Protein AF-A0A938B500-F1 (afdb_monomer_lite)

pLDDT: mean 76.21, std 19.62, range [25.28, 97.38]

Secondary structure (DSSP, 8-state):
-HHHHHHTTS-TT----HHHHHHHHSS---SSGGGT-TTS--S-HHHHHHHHHHTT-PPPPHHHHHHHHHHHHHS-HHHHHHHHHHHHHHTHHHHHHHHHTTTTSSS-HHHHHHHHHHHHHHHHHH--GGG---HHHHHHHHHHHHHHHHHHHHSSSS---HHHHHHHHHHHHHHHHHHHHHSSPPPHHHHHHHH---HHHHHHHHHHH-----TT-EESSTT-TTEEHHHHS--TTS--HHHHHHHHHHHHHHHHHHHHHHHTS-HHHHHHHHHHHTTTSSS---HHHHHHHHT--HHHHHHHHHHHHHHTTSTTTS---GGGGT------THHHHHHHHTTT-----TT-EEEPTTT--EEETTGGGGS-HHHHHHHHHHTT---HHHHHHHHHHTT--HHHHHHHHT--HHHHHHHHTTSSPPPHHHHHHHHHHHHHTHHHHHHHHHTPPPHHHHHHHHHHTT--HHHHHHHHT--HHHHHHHHTTSSPPPHHHHHHHHHHHHHHHHHHHHHTT--

Foldseek 3Di:
DLVVLVVVVPCPPDDVPCVVVCVVVVPDDPPPCVVVVPPPPPDDPPVVVVCVVLVVQAADDLVLLLVLLVCLVPNDPVSVVVSLVSNLSNCLVVLLVLLVVCPPLQDHSVVLSVLLSVLQSVLSVPDDSVVVDDSSVSSSVSSNVSSVVCSQQHRAPPRDDPVLVVVLVVLVVQQVVVCVVVVDGDDLVVSCSSVVDDSVVSVVSVVVVDHDDDQQCFDDPDPPRPDGVVNVDDDPPDDDPVRVVLVVVLVVVLLVLLVQLLVVDDPLLSVLVCQQCVNVHPDHDQLCRSCVVVVHDSVVSVVSPVVSVVQLPDPVRHRPDCVVVPSDPPPPVVPVVCVVVVVPDPDQPPPAWDAQPPPRDTHGPPVCVVDDPLSVLVVCLVVVVCALCNLVLLCLLVVHDLCRLCVQLVHDSVVNVCRNVRNDRDDSSSSVSSVVVSVVCVVSSVVSVVLFDALCNLVVLCVVLVHDLCRVQVQLVHDSVVNVCRNVPVDTDGSVVSVVSVVVSVVSVVVVVVVVVVD

Sequence (519 aa):
MLNELIEMAESEQEFESKDNIELLLAHDYDYYEVTKASSSWDEYNGFKTYLRQISPYSPLNREQEQHLFGIFTRGTPREKIEARDRVILSNQWLIISIARRFRGRGLDLEDLVQEGNLGLIVAIEKFDYTRGFKFSTYAIHWIKQAIRRALYKNKYTVRRPEYLYSQVNALLRTRDRIREFTGQEPSISELVEATGMSRAKIEQLYLLTQIEISLDKEIGDSDDKTNTIADLVPDDKMATPAEIVSEKVFNEQFAQLIDKSLETLKPVEADVIRRRFGIGYDRQQTLETIGKAHRISRERIRQIESKVLRELRHPSKGIPHPVKLGLDEPESEASEEKKQEQSEIVTINPNSYERCVVCNRKMPSDAWKYCSDLCRRKVIYEKGKISGGYIRQRREALGLYQQELAGKIGVHISTVRLWEANKEKPTFDNFNKLFDLFNKHQQQIHQSMSRKITGAYIKKQREIYGLMQQDLAERLGLTKETISSWERNVYAPDLRNQQRLRKLFAELANVKGNVKRNT

Structure (mmCIF, N/CA/C/O backbone):
data_AF-A0A938B500-F1
#
_entry.id   AF-A0A938B500-F1
#
loop_
_atom_site.group_PDB
_atom_site.id
_atom_site.type_symbol
_atom_site.label_atom_id
_atom_site.label_alt_id
_atom_site.label_comp_id
_atom_site.label_asym_id
_atom_site.label_entity_id
_atom_site.label_seq_id
_atom_site.pdbx_PDB_ins_code
_atom_site.Cartn_x
_atom_site.Cartn_y
_atom_site.Cartn_z
_atom_site.occupancy
_atom_site.B_iso_or_equiv
_atom_site.auth_seq_id
_atom_site.auth_comp_id
_atom_site.auth_asym_id
_atom_site.auth_atom_id
_atom_site.pdbx_PDB_model_num
ATOM 1 N N . MET A 1 1 ? 20.948 30.643 2.870 1.00 36.25 1 MET A N 1
ATOM 2 C CA . MET A 1 1 ? 20.926 29.407 3.680 1.00 36.25 1 MET A CA 1
ATOM 3 C C . MET A 1 1 ? 19.595 28.663 3.622 1.00 36.25 1 MET A C 1
ATOM 5 O O . MET A 1 1 ? 19.523 27.745 2.827 1.00 36.25 1 MET A O 1
ATOM 9 N N . LEU A 1 2 ? 18.516 29.028 4.336 1.00 25.28 2 LEU A N 1
ATOM 10 C CA . LEU A 1 2 ? 17.230 28.304 4.174 1.00 25.28 2 LEU A CA 1
ATOM 11 C C . LEU A 1 2 ? 16.611 28.505 2.775 1.00 25.28 2 LEU A C 1
ATOM 13 O O . LEU A 1 2 ? 16.064 27.575 2.203 1.00 25.28 2 LEU A O 1
ATOM 17 N N . ASN A 1 3 ? 16.782 29.696 2.191 1.00 28.08 3 ASN A N 1
ATOM 18 C CA . ASN A 1 3 ? 16.352 29.979 0.817 1.00 28.08 3 ASN A CA 1
ATOM 19 C C . ASN A 1 3 ? 17.227 29.296 -0.250 1.00 28.08 3 ASN A C 1
ATOM 21 O O . ASN A 1 3 ? 16.711 28.981 -1.308 1.00 28.08 3 ASN A O 1
ATOM 25 N N . GLU A 1 4 ? 18.497 28.988 0.042 1.00 33.00 4 GLU A N 1
ATOM 26 C CA . GLU A 1 4 ? 19.343 28.179 -0.863 1.00 33.00 4 GLU A CA 1
ATOM 27 C C . GLU A 1 4 ? 18.911 26.702 -0.825 1.00 33.00 4 GLU A C 1
ATOM 29 O O . GLU A 1 4 ? 18.926 26.022 -1.843 1.00 33.00 4 GLU A O 1
ATOM 34 N N . LEU A 1 5 ? 18.437 26.218 0.331 1.00 32.19 5 LEU A N 1
ATOM 35 C CA . LEU A 1 5 ? 17.836 24.886 0.478 1.00 32.19 5 LEU A CA 1
ATOM 36 C C . LEU A 1 5 ? 16.442 24.782 -0.172 1.00 32.19 5 LEU A C 1
ATOM 38 O O . LEU A 1 5 ? 16.067 23.699 -0.613 1.00 32.19 5 LEU A O 1
ATOM 42 N N . ILE A 1 6 ? 15.695 25.891 -0.254 1.00 33.72 6 ILE A N 1
ATOM 43 C CA . ILE A 1 6 ? 14.394 25.981 -0.941 1.00 33.72 6 ILE A CA 1
ATOM 44 C C . ILE A 1 6 ? 14.586 26.093 -2.461 1.00 33.72 6 ILE A C 1
ATOM 46 O O . ILE A 1 6 ? 13.928 25.365 -3.195 1.00 33.72 6 ILE A O 1
ATOM 50 N N . GLU A 1 7 ? 15.544 26.889 -2.947 1.00 31.86 7 GLU A N 1
ATOM 51 C CA . GLU A 1 7 ? 15.871 26.966 -4.383 1.00 31.86 7 GLU A CA 1
ATOM 52 C C . GLU A 1 7 ? 16.413 25.634 -4.938 1.00 31.86 7 GLU A C 1
ATOM 54 O O . GLU A 1 7 ? 16.150 25.290 -6.088 1.00 31.86 7 GLU A O 1
ATOM 59 N N . MET A 1 8 ? 17.080 24.821 -4.109 1.00 33.16 8 MET A N 1
ATOM 60 C CA . MET A 1 8 ? 17.471 23.446 -4.461 1.00 33.16 8 MET A CA 1
ATOM 61 C C . MET A 1 8 ? 16.323 22.422 -4.388 1.00 33.16 8 MET A C 1
ATOM 63 O O . MET A 1 8 ? 16.457 21.318 -4.917 1.00 33.16 8 MET A O 1
ATOM 67 N N . ALA A 1 9 ? 15.219 22.750 -3.711 1.00 30.23 9 ALA A N 1
ATOM 68 C CA . ALA A 1 9 ? 14.037 21.895 -3.581 1.00 30.23 9 ALA A CA 1
ATOM 69 C C . ALA A 1 9 ? 12.928 22.249 -4.593 1.00 30.23 9 ALA A C 1
ATOM 71 O O . ALA A 1 9 ? 12.120 21.387 -4.929 1.00 30.23 9 ALA A O 1
ATOM 72 N N . GLU A 1 10 ? 12.903 23.487 -5.100 1.00 26.58 10 GLU A N 1
ATOM 73 C CA . GLU A 1 10 ? 11.930 23.989 -6.084 1.00 26.58 10 GLU A CA 1
ATOM 74 C C . GLU A 1 10 ? 12.333 23.724 -7.553 1.00 26.58 10 GLU A C 1
ATOM 76 O O . GLU A 1 10 ? 11.549 23.984 -8.468 1.00 26.58 10 GLU A O 1
ATOM 81 N N . SER A 1 11 ? 13.499 23.120 -7.811 1.00 28.81 11 SER A N 1
ATOM 82 C CA . SER A 1 11 ? 13.917 22.655 -9.143 1.00 28.81 11 SER A CA 1
ATOM 83 C C . SER A 1 11 ? 13.291 21.299 -9.518 1.00 28.81 11 SER A C 1
ATOM 85 O O . SER A 1 11 ? 13.963 20.311 -9.811 1.00 28.81 11 SER A O 1
ATOM 87 N N . GLU A 1 12 ? 11.959 21.240 -9.583 1.00 35.62 12 GLU A N 1
ATOM 88 C CA . GLU A 1 12 ? 11.191 20.064 -10.034 1.00 35.62 12 GLU A CA 1
ATOM 89 C C . GLU A 1 12 ? 11.291 19.773 -11.557 1.00 35.62 12 GLU A C 1
ATOM 91 O O . GLU A 1 12 ? 10.399 19.164 -12.149 1.00 35.62 12 GLU A O 1
ATOM 96 N N . GLN A 1 13 ? 12.397 20.138 -12.218 1.00 32.03 13 GLN A N 1
ATOM 97 C CA . GLN A 1 13 ? 12.661 19.786 -13.624 1.00 32.03 13 GLN A CA 1
ATOM 98 C C . GLN A 1 13 ? 14.076 19.286 -13.950 1.00 32.03 13 GLN A C 1
ATOM 100 O O . GLN A 1 13 ? 14.327 18.933 -15.099 1.00 32.03 13 GLN A O 1
ATOM 105 N N . GLU A 1 14 ? 14.975 19.121 -12.980 1.00 28.89 14 GLU A N 1
ATOM 106 C CA . GLU A 1 14 ? 16.315 18.580 -13.250 1.00 28.89 14 GLU A CA 1
ATOM 107 C C . GLU A 1 14 ? 16.590 17.307 -12.450 1.00 28.89 14 GLU A C 1
ATOM 109 O O . GLU A 1 14 ? 17.223 17.319 -11.402 1.00 28.89 14 GLU A O 1
ATOM 114 N N . PHE A 1 15 ? 16.142 16.163 -12.975 1.00 30.03 15 PHE A N 1
ATOM 115 C CA . PHE A 1 15 ? 16.812 14.886 -12.697 1.00 30.03 15 PHE A CA 1
ATOM 116 C C . PHE A 1 15 ? 16.738 13.916 -13.888 1.00 30.03 15 PHE A C 1
ATOM 118 O O . PHE A 1 15 ? 16.497 12.720 -13.748 1.00 30.03 15 PHE A O 1
ATOM 125 N N . GLU A 1 16 ? 16.999 14.455 -15.077 1.00 34.69 16 GLU A N 1
ATOM 126 C CA . GLU A 1 16 ? 17.753 13.768 -16.131 1.00 34.69 16 GLU A CA 1
ATOM 127 C C . GLU A 1 16 ? 19.093 14.504 -16.296 1.00 34.69 16 GLU A C 1
ATOM 129 O O . GLU A 1 16 ? 19.416 15.019 -17.363 1.00 34.69 16 GLU A O 1
ATOM 134 N N . SER A 1 17 ? 19.878 14.634 -15.219 1.00 28.55 17 SER A N 1
ATOM 135 C CA . SER A 1 17 ? 21.227 15.177 -15.361 1.00 28.55 17 SER A CA 1
ATOM 136 C C . SER A 1 17 ? 22.105 14.146 -16.076 1.00 28.55 17 SER A C 1
ATOM 138 O O . SER A 1 17 ? 22.271 13.004 -15.631 1.00 28.55 17 SER A O 1
ATOM 140 N N . LYS A 1 18 ? 22.648 14.569 -17.223 1.00 33.12 18 LYS A N 1
ATOM 141 C CA . LYS A 1 18 ? 23.623 13.839 -18.048 1.00 33.12 18 LYS A CA 1
ATOM 142 C C . LYS A 1 18 ? 24.804 13.298 -17.233 1.00 33.12 18 LYS A C 1
ATOM 144 O O . LYS A 1 18 ? 25.338 12.252 -17.581 1.00 33.12 18 LYS A O 1
ATOM 149 N N . ASP A 1 19 ? 25.102 13.902 -16.090 1.00 29.72 19 ASP A N 1
ATOM 150 C CA . ASP A 1 19 ? 26.252 13.546 -15.256 1.00 29.72 19 ASP A CA 1
ATOM 151 C C . ASP A 1 19 ? 26.049 12.245 -14.455 1.00 29.72 19 ASP A C 1
ATOM 153 O O . ASP A 1 19 ? 27.015 11.562 -14.124 1.00 29.72 19 ASP A O 1
ATOM 157 N N . ASN A 1 20 ? 24.803 11.803 -14.226 1.00 31.00 20 ASN A N 1
ATOM 158 C CA . ASN A 1 20 ? 24.544 10.447 -13.715 1.00 31.00 20 ASN A CA 1
ATOM 159 C C . ASN A 1 20 ? 24.527 9.392 -14.825 1.00 31.00 20 ASN A C 1
ATOM 161 O O . ASN A 1 20 ? 24.690 8.207 -14.542 1.00 31.00 20 ASN A O 1
ATOM 165 N N . ILE A 1 21 ? 24.312 9.800 -16.077 1.00 31.70 21 ILE A N 1
ATOM 166 C CA . ILE A 1 21 ? 24.393 8.910 -17.237 1.00 31.70 21 ILE A CA 1
ATOM 167 C C . ILE A 1 21 ? 25.864 8.673 -17.583 1.00 31.70 21 ILE A C 1
ATOM 169 O O . ILE A 1 21 ? 26.225 7.541 -17.878 1.00 31.70 21 ILE A O 1
ATOM 173 N N . GLU A 1 22 ? 26.726 9.679 -17.438 1.00 28.61 22 GLU A N 1
ATOM 174 C CA . GLU A 1 22 ? 28.167 9.535 -17.648 1.00 28.61 22 GLU A CA 1
ATOM 175 C C . GLU A 1 22 ? 28.822 8.699 -16.535 1.00 28.61 22 GLU A C 1
ATOM 177 O O . GLU A 1 22 ? 29.574 7.785 -16.847 1.00 28.61 22 GLU A O 1
ATOM 182 N N . LEU A 1 23 ? 28.412 8.826 -15.263 1.00 29.06 23 LEU A N 1
ATOM 183 C CA . LEU A 1 23 ? 28.859 7.899 -14.204 1.00 29.06 23 LEU A CA 1
ATOM 184 C C . LEU A 1 23 ? 28.256 6.477 -14.310 1.00 29.06 23 LEU A C 1
ATOM 186 O O . LEU A 1 23 ? 28.778 5.533 -13.718 1.00 29.06 23 LEU A O 1
ATOM 190 N N . LEU A 1 24 ? 27.158 6.305 -15.058 1.00 30.45 24 LEU A N 1
ATOM 191 C CA . LEU A 1 24 ? 26.561 4.998 -15.387 1.00 30.45 24 LEU A CA 1
ATOM 192 C C . LEU A 1 24 ? 27.107 4.393 -16.692 1.00 30.45 24 LEU A C 1
ATOM 194 O O . LEU A 1 24 ? 26.821 3.224 -16.963 1.00 30.45 24 LEU A O 1
ATOM 198 N N . LEU A 1 25 ? 27.861 5.165 -17.483 1.00 30.69 25 LEU A N 1
ATOM 199 C CA . LEU A 1 25 ? 28.458 4.760 -18.759 1.00 30.69 25 LEU A CA 1
ATOM 200 C C . LEU A 1 25 ? 30.000 4.794 -18.758 1.00 30.69 25 LEU A C 1
ATOM 202 O O . LEU A 1 25 ? 30.585 4.254 -19.689 1.00 30.69 25 LEU A O 1
ATOM 206 N N . ALA A 1 26 ? 30.651 5.365 -17.737 1.00 26.38 26 ALA A N 1
ATOM 207 C CA . ALA A 1 26 ? 32.112 5.508 -17.651 1.00 26.38 26 ALA A CA 1
ATOM 208 C C . ALA A 1 26 ? 32.830 4.434 -16.810 1.00 26.38 26 ALA A C 1
ATOM 210 O O . ALA A 1 26 ? 34.042 4.512 -16.638 1.00 26.38 26 ALA A O 1
ATOM 211 N N . HIS A 1 27 ? 32.125 3.412 -16.317 1.00 27.80 27 HIS A N 1
ATOM 212 C CA . HIS A 1 27 ? 32.786 2.162 -15.941 1.00 27.80 27 HIS A CA 1
ATOM 213 C C . HIS A 1 27 ? 32.470 1.109 -16.992 1.00 27.80 27 HIS A C 1
ATOM 215 O O . HIS A 1 27 ? 31.426 0.453 -16.976 1.00 27.80 27 HIS A O 1
ATOM 221 N N . ASP A 1 28 ? 33.393 1.048 -17.946 1.00 27.84 28 ASP A N 1
ATOM 222 C CA . ASP A 1 28 ? 33.533 0.022 -18.958 1.00 27.84 28 ASP A CA 1
ATOM 223 C C . ASP A 1 28 ? 33.170 -1.373 -18.434 1.00 27.84 28 ASP A C 1
ATOM 225 O O . ASP A 1 28 ? 33.604 -1.806 -17.373 1.00 27.84 28 ASP A O 1
ATOM 229 N N . TYR A 1 29 ? 32.356 -2.066 -19.230 1.00 32.75 29 TYR A N 1
ATOM 230 C CA . TYR A 1 29 ? 32.564 -3.468 -19.583 1.00 32.75 29 TYR A CA 1
ATOM 231 C C . TYR A 1 29 ? 33.251 -4.358 -18.529 1.00 32.75 29 TYR A C 1
ATOM 233 O O . TYR A 1 29 ? 34.387 -4.770 -18.711 1.00 32.75 29 TYR A O 1
ATOM 241 N N . ASP A 1 30 ? 32.485 -4.834 -17.547 1.00 30.59 30 ASP A N 1
ATOM 242 C CA . ASP A 1 30 ? 32.749 -6.145 -16.943 1.00 30.59 30 ASP A CA 1
ATOM 243 C C . ASP A 1 30 ? 31.601 -7.111 -17.223 1.00 30.59 30 ASP A C 1
ATOM 245 O O . ASP A 1 30 ? 30.875 -7.611 -16.365 1.00 30.59 30 ASP A O 1
ATOM 249 N N . TYR A 1 31 ? 31.477 -7.408 -18.516 1.00 36.16 31 TYR A N 1
ATOM 250 C CA . TYR A 1 31 ? 30.794 -8.594 -19.022 1.00 36.16 31 TYR A CA 1
ATOM 251 C C . TYR A 1 31 ? 31.504 -9.902 -18.571 1.00 36.16 31 TYR A C 1
ATOM 253 O O . TYR A 1 31 ? 30.939 -10.983 -18.714 1.00 36.16 31 TYR A O 1
ATOM 261 N N . TYR A 1 32 ? 32.703 -9.817 -17.970 1.00 33.72 32 TYR A N 1
ATOM 262 C CA . TYR A 1 32 ? 33.549 -10.960 -17.599 1.00 33.72 32 TYR A CA 1
ATOM 263 C C . TYR A 1 32 ? 33.636 -11.291 -16.097 1.00 33.72 32 TYR A C 1
ATOM 265 O O . TYR A 1 32 ? 34.043 -12.404 -15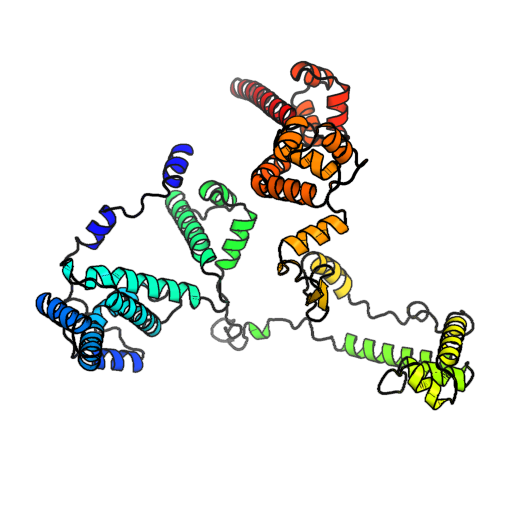.769 1.00 33.72 32 TYR A O 1
ATOM 273 N N . GLU A 1 33 ? 33.204 -10.427 -15.173 1.00 29.92 33 GLU A N 1
ATOM 274 C CA . GLU A 1 33 ? 33.283 -10.746 -13.730 1.00 29.92 33 GLU A CA 1
ATOM 275 C C . GLU A 1 33 ? 32.053 -11.476 -13.162 1.00 29.92 33 GLU A C 1
ATOM 277 O O . GLU A 1 33 ? 32.083 -12.007 -12.049 1.00 29.92 33 GLU A O 1
ATOM 282 N N . VAL A 1 34 ? 30.970 -11.604 -13.936 1.00 35.59 34 VAL A N 1
ATOM 283 C CA . VAL A 1 34 ? 29.762 -12.334 -13.501 1.00 35.59 34 VAL A CA 1
ATOM 284 C C . VAL A 1 34 ? 30.003 -13.851 -13.418 1.00 35.59 34 VAL A C 1
ATOM 286 O O . VAL A 1 34 ? 29.299 -14.548 -12.689 1.00 35.59 34 VAL A O 1
ATOM 289 N N . THR A 1 35 ? 31.041 -14.371 -14.077 1.00 32.44 35 THR A N 1
ATOM 290 C CA . THR A 1 35 ? 31.393 -15.800 -14.073 1.00 32.44 35 THR A CA 1
ATOM 291 C C . THR A 1 35 ? 32.310 -16.221 -12.919 1.00 32.44 35 THR A C 1
ATOM 293 O O . THR A 1 35 ? 32.439 -17.419 -12.675 1.00 32.44 35 THR A O 1
ATOM 296 N N . LYS A 1 36 ? 32.902 -15.287 -12.153 1.00 30.11 36 LYS A N 1
ATOM 297 C CA . LYS A 1 36 ? 33.818 -15.616 -11.036 1.00 30.11 36 LYS A CA 1
ATOM 298 C C . LYS A 1 36 ? 33.236 -15.492 -9.627 1.00 30.11 36 LYS A C 1
ATOM 300 O O . LYS A 1 36 ? 33.860 -15.965 -8.683 1.00 30.11 36 LYS A O 1
ATOM 305 N N . ALA A 1 37 ? 32.007 -15.007 -9.462 1.00 31.39 37 ALA A N 1
ATOM 306 C CA . ALA A 1 37 ? 31.283 -15.092 -8.187 1.00 31.39 37 ALA A CA 1
ATOM 307 C C . ALA A 1 37 ? 30.511 -16.425 -8.052 1.00 31.39 37 ALA A C 1
ATOM 309 O O . ALA A 1 37 ? 29.342 -16.450 -7.676 1.00 31.39 37 ALA A O 1
ATOM 310 N N . SER A 1 38 ? 31.158 -17.540 -8.402 1.00 37.97 38 SER A N 1
ATOM 311 C CA . SER A 1 38 ? 30.596 -18.898 -8.357 1.00 37.97 38 SER A CA 1
ATOM 312 C C . SER A 1 38 ? 30.557 -19.506 -6.944 1.00 37.97 38 SER A C 1
ATOM 314 O O . SER A 1 38 ? 29.983 -20.581 -6.790 1.00 37.97 38 SER A O 1
ATOM 316 N N . SER A 1 39 ? 31.132 -18.877 -5.911 1.00 36.75 39 SER A N 1
ATOM 317 C CA . SER A 1 39 ? 31.325 -19.535 -4.602 1.00 36.75 39 SER A CA 1
ATOM 318 C C . SER A 1 39 ? 30.359 -19.105 -3.490 1.00 36.75 39 SER A C 1
ATOM 320 O O . SER A 1 39 ? 30.666 -19.286 -2.318 1.00 36.75 39 SER A O 1
ATOM 322 N N . SER A 1 40 ? 29.195 -18.537 -3.817 1.00 41.09 40 SER A N 1
ATOM 323 C CA . SER A 1 40 ? 28.137 -18.268 -2.824 1.00 41.09 40 SER A CA 1
ATOM 324 C C . SER A 1 40 ? 26.740 -18.474 -3.421 1.00 41.09 40 SER A C 1
ATOM 326 O O . SER A 1 40 ? 25.865 -17.614 -3.365 1.00 41.09 40 SER A O 1
ATOM 328 N N . TRP A 1 41 ? 26.547 -19.629 -4.057 1.00 45.91 41 TRP A N 1
ATOM 329 C CA . TRP A 1 41 ? 25.243 -20.083 -4.555 1.00 45.91 41 TRP A CA 1
ATOM 330 C C . TRP A 1 41 ? 24.750 -21.313 -3.789 1.00 45.91 41 TRP A C 1
ATOM 332 O O . TRP A 1 41 ? 24.005 -22.119 -4.338 1.00 45.91 41 TRP A O 1
ATOM 342 N N . ASP A 1 42 ? 25.177 -21.506 -2.543 1.00 42.25 42 ASP A N 1
ATOM 343 C CA . ASP A 1 42 ? 24.737 -22.640 -1.729 1.00 42.25 42 ASP A CA 1
ATOM 344 C C . ASP A 1 42 ? 23.501 -22.283 -0.915 1.00 42.25 42 ASP A C 1
ATOM 346 O O . ASP A 1 42 ? 23.554 -22.126 0.292 1.00 42.25 42 ASP A O 1
ATOM 350 N N . GLU A 1 43 ? 22.394 -22.123 -1.640 1.00 45.16 43 GLU A N 1
ATOM 351 C CA . GLU A 1 43 ? 21.037 -22.501 -1.237 1.00 45.16 43 GLU A CA 1
ATOM 352 C C . GLU A 1 43 ? 20.114 -22.294 -2.457 1.00 45.16 43 GLU A C 1
ATOM 354 O O . GLU A 1 43 ? 20.197 -21.265 -3.123 1.00 45.16 43 GLU A O 1
ATOM 359 N N . TYR A 1 44 ? 19.258 -23.284 -2.752 1.00 52.97 44 TYR A N 1
ATOM 360 C CA . TYR A 1 44 ? 18.279 -23.400 -3.861 1.00 52.97 44 TYR A CA 1
ATOM 361 C C . TYR A 1 44 ? 18.718 -24.078 -5.183 1.00 52.97 44 TYR A C 1
ATOM 363 O O . TYR A 1 44 ? 19.461 -23.551 -6.012 1.00 52.97 44 TYR A O 1
ATOM 371 N N . ASN A 1 45 ? 18.127 -25.258 -5.437 1.00 64.62 45 ASN A N 1
ATOM 372 C CA . ASN A 1 45 ? 18.219 -26.023 -6.693 1.00 64.62 45 ASN A CA 1
ATOM 373 C C . ASN A 1 45 ? 17.404 -25.408 -7.859 1.00 64.62 45 ASN A C 1
ATOM 375 O O . ASN A 1 45 ? 17.693 -25.692 -9.026 1.00 64.62 45 ASN A O 1
ATOM 379 N N . GLY A 1 46 ? 16.409 -24.557 -7.567 1.00 74.25 46 GLY A N 1
ATOM 380 C CA . GLY A 1 46 ? 15.524 -23.929 -8.560 1.00 74.25 46 GLY A CA 1
ATOM 381 C C . GLY A 1 46 ? 16.253 -22.920 -9.450 1.00 74.25 46 GLY A C 1
ATOM 382 O O . GLY A 1 46 ? 16.383 -23.135 -10.659 1.00 74.25 46 GLY A O 1
ATOM 383 N N . PHE A 1 47 ? 16.838 -21.877 -8.852 1.00 81.38 47 PHE A N 1
ATOM 384 C CA . PHE A 1 47 ? 17.587 -20.868 -9.602 1.00 81.38 47 PHE A CA 1
ATOM 385 C C . PHE A 1 47 ? 18.811 -21.429 -10.340 1.00 81.38 47 PHE A C 1
ATOM 387 O O . PHE A 1 47 ? 19.087 -21.025 -11.467 1.00 81.38 47 PHE A O 1
ATOM 394 N N . LYS A 1 48 ? 19.529 -22.411 -9.770 1.00 82.75 48 LYS A N 1
ATOM 395 C CA . LYS A 1 48 ? 20.646 -23.089 -10.466 1.00 82.75 48 LYS A CA 1
ATOM 396 C C . LYS A 1 48 ? 20.188 -23.758 -11.767 1.00 82.75 48 LYS A C 1
ATOM 398 O O . LYS A 1 48 ? 20.898 -23.705 -12.772 1.00 82.75 48 LYS A O 1
ATOM 403 N N . THR A 1 49 ? 18.998 -24.361 -11.764 1.00 86.69 49 THR A N 1
ATOM 404 C CA . THR A 1 49 ? 18.402 -24.970 -12.964 1.00 86.69 49 THR A CA 1
ATOM 405 C C . THR A 1 49 ? 18.078 -23.907 -14.009 1.00 86.69 49 THR A C 1
ATOM 407 O O . THR A 1 49 ? 18.425 -24.074 -15.178 1.00 86.69 49 THR A O 1
ATOM 410 N N . TYR A 1 50 ? 17.502 -22.784 -13.580 1.00 86.88 50 TYR A N 1
ATOM 411 C CA . TYR A 1 50 ? 17.251 -21.630 -14.441 1.00 86.88 50 TYR A CA 1
ATOM 412 C C . TYR A 1 50 ? 18.542 -21.084 -15.079 1.00 86.88 50 TYR A C 1
ATOM 414 O O . TYR A 1 50 ? 18.615 -20.935 -16.298 1.00 86.88 50 TYR A O 1
ATOM 422 N N . LEU A 1 51 ? 19.603 -20.882 -14.288 1.00 87.56 51 LEU A N 1
ATOM 423 C CA . LEU A 1 51 ? 20.908 -20.427 -14.787 1.00 87.56 51 LEU A CA 1
ATOM 424 C C . LEU A 1 51 ? 21.510 -21.396 -15.821 1.00 87.56 51 LEU A C 1
ATOM 426 O O . LEU A 1 51 ? 22.079 -20.970 -16.827 1.00 87.56 51 LEU A O 1
ATOM 430 N N . ARG A 1 52 ? 21.342 -22.709 -15.618 1.00 87.50 52 ARG A N 1
ATOM 431 C CA . ARG A 1 52 ? 21.787 -23.731 -16.576 1.00 87.50 52 ARG A CA 1
ATOM 432 C C . ARG A 1 52 ? 21.013 -23.661 -17.897 1.00 87.50 52 ARG A C 1
ATOM 434 O O . ARG A 1 52 ? 21.615 -23.862 -18.945 1.00 87.50 52 ARG A O 1
ATOM 441 N N . GLN A 1 53 ? 19.714 -23.361 -17.859 1.00 87.88 53 GLN A N 1
ATOM 442 C CA . GLN A 1 53 ? 18.878 -23.229 -19.060 1.00 87.88 53 GLN A CA 1
ATOM 443 C C . GLN A 1 53 ? 19.210 -21.982 -19.887 1.00 87.88 53 GLN A C 1
ATOM 445 O O . GLN A 1 53 ? 19.108 -22.030 -21.110 1.00 87.88 53 GLN A O 1
ATOM 450 N N . ILE A 1 54 ? 19.624 -20.883 -19.249 1.00 88.25 54 ILE A N 1
ATOM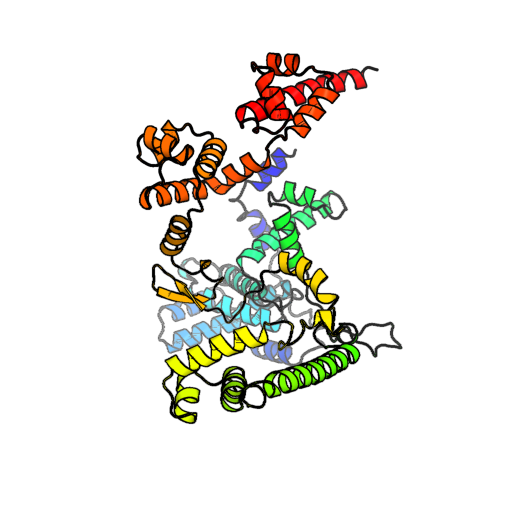 451 C CA . ILE A 1 54 ? 19.997 -19.646 -19.958 1.00 88.25 54 ILE A CA 1
ATOM 452 C C . ILE A 1 54 ? 21.455 -19.646 -20.443 1.00 88.25 54 ILE A C 1
ATOM 454 O O . ILE A 1 54 ? 21.792 -18.907 -21.363 1.00 88.25 54 ILE A O 1
ATOM 458 N N . SER A 1 55 ? 22.324 -20.472 -19.849 1.00 86.00 55 SER A N 1
ATOM 459 C CA . SER A 1 55 ? 23.755 -20.541 -20.180 1.00 86.00 55 SER A CA 1
ATOM 460 C C . SER A 1 55 ? 24.084 -20.756 -21.669 1.00 86.00 55 SER A C 1
ATOM 462 O O . SER A 1 55 ? 25.101 -20.214 -22.099 1.00 86.00 55 SER A O 1
ATOM 464 N N . PRO A 1 56 ? 23.305 -21.516 -22.469 1.00 89.56 56 PRO A N 1
ATOM 465 C CA . PRO A 1 56 ? 23.595 -21.709 -23.892 1.00 89.56 56 PRO A CA 1
ATOM 466 C C . PRO A 1 56 ? 23.388 -20.456 -24.754 1.00 89.56 56 PRO A C 1
ATOM 468 O O . PRO A 1 56 ? 23.863 -20.410 -25.887 1.00 89.56 56 PRO A O 1
ATOM 471 N N . TYR A 1 57 ? 22.656 -19.454 -24.259 1.00 89.00 57 TYR A N 1
ATOM 472 C CA . TYR A 1 57 ? 22.305 -18.271 -25.037 1.00 89.00 57 TYR A CA 1
ATOM 473 C C . TYR A 1 57 ? 23.349 -17.170 -24.850 1.00 89.00 57 TYR A C 1
ATOM 475 O O . TYR A 1 57 ? 23.366 -16.457 -23.846 1.00 89.00 57 TYR A O 1
ATOM 483 N N . SER A 1 58 ? 24.209 -17.012 -25.854 1.00 86.56 58 SER A N 1
ATOM 484 C CA . SER A 1 58 ? 25.163 -15.904 -25.920 1.00 86.56 58 SER A CA 1
ATOM 485 C C . SER A 1 58 ? 24.452 -14.560 -26.149 1.00 86.56 58 SER A C 1
ATOM 487 O O . SER A 1 58 ? 23.390 -14.525 -26.789 1.00 86.56 58 SER A O 1
ATOM 489 N N . PRO A 1 59 ? 25.031 -13.436 -25.685 1.00 89.44 59 PRO A N 1
ATOM 490 C CA . PRO A 1 59 ? 24.526 -12.113 -26.015 1.00 89.44 59 PRO A CA 1
ATOM 491 C C . PRO A 1 59 ? 24.616 -11.852 -27.510 1.00 89.44 59 PRO A C 1
ATOM 493 O O . PRO A 1 59 ? 25.516 -12.337 -28.198 1.00 89.44 59 PRO A O 1
ATOM 496 N N . LEU A 1 60 ? 23.693 -11.029 -27.986 1.00 91.06 60 LEU A N 1
ATOM 497 C CA . LEU A 1 60 ? 23.633 -10.633 -29.381 1.00 91.06 60 LEU A CA 1
ATOM 498 C C . LEU A 1 60 ? 24.653 -9.529 -29.661 1.00 91.06 60 LEU A C 1
ATOM 500 O O . LEU A 1 60 ? 24.831 -8.602 -28.867 1.00 91.06 60 LEU A O 1
ATOM 504 N N . ASN A 1 61 ? 25.309 -9.611 -30.815 1.00 91.44 61 ASN A N 1
ATOM 505 C CA . ASN A 1 61 ? 26.048 -8.479 -31.359 1.00 91.44 61 ASN A CA 1
ATOM 506 C C . ASN A 1 61 ? 25.083 -7.492 -32.057 1.00 91.44 61 ASN A C 1
ATOM 508 O O . ASN A 1 61 ? 23.907 -7.785 -32.274 1.00 91.44 61 ASN A O 1
ATOM 512 N N . ARG A 1 62 ? 25.577 -6.307 -32.431 1.00 90.12 62 ARG A N 1
ATOM 513 C CA . ARG A 1 62 ? 24.739 -5.243 -33.017 1.00 90.12 62 ARG A CA 1
ATOM 514 C C . ARG A 1 62 ? 24.074 -5.655 -34.337 1.00 90.12 62 ARG A C 1
ATOM 516 O O . ARG A 1 62 ? 22.928 -5.291 -34.578 1.00 90.12 62 ARG A O 1
ATOM 523 N N . GLU A 1 63 ? 24.778 -6.407 -35.177 1.00 91.50 63 GLU A N 1
ATOM 524 C CA . GLU A 1 63 ? 24.256 -6.884 -36.465 1.00 91.50 63 GLU A CA 1
ATOM 525 C C . GLU A 1 63 ? 23.140 -7.917 -36.266 1.00 91.50 63 GLU A C 1
ATOM 527 O O . GLU A 1 63 ? 22.095 -7.846 -36.909 1.00 91.50 63 GLU A O 1
ATOM 532 N N . GLN A 1 64 ? 23.320 -8.836 -35.315 1.00 93.38 64 GLN A N 1
ATOM 533 C CA . GLN A 1 64 ? 22.322 -9.825 -34.918 1.00 93.38 64 GLN A CA 1
ATOM 534 C C . GLN A 1 64 ? 21.083 -9.161 -34.315 1.00 93.38 64 GLN A C 1
ATOM 536 O O . GLN A 1 64 ? 19.972 -9.563 -34.652 1.00 93.38 64 GLN A O 1
ATOM 541 N N . GLU A 1 65 ? 21.250 -8.138 -33.467 1.00 93.56 65 GLU A N 1
ATOM 542 C CA . GLU A 1 65 ? 20.129 -7.342 -32.950 1.00 93.56 65 GLU A CA 1
ATOM 543 C C . GLU A 1 65 ? 19.335 -6.721 -34.106 1.00 93.56 65 GLU A C 1
ATOM 545 O O . GLU A 1 65 ? 18.127 -6.930 -34.207 1.00 93.56 65 GLU A O 1
ATOM 550 N N . GLN A 1 66 ? 20.006 -6.016 -35.024 1.00 92.62 66 GLN A N 1
ATOM 551 C CA . GLN A 1 66 ? 19.350 -5.391 -36.177 1.00 92.62 66 GLN A CA 1
ATOM 552 C C . GLN A 1 66 ? 18.620 -6.411 -37.056 1.00 92.62 66 GLN A C 1
ATOM 554 O O . GLN A 1 66 ? 17.484 -6.169 -37.464 1.00 92.62 66 GLN A O 1
ATOM 559 N N . HIS A 1 67 ? 19.243 -7.561 -37.315 1.00 93.75 67 HIS A N 1
ATOM 560 C CA . HIS A 1 67 ? 18.640 -8.638 -38.091 1.00 93.75 67 HIS A CA 1
ATOM 561 C C . HIS A 1 67 ? 17.381 -9.197 -37.409 1.00 93.75 67 HIS A C 1
ATOM 563 O O . HIS A 1 67 ? 16.326 -9.288 -38.038 1.00 93.75 67 HIS A O 1
ATOM 569 N N . LEU A 1 68 ? 17.453 -9.510 -36.111 1.00 94.81 68 LEU A N 1
ATOM 570 C CA . LEU A 1 68 ? 16.322 -10.056 -35.354 1.00 94.81 68 LEU A CA 1
ATOM 571 C C . LEU A 1 68 ? 15.172 -9.055 -35.224 1.00 94.81 68 LEU A C 1
ATOM 573 O O . LEU A 1 68 ? 14.022 -9.439 -35.417 1.00 94.81 68 LEU A O 1
ATOM 577 N N . PHE A 1 69 ? 15.451 -7.773 -34.974 1.00 95.06 69 PHE A N 1
ATOM 578 C CA . PHE A 1 69 ? 14.408 -6.741 -34.939 1.00 95.06 69 PHE A CA 1
ATOM 579 C C . PHE A 1 69 ? 13.827 -6.435 -36.331 1.00 95.06 69 PHE A C 1
ATOM 581 O O . PHE A 1 69 ? 12.633 -6.140 -36.454 1.00 95.06 69 PHE A O 1
ATOM 588 N N . GLY A 1 70 ? 14.623 -6.588 -37.393 1.00 92.81 70 GLY A N 1
ATOM 589 C CA . GLY A 1 70 ? 14.143 -6.563 -38.774 1.00 92.81 70 GLY A CA 1
ATOM 590 C C . GLY A 1 70 ? 13.124 -7.675 -39.050 1.00 92.81 70 GLY A C 1
ATOM 591 O O . GLY A 1 70 ? 12.029 -7.395 -39.552 1.00 92.81 70 GLY A O 1
ATOM 592 N N . ILE A 1 71 ? 13.439 -8.913 -38.646 1.00 93.69 71 ILE A N 1
ATOM 593 C CA . ILE A 1 71 ? 12.520 -10.063 -38.722 1.00 93.69 71 ILE A CA 1
ATOM 594 C C . ILE A 1 71 ? 11.287 -9.830 -37.844 1.00 93.69 71 ILE A C 1
ATOM 596 O O . ILE A 1 71 ? 10.162 -10.006 -38.303 1.00 93.69 71 ILE A O 1
ATOM 600 N N . PHE A 1 72 ? 11.464 -9.366 -36.608 1.00 93.00 72 PHE A N 1
ATOM 601 C CA . PHE A 1 72 ? 10.360 -9.089 -35.687 1.00 93.00 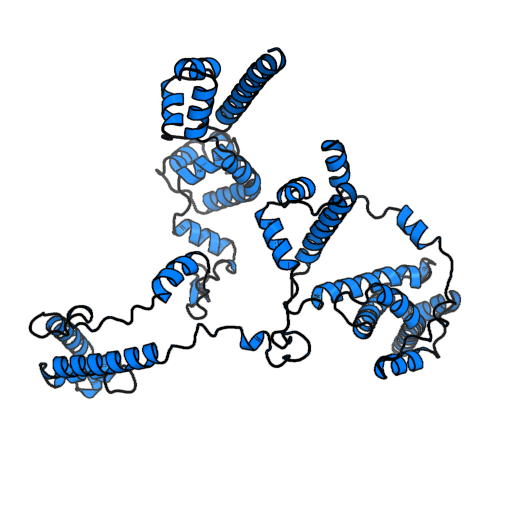72 PHE A CA 1
ATOM 602 C C . PHE A 1 72 ? 9.347 -8.083 -36.268 1.00 93.00 72 PHE A C 1
ATOM 604 O O . PHE A 1 72 ? 8.136 -8.203 -36.068 1.00 93.00 72 PHE A O 1
ATOM 611 N N . THR A 1 73 ? 9.822 -7.124 -37.065 1.00 90.25 73 THR A N 1
ATOM 612 C CA . THR A 1 73 ? 8.972 -6.116 -37.707 1.00 90.25 73 THR A CA 1
ATOM 613 C C . THR A 1 73 ? 8.263 -6.666 -38.952 1.00 90.25 73 THR A C 1
ATOM 615 O O . THR A 1 73 ? 7.044 -6.507 -39.085 1.00 90.25 73 THR A O 1
ATOM 618 N N . ARG A 1 74 ? 8.998 -7.324 -39.864 1.00 91.50 74 ARG A N 1
ATOM 619 C CA . ARG A 1 74 ? 8.540 -7.636 -41.239 1.00 91.50 74 ARG A CA 1
ATOM 620 C C . ARG A 1 74 ? 8.276 -9.119 -41.524 1.00 91.50 74 ARG A C 1
ATOM 622 O O . ARG A 1 74 ? 7.700 -9.423 -42.562 1.00 91.50 74 ARG A O 1
ATOM 629 N N . GLY A 1 75 ? 8.698 -10.017 -40.642 1.00 91.25 75 GLY A N 1
ATOM 630 C CA . GLY A 1 75 ? 8.588 -11.465 -40.821 1.00 91.25 75 GLY A CA 1
ATOM 631 C C . GLY A 1 75 ? 7.164 -12.002 -40.675 1.00 91.25 75 GLY A C 1
ATOM 632 O O . GLY A 1 75 ? 6.226 -11.290 -40.305 1.00 91.25 75 GLY A O 1
ATOM 633 N N . THR A 1 76 ? 7.004 -13.292 -40.946 1.00 95.25 76 THR A N 1
ATOM 634 C CA . THR A 1 76 ? 5.762 -14.039 -40.710 1.00 95.25 76 THR A CA 1
ATOM 635 C C . THR A 1 76 ? 5.452 -14.152 -39.209 1.00 95.25 76 THR A C 1
ATOM 637 O O . THR A 1 76 ? 6.358 -14.031 -38.384 1.00 95.25 76 THR A O 1
ATOM 640 N N . PRO A 1 77 ? 4.196 -14.424 -38.796 1.00 93.62 77 PRO A N 1
ATOM 641 C CA . PRO A 1 77 ? 3.849 -14.551 -37.377 1.00 93.62 77 PRO A CA 1
ATOM 642 C C . PRO A 1 77 ? 4.742 -15.529 -36.600 1.00 93.62 77 PRO A C 1
ATOM 644 O O . PRO A 1 77 ? 5.096 -15.258 -35.457 1.00 93.62 77 PRO A O 1
ATOM 647 N N . ARG A 1 78 ? 5.152 -16.632 -37.236 1.00 94.56 78 ARG A N 1
ATOM 648 C CA . ARG A 1 78 ? 6.052 -17.624 -36.641 1.00 94.56 78 ARG A CA 1
ATOM 649 C C . ARG A 1 78 ? 7.469 -17.079 -36.457 1.00 94.56 78 ARG A C 1
ATOM 651 O O . ARG A 1 78 ? 8.006 -17.154 -35.359 1.00 94.56 78 ARG A O 1
ATOM 658 N N . GLU A 1 79 ? 8.038 -16.467 -37.492 1.00 93.44 79 GLU A N 1
ATOM 659 C CA . GLU A 1 79 ? 9.379 -15.868 -37.427 1.00 93.44 79 GLU A CA 1
ATOM 660 C C . GLU A 1 79 ? 9.449 -14.720 -36.414 1.00 93.44 79 GLU A C 1
ATOM 662 O O . GLU A 1 79 ? 10.466 -14.542 -35.748 1.00 93.44 79 GLU A O 1
ATOM 667 N N . LYS A 1 80 ? 8.359 -13.957 -36.246 1.00 93.44 80 LYS A N 1
ATOM 668 C CA . LYS A 1 80 ? 8.272 -12.915 -35.214 1.00 93.44 80 LYS A CA 1
ATOM 669 C C . LYS A 1 80 ? 8.381 -13.492 -33.806 1.00 93.44 80 LYS A C 1
ATOM 671 O O . LYS A 1 80 ? 9.070 -12.909 -32.972 1.00 93.44 80 LYS A O 1
ATOM 676 N N . ILE A 1 81 ? 7.715 -14.615 -33.541 1.00 93.94 81 ILE A N 1
ATOM 677 C CA . ILE A 1 81 ? 7.788 -15.302 -32.245 1.00 93.94 81 ILE A CA 1
ATOM 678 C C . ILE A 1 81 ? 9.210 -15.824 -32.021 1.00 93.94 81 ILE A C 1
ATOM 680 O O . ILE A 1 81 ? 9.818 -15.501 -31.007 1.00 93.94 81 ILE A O 1
ATOM 684 N N . GLU A 1 82 ? 9.784 -16.522 -33.002 1.00 94.69 82 GLU A N 1
ATOM 685 C CA . GLU A 1 82 ? 11.143 -17.071 -32.902 1.00 94.69 82 GLU A CA 1
ATOM 686 C C . GLU A 1 82 ? 12.202 -15.967 -32.704 1.00 94.69 82 GLU A C 1
ATOM 688 O O . GLU A 1 82 ? 13.105 -16.101 -31.874 1.00 94.69 82 GLU A O 1
ATOM 693 N N . ALA A 1 83 ? 12.076 -14.837 -33.411 1.00 94.88 83 ALA A N 1
ATOM 694 C CA . ALA A 1 83 ? 12.959 -13.686 -33.238 1.00 94.88 83 ALA A CA 1
ATOM 695 C C . ALA A 1 83 ? 12.814 -13.056 -31.846 1.00 94.88 83 ALA A C 1
ATOM 697 O O . ALA A 1 83 ? 13.822 -12.762 -31.199 1.00 94.88 83 ALA A O 1
ATOM 698 N N . ARG A 1 84 ? 11.577 -12.885 -31.362 1.00 94.69 84 ARG A N 1
ATOM 699 C CA . ARG A 1 84 ? 11.296 -12.374 -30.014 1.00 94.69 84 ARG A CA 1
ATOM 700 C C . ARG A 1 84 ? 11.904 -13.274 -28.945 1.00 94.69 84 ARG A C 1
ATOM 702 O O . ARG A 1 84 ? 12.604 -12.768 -28.072 1.00 94.69 84 ARG A O 1
ATOM 709 N N . ASP A 1 85 ? 11.668 -14.578 -29.021 1.00 94.38 85 ASP A N 1
ATOM 710 C CA . ASP A 1 85 ? 12.156 -15.543 -28.034 1.00 94.38 85 ASP A CA 1
ATOM 711 C C . ASP A 1 85 ? 13.683 -15.548 -27.990 1.00 94.38 85 ASP A C 1
ATOM 713 O O . ASP A 1 85 ? 14.279 -15.515 -26.912 1.00 94.38 85 ASP A O 1
ATOM 717 N N . ARG A 1 86 ? 14.335 -15.467 -29.156 1.00 94.69 86 ARG A N 1
ATOM 718 C CA . ARG A 1 86 ? 15.794 -15.357 -29.237 1.00 94.69 86 ARG A CA 1
ATOM 719 C C . ARG A 1 86 ? 16.321 -14.091 -28.564 1.00 94.69 86 ARG A C 1
ATOM 721 O O . ARG A 1 86 ? 17.287 -14.166 -27.810 1.00 94.69 86 ARG A O 1
ATOM 728 N N . VAL A 1 87 ? 15.679 -12.942 -28.793 1.00 95.25 87 VAL A N 1
ATOM 729 C CA . VAL A 1 87 ? 16.048 -11.681 -28.126 1.00 95.25 87 VAL A CA 1
ATOM 730 C C . VAL A 1 87 ? 15.828 -11.778 -26.614 1.00 95.25 87 VAL A C 1
ATOM 732 O O . VAL A 1 87 ? 16.683 -11.324 -25.855 1.00 95.25 87 VAL A O 1
ATOM 735 N N . ILE A 1 88 ? 14.737 -12.398 -26.155 1.00 95.19 88 ILE A N 1
ATOM 736 C CA . ILE A 1 88 ? 14.466 -12.597 -24.724 1.00 95.19 88 ILE A CA 1
ATOM 737 C C . ILE A 1 88 ? 15.558 -13.455 -24.078 1.00 95.19 88 ILE A C 1
ATOM 739 O O . ILE A 1 88 ? 16.116 -13.066 -23.051 1.00 95.19 88 ILE A O 1
ATOM 743 N N . LEU A 1 89 ? 15.877 -14.604 -24.673 1.00 94.00 89 LEU A N 1
ATOM 744 C CA . LEU A 1 89 ? 16.811 -15.584 -24.114 1.00 94.00 89 LEU A CA 1
ATOM 745 C C . LEU A 1 89 ? 18.251 -15.051 -24.072 1.00 94.00 89 LEU A C 1
ATOM 747 O O . LEU A 1 89 ? 18.927 -15.181 -23.053 1.00 94.00 89 LEU A O 1
ATOM 751 N N . SER A 1 90 ? 18.696 -14.352 -25.118 1.00 93.50 90 SER A N 1
ATOM 752 C CA . SER A 1 90 ? 20.032 -13.740 -25.155 1.00 93.50 90 SER A CA 1
ATOM 753 C C . SER A 1 90 ? 20.219 -12.566 -24.182 1.00 93.50 90 SER A C 1
ATOM 755 O O . SER A 1 90 ? 21.354 -12.190 -23.896 1.00 93.50 90 SER A O 1
ATOM 757 N N . ASN A 1 91 ? 19.136 -11.978 -23.656 1.00 94.06 91 ASN A N 1
ATOM 758 C CA . ASN A 1 91 ? 19.188 -10.842 -22.725 1.00 94.06 91 ASN A CA 1
ATOM 759 C C . ASN A 1 91 ? 18.920 -11.225 -21.254 1.00 94.06 91 ASN A C 1
ATOM 761 O O . ASN A 1 91 ? 18.824 -10.345 -20.396 1.00 94.06 91 ASN A O 1
ATOM 765 N N . GLN A 1 92 ? 18.851 -12.516 -20.916 1.00 93.56 92 GLN A N 1
ATOM 766 C CA . GLN A 1 92 ? 18.577 -12.962 -19.541 1.00 93.56 92 GLN A CA 1
ATOM 767 C C . GLN A 1 92 ? 19.640 -12.512 -18.530 1.00 93.56 92 GLN A C 1
ATOM 769 O O . GLN A 1 92 ? 19.318 -12.031 -17.442 1.00 93.56 92 GLN A O 1
ATOM 774 N N . TRP A 1 93 ? 20.917 -12.567 -18.910 1.00 91.19 93 TRP A N 1
ATOM 775 C CA . TRP A 1 93 ? 22.022 -12.104 -18.064 1.00 91.19 93 TRP A CA 1
ATOM 776 C C . TRP A 1 93 ? 21.967 -10.601 -17.769 1.00 91.19 93 TRP A C 1
ATOM 778 O O . TRP A 1 93 ? 22.295 -10.177 -16.658 1.00 91.19 93 TRP A O 1
ATOM 788 N N . LEU A 1 94 ? 21.479 -9.793 -18.720 1.00 91.81 94 LEU A N 1
ATOM 789 C CA . LEU A 1 94 ? 21.244 -8.367 -18.498 1.00 91.81 94 LEU A CA 1
ATOM 790 C C . LEU A 1 94 ? 20.213 -8.168 -17.382 1.00 91.81 94 LEU A C 1
ATOM 792 O O . LEU A 1 94 ? 20.463 -7.396 -16.455 1.00 91.81 94 LEU A O 1
ATOM 796 N N . ILE A 1 95 ? 19.093 -8.894 -17.423 1.00 93.94 95 ILE A N 1
ATOM 797 C CA . ILE A 1 95 ? 18.048 -8.810 -16.395 1.00 93.94 95 ILE A CA 1
ATOM 798 C C . ILE A 1 95 ? 18.597 -9.212 -15.030 1.00 93.94 95 ILE A C 1
ATOM 800 O O . ILE A 1 95 ? 18.432 -8.455 -14.075 1.00 93.94 95 ILE A O 1
ATOM 804 N N . ILE A 1 96 ? 19.292 -10.349 -14.939 1.00 90.50 96 ILE A N 1
ATOM 805 C CA . ILE A 1 96 ? 19.879 -10.836 -13.680 1.00 90.50 96 ILE A CA 1
ATOM 806 C C . ILE A 1 96 ? 20.834 -9.790 -13.093 1.00 90.50 96 ILE A C 1
ATOM 808 O O . ILE A 1 96 ? 20.758 -9.488 -11.900 1.00 90.50 96 ILE A O 1
ATOM 812 N N . SER A 1 97 ? 21.683 -9.173 -13.924 1.00 88.81 97 SER A N 1
ATOM 813 C CA . SER A 1 97 ? 22.617 -8.129 -13.477 1.00 88.81 97 SER A CA 1
ATOM 814 C C . SER A 1 97 ? 21.893 -6.907 -12.889 1.00 88.81 97 SER A C 1
ATOM 816 O O . SER A 1 97 ? 22.329 -6.323 -11.891 1.00 88.81 97 SER A O 1
ATOM 818 N N . ILE A 1 98 ? 20.743 -6.534 -13.463 1.00 88.81 98 ILE A N 1
ATOM 819 C CA . ILE A 1 98 ? 19.921 -5.422 -12.987 1.00 88.81 98 ILE A CA 1
ATOM 820 C C . ILE A 1 98 ? 19.191 -5.820 -11.703 1.00 88.81 98 ILE A C 1
ATOM 822 O O . ILE A 1 98 ? 19.267 -5.070 -10.729 1.00 88.81 98 ILE A O 1
ATOM 826 N N . ALA A 1 99 ? 18.534 -6.983 -11.691 1.00 89.69 99 ALA A N 1
ATOM 827 C CA . ALA A 1 99 ? 17.749 -7.512 -10.578 1.00 89.69 99 ALA A CA 1
ATOM 828 C C . ALA A 1 99 ? 18.596 -7.741 -9.320 1.00 89.69 99 ALA A C 1
ATOM 830 O O . ALA A 1 99 ? 18.143 -7.436 -8.217 1.00 89.69 99 ALA A O 1
ATOM 831 N N . ARG A 1 100 ? 19.865 -8.152 -9.467 1.00 89.69 100 ARG A N 1
ATOM 832 C CA . ARG A 1 100 ? 20.794 -8.347 -8.340 1.00 89.69 100 ARG A CA 1
ATOM 833 C C . ARG A 1 100 ? 20.930 -7.100 -7.459 1.00 89.69 100 ARG A C 1
ATOM 835 O O . ARG A 1 100 ? 21.038 -7.224 -6.244 1.00 89.69 100 ARG A O 1
ATOM 842 N N . ARG A 1 101 ? 20.841 -5.896 -8.040 1.00 87.56 101 ARG A N 1
ATOM 843 C CA . ARG A 1 101 ? 20.891 -4.611 -7.305 1.00 87.56 101 ARG A CA 1
ATOM 844 C C . ARG A 1 101 ? 19.634 -4.308 -6.478 1.00 87.56 101 ARG A C 1
ATOM 846 O O . ARG A 1 101 ? 19.613 -3.331 -5.730 1.00 87.56 101 ARG A O 1
ATOM 853 N N . PHE A 1 102 ? 18.572 -5.092 -6.647 1.00 84.25 102 PHE A N 1
ATOM 854 C CA . PHE A 1 102 ? 17.305 -4.963 -5.928 1.00 84.25 102 PHE A CA 1
ATOM 855 C C . PHE A 1 102 ? 17.078 -6.088 -4.907 1.00 84.25 102 PHE A C 1
ATOM 857 O O . PHE A 1 102 ? 16.056 -6.064 -4.222 1.00 84.25 102 PHE A O 1
ATOM 864 N N . ARG A 1 103 ? 18.025 -7.028 -4.764 1.00 85.12 103 ARG A N 1
ATOM 865 C CA . ARG A 1 103 ? 17.963 -8.108 -3.768 1.00 85.12 103 ARG A CA 1
ATOM 866 C C . ARG A 1 103 ? 17.874 -7.539 -2.346 1.00 85.12 103 ARG A C 1
ATOM 868 O O . ARG A 1 103 ? 18.410 -6.469 -2.064 1.00 85.12 103 ARG A O 1
ATOM 875 N N . GLY A 1 104 ? 17.182 -8.254 -1.459 1.00 78.12 104 GLY A N 1
ATOM 876 C CA . GLY A 1 104 ? 17.033 -7.868 -0.050 1.00 78.12 104 GLY A CA 1
ATOM 877 C C . GLY A 1 104 ? 16.056 -6.711 0.182 1.00 78.12 104 GLY A C 1
ATOM 878 O O . GLY A 1 104 ? 16.011 -6.152 1.272 1.00 78.12 104 GLY A O 1
ATOM 879 N N . ARG A 1 105 ? 15.264 -6.327 -0.830 1.00 80.88 105 ARG A N 1
ATOM 880 C CA . ARG A 1 105 ? 14.248 -5.263 -0.720 1.00 80.88 105 ARG A CA 1
ATOM 881 C C . ARG A 1 105 ? 12.818 -5.787 -0.559 1.00 80.88 105 ARG A C 1
ATOM 883 O O . ARG A 1 105 ? 11.887 -5.004 -0.737 1.00 80.88 105 ARG A O 1
ATOM 890 N N . GLY A 1 106 ? 12.659 -7.061 -0.201 1.00 78.94 106 GLY A N 1
ATOM 891 C CA . GLY A 1 106 ? 11.374 -7.703 0.111 1.00 78.94 106 GLY A CA 1
ATOM 892 C C . GLY A 1 106 ? 10.752 -8.537 -1.013 1.00 78.94 106 GLY A C 1
ATOM 893 O O . GLY A 1 106 ? 9.619 -8.964 -0.867 1.00 78.94 106 GLY A O 1
ATOM 894 N N . LEU A 1 107 ? 11.468 -8.761 -2.116 1.00 86.81 107 LEU A N 1
ATOM 895 C CA . LEU A 1 107 ? 11.146 -9.805 -3.092 1.00 86.81 107 LEU A CA 1
ATOM 896 C C . LEU A 1 107 ? 12.390 -10.654 -3.337 1.00 86.81 107 LEU A C 1
ATOM 898 O O . LEU A 1 107 ? 13.516 -10.134 -3.274 1.00 86.81 107 LEU A O 1
ATOM 902 N N . ASP A 1 108 ? 12.171 -11.929 -3.642 1.00 89.50 108 ASP A N 1
ATOM 903 C CA . ASP A 1 108 ? 13.237 -12.858 -3.984 1.00 89.50 108 ASP A CA 1
ATOM 904 C C . ASP A 1 108 ? 13.844 -12.529 -5.345 1.00 89.50 108 ASP A C 1
ATOM 906 O O . ASP A 1 108 ? 13.234 -11.891 -6.206 1.00 89.50 108 ASP A O 1
ATOM 910 N N . LEU A 1 109 ? 15.097 -12.944 -5.551 1.00 88.06 109 LEU A N 1
ATOM 911 C CA . LEU A 1 109 ? 15.796 -12.667 -6.806 1.00 88.06 109 LEU A CA 1
ATOM 912 C C . LEU A 1 109 ? 15.061 -13.280 -8.005 1.00 88.06 109 LEU A C 1
ATOM 914 O O . LEU A 1 109 ? 15.036 -12.663 -9.066 1.00 88.06 109 LEU A O 1
ATOM 918 N N . GLU A 1 110 ? 14.461 -14.455 -7.827 1.00 92.19 110 GLU A N 1
ATOM 919 C CA . GLU A 1 110 ? 13.688 -15.141 -8.864 1.00 92.19 110 GLU A CA 1
ATOM 920 C C . GLU A 1 110 ? 12.501 -14.280 -9.315 1.00 92.19 110 GLU A C 1
ATOM 922 O O . GLU A 1 110 ? 12.376 -13.985 -10.505 1.00 92.19 110 GLU A O 1
ATOM 927 N N . ASP A 1 111 ? 11.714 -13.764 -8.368 1.00 93.19 111 ASP A N 1
ATOM 928 C CA . ASP A 1 111 ? 10.587 -12.867 -8.643 1.00 93.19 111 ASP A CA 1
ATOM 929 C C . ASP A 1 111 ? 11.038 -11.567 -9.313 1.00 93.19 111 ASP A C 1
ATOM 931 O O . ASP A 1 111 ? 10.435 -11.107 -10.284 1.00 93.19 111 ASP A O 1
ATOM 935 N N . LEU A 1 112 ? 12.142 -10.978 -8.839 1.00 92.75 112 LEU A N 1
ATOM 936 C CA . LEU A 1 112 ? 12.716 -9.773 -9.442 1.00 92.75 112 LEU A CA 1
ATOM 937 C C . LEU A 1 112 ? 13.154 -10.019 -10.892 1.00 92.75 112 LEU A C 1
ATOM 939 O O . LEU A 1 112 ? 12.977 -9.148 -11.745 1.00 92.75 112 LEU A O 1
ATOM 943 N N . VAL A 1 113 ? 13.722 -11.191 -11.187 1.00 94.25 113 VAL A N 1
ATOM 944 C CA . VAL A 1 113 ? 14.101 -11.580 -12.551 1.00 94.25 113 VAL A CA 1
ATOM 945 C C . VAL A 1 113 ? 12.858 -11.759 -13.421 1.00 94.25 113 VAL A C 1
ATOM 947 O O . VAL A 1 113 ? 12.843 -11.249 -14.540 1.00 94.25 113 VAL A O 1
ATOM 950 N N . GLN A 1 114 ? 11.795 -12.389 -12.917 1.00 95.44 114 GLN A N 1
ATOM 951 C CA . GLN A 1 114 ? 10.561 -12.565 -13.691 1.00 95.44 114 GLN A CA 1
ATOM 952 C C . GLN A 1 114 ? 9.844 -11.244 -13.983 1.00 95.44 114 GLN A C 1
ATOM 954 O O . GLN A 1 114 ? 9.408 -10.999 -15.108 1.00 95.44 114 GLN A O 1
ATOM 959 N N . GLU A 1 115 ? 9.792 -10.330 -13.022 1.00 96.12 115 GLU A N 1
ATOM 960 C CA . GLU A 1 115 ? 9.247 -8.987 -13.249 1.00 96.12 115 GLU A CA 1
ATOM 961 C C . GLU A 1 115 ? 10.130 -8.189 -14.222 1.00 96.12 115 GLU A C 1
ATOM 963 O O . GLU A 1 115 ? 9.640 -7.455 -15.085 1.00 96.12 115 GLU A O 1
ATOM 968 N N . GLY A 1 116 ? 11.447 -8.399 -14.168 1.00 96.94 116 GLY A N 1
ATOM 969 C CA . GLY A 1 116 ? 12.383 -7.904 -15.172 1.00 96.94 116 GLY A CA 1
ATOM 970 C C . GLY A 1 116 ? 12.118 -8.459 -16.578 1.00 96.94 116 GLY A C 1
ATOM 971 O O . GLY A 1 116 ? 12.170 -7.689 -17.539 1.00 96.94 116 GLY A O 1
ATOM 972 N N . ASN A 1 117 ? 11.772 -9.746 -16.703 1.00 96.75 117 ASN A N 1
ATOM 973 C CA . ASN A 1 117 ? 11.383 -10.383 -17.969 1.00 96.75 117 ASN A CA 1
ATOM 974 C C . ASN A 1 117 ? 10.136 -9.725 -18.571 1.00 96.75 117 ASN A C 1
ATOM 976 O O . ASN A 1 117 ? 10.113 -9.434 -19.768 1.00 96.75 117 ASN A O 1
ATOM 980 N N . LEU A 1 118 ? 9.128 -9.414 -17.749 1.00 97.38 118 LEU A N 1
ATOM 981 C CA . LEU A 1 118 ? 7.948 -8.668 -18.200 1.00 97.38 118 LEU A CA 1
ATOM 982 C C . LEU A 1 118 ? 8.326 -7.273 -18.719 1.00 97.38 118 LEU A C 1
ATOM 984 O O . LEU A 1 118 ? 7.838 -6.849 -19.767 1.00 97.38 118 LEU A O 1
ATOM 988 N N . GLY A 1 119 ? 9.238 -6.578 -18.034 1.00 96.94 119 GLY A N 1
ATOM 989 C CA . GLY A 1 119 ? 9.784 -5.302 -18.502 1.00 96.94 119 GLY A CA 1
ATOM 990 C C . GLY A 1 119 ? 10.531 -5.421 -19.833 1.00 96.94 119 GLY A C 1
ATOM 991 O O . GLY A 1 119 ? 10.331 -4.599 -20.728 1.00 96.94 119 GLY A O 1
ATOM 992 N N . LEU A 1 120 ? 11.353 -6.459 -19.997 1.00 97.19 120 LEU A N 1
ATOM 993 C CA . LEU A 1 120 ? 12.087 -6.719 -21.235 1.00 97.19 120 LEU A CA 1
ATOM 994 C C . LEU A 1 120 ? 11.143 -6.958 -22.417 1.00 97.19 120 LEU A C 1
ATOM 996 O O . LEU A 1 120 ? 11.365 -6.403 -23.487 1.00 97.19 120 LEU A O 1
ATOM 1000 N N . ILE A 1 121 ? 10.077 -7.737 -22.226 1.00 96.62 121 ILE A N 1
ATOM 1001 C CA . ILE A 1 121 ? 9.076 -7.996 -23.270 1.00 96.62 121 ILE A CA 1
ATOM 1002 C C . ILE A 1 121 ? 8.470 -6.683 -23.778 1.00 96.62 121 ILE A C 1
ATOM 1004 O O . ILE A 1 121 ? 8.429 -6.454 -24.985 1.00 96.62 121 ILE A O 1
ATOM 1008 N N . VAL A 1 122 ? 8.081 -5.785 -22.868 1.00 95.81 122 VAL A N 1
ATOM 1009 C CA . VAL A 1 122 ? 7.554 -4.461 -23.241 1.00 95.81 122 VAL A CA 1
ATOM 1010 C C . VAL A 1 122 ? 8.612 -3.620 -23.965 1.00 95.81 122 VAL A C 1
ATOM 1012 O O . VAL A 1 122 ? 8.281 -2.868 -24.882 1.00 95.81 122 VAL A O 1
ATOM 1015 N N . ALA A 1 123 ? 9.888 -3.750 -23.587 1.00 96.12 123 ALA A N 1
ATOM 1016 C CA . ALA A 1 123 ? 10.980 -3.084 -24.289 1.00 96.12 123 ALA A CA 1
ATOM 1017 C C . ALA A 1 123 ? 11.120 -3.584 -25.733 1.00 96.12 123 ALA A C 1
ATOM 1019 O O . ALA A 1 123 ? 11.281 -2.766 -26.630 1.00 96.12 123 ALA A O 1
ATOM 1020 N N . ILE A 1 124 ? 11.029 -4.898 -25.966 1.00 95.81 124 ILE A N 1
ATOM 1021 C CA . ILE A 1 124 ? 11.112 -5.503 -27.308 1.00 95.81 124 ILE A CA 1
ATOM 1022 C C . ILE A 1 124 ? 9.990 -4.975 -28.205 1.00 95.81 124 ILE A C 1
ATOM 1024 O O . ILE A 1 124 ? 10.247 -4.598 -29.343 1.00 95.81 124 ILE A O 1
ATOM 1028 N N . GLU A 1 125 ? 8.764 -4.895 -27.685 1.00 93.50 125 GLU A N 1
ATOM 1029 C CA . GLU A 1 125 ? 7.599 -4.420 -28.445 1.00 93.50 125 GLU A CA 1
ATOM 1030 C C . GLU A 1 125 ? 7.714 -2.954 -28.884 1.00 93.50 125 GLU A C 1
ATOM 1032 O O . GLU A 1 125 ? 7.143 -2.567 -29.903 1.00 93.50 125 GLU A O 1
ATOM 1037 N N . LYS A 1 126 ? 8.433 -2.130 -28.115 1.00 93.19 126 LYS A N 1
ATOM 1038 C CA . LYS A 1 126 ? 8.536 -0.679 -28.339 1.00 93.19 126 LYS A CA 1
ATOM 1039 C C . LYS A 1 126 ? 9.878 -0.231 -28.909 1.00 93.19 126 LYS A C 1
ATOM 1041 O O . LYS A 1 126 ? 10.053 0.960 -29.170 1.00 93.19 126 LYS A O 1
ATOM 1046 N N . PHE A 1 127 ? 10.835 -1.142 -29.053 1.00 94.69 127 PHE A N 1
ATOM 1047 C CA . PHE A 1 127 ? 12.173 -0.795 -29.499 1.00 94.69 127 PHE A CA 1
ATOM 1048 C C . PHE A 1 127 ? 12.198 -0.484 -30.997 1.00 94.69 127 PHE A C 1
ATOM 1050 O O . PHE A 1 127 ? 11.713 -1.251 -31.825 1.00 94.69 127 PHE A O 1
ATOM 1057 N N . ASP A 1 128 ? 12.818 0.641 -31.338 1.00 92.94 128 ASP A N 1
ATOM 1058 C CA . ASP A 1 128 ? 13.012 1.082 -32.713 1.00 92.94 128 ASP A CA 1
ATOM 1059 C C . ASP A 1 128 ? 14.479 0.895 -33.116 1.00 92.94 128 ASP A C 1
ATOM 1061 O O . ASP A 1 128 ? 15.354 1.701 -32.780 1.00 92.94 128 ASP A O 1
ATOM 1065 N N . TYR A 1 129 ? 14.740 -0.185 -33.854 1.00 91.94 129 TYR A N 1
ATOM 1066 C CA . TYR A 1 129 ? 16.084 -0.564 -34.290 1.00 91.94 129 TYR A CA 1
ATOM 1067 C C . TYR A 1 129 ? 16.673 0.381 -35.351 1.00 91.94 129 TYR A C 1
ATOM 1069 O O . TYR A 1 129 ? 17.888 0.386 -35.558 1.00 91.94 129 TYR A O 1
ATOM 1077 N N . THR A 1 130 ? 15.850 1.212 -36.005 1.00 91.06 130 THR A N 1
ATOM 1078 C CA . THR A 1 130 ? 16.311 2.138 -37.056 1.00 91.06 130 THR A CA 1
ATOM 1079 C C . THR A 1 130 ? 17.138 3.296 -36.500 1.00 91.06 130 THR A C 1
ATOM 1081 O O . THR A 1 130 ? 17.972 3.861 -37.203 1.00 91.06 130 THR A O 1
ATOM 1084 N N . ARG A 1 131 ? 16.975 3.601 -35.206 1.00 89.12 131 ARG A N 1
ATOM 1085 C CA . ARG A 1 131 ? 17.692 4.680 -34.508 1.00 89.12 131 ARG A CA 1
ATOM 1086 C C . ARG A 1 131 ? 19.158 4.360 -34.222 1.00 89.12 131 ARG A C 1
ATOM 1088 O O . ARG A 1 131 ? 19.900 5.234 -33.792 1.00 89.12 131 ARG A O 1
ATOM 1095 N N . GLY A 1 132 ? 19.579 3.112 -34.416 1.00 86.31 132 GLY A N 1
ATOM 1096 C CA . GLY A 1 132 ? 20.979 2.707 -34.315 1.00 86.31 132 GLY A CA 1
ATOM 1097 C C . GLY A 1 132 ? 21.543 2.588 -32.894 1.00 86.31 132 GLY A C 1
ATOM 1098 O O . GLY A 1 132 ? 22.723 2.269 -32.765 1.00 86.31 132 GLY A O 1
ATOM 1099 N N . PHE A 1 133 ? 20.759 2.788 -31.834 1.00 89.50 133 PHE A N 1
ATOM 1100 C CA . PHE A 1 133 ? 21.200 2.519 -30.458 1.00 89.50 133 PHE A CA 1
ATOM 1101 C C . PHE A 1 133 ? 21.224 1.011 -30.158 1.00 89.50 133 PHE A C 1
ATOM 1103 O O . PHE A 1 133 ? 20.460 0.254 -30.754 1.00 89.50 133 PHE A O 1
ATOM 1110 N N . LYS A 1 134 ? 22.085 0.567 -29.227 1.00 90.69 134 LYS A N 1
ATOM 1111 C CA . LYS A 1 134 ? 22.052 -0.820 -28.725 1.00 90.69 134 LYS A CA 1
ATOM 1112 C C . LYS A 1 134 ? 20.737 -1.078 -27.989 1.00 90.69 134 LYS A C 1
ATOM 1114 O O . LYS A 1 134 ? 20.268 -0.214 -27.243 1.00 90.69 134 LYS A O 1
ATOM 1119 N N . PHE A 1 135 ? 20.180 -2.278 -28.137 1.00 92.38 135 PHE A N 1
ATOM 1120 C CA . PHE A 1 135 ? 18.920 -2.628 -27.478 1.00 92.38 135 PHE A CA 1
ATOM 1121 C C . PHE A 1 135 ? 19.017 -2.560 -25.945 1.00 92.38 135 PHE A C 1
ATOM 1123 O O . PHE A 1 135 ? 18.106 -2.055 -25.283 1.00 92.38 135 PHE A O 1
ATOM 1130 N N . SER A 1 136 ? 20.149 -2.983 -25.375 1.00 90.81 136 SER A N 1
ATOM 1131 C CA . SER A 1 136 ? 20.389 -2.963 -23.926 1.00 90.81 136 SER A CA 1
ATOM 1132 C C . SER A 1 136 ? 20.205 -1.575 -23.299 1.00 90.81 136 SER A C 1
ATOM 1134 O O . SER A 1 136 ? 19.601 -1.470 -22.231 1.00 90.81 136 SER A O 1
ATOM 1136 N N . THR A 1 137 ? 20.637 -0.506 -23.980 1.00 90.44 137 THR A N 1
ATOM 1137 C CA . THR A 1 137 ? 20.468 0.886 -23.533 1.00 90.44 137 THR A CA 1
ATOM 1138 C C . THR A 1 137 ? 18.996 1.220 -23.290 1.00 90.44 137 THR A C 1
ATOM 1140 O O . THR A 1 137 ? 18.650 1.786 -22.257 1.00 90.44 137 THR A O 1
ATOM 1143 N N . TYR A 1 138 ? 18.113 0.813 -24.204 1.00 90.56 138 TYR A N 1
ATOM 1144 C CA . TYR A 1 138 ? 16.673 1.038 -24.087 1.00 90.56 138 TYR A CA 1
ATOM 1145 C C . TYR A 1 138 ? 16.019 0.096 -23.065 1.00 90.56 138 TYR A C 1
ATOM 1147 O O . TYR A 1 138 ? 15.226 0.526 -22.221 1.00 90.56 138 TYR A O 1
ATOM 1155 N N . ALA A 1 139 ? 16.381 -1.188 -23.102 1.00 92.88 139 ALA A N 1
ATOM 1156 C CA . ALA A 1 139 ? 15.793 -2.228 -22.263 1.00 92.88 139 ALA A CA 1
ATOM 1157 C C . ALA A 1 139 ? 16.000 -1.978 -20.761 1.00 92.88 139 ALA A C 1
ATOM 1159 O O . ALA A 1 139 ? 15.094 -2.230 -19.965 1.00 92.88 139 ALA A O 1
ATOM 1160 N N . ILE A 1 140 ? 17.153 -1.424 -20.362 1.00 95.38 140 ILE A N 1
ATOM 1161 C CA . ILE A 1 140 ? 17.475 -1.139 -18.954 1.00 95.38 140 ILE A CA 1
ATOM 1162 C C . ILE A 1 140 ? 16.384 -0.304 -18.266 1.00 95.38 140 ILE A C 1
ATOM 1164 O O . ILE A 1 140 ? 16.073 -0.558 -17.098 1.00 95.38 140 ILE A O 1
ATOM 1168 N N . HIS A 1 141 ? 15.795 0.679 -18.954 1.00 91.75 141 HIS A N 1
ATOM 1169 C CA . HIS A 1 141 ? 14.764 1.541 -18.371 1.00 91.75 141 HIS A CA 1
ATOM 1170 C C . HIS A 1 141 ? 13.479 0.765 -18.071 1.00 91.75 141 HIS A C 1
ATOM 1172 O O . HIS A 1 141 ? 12.964 0.848 -16.954 1.00 91.75 141 HIS A O 1
ATOM 1178 N N . TRP A 1 142 ? 13.016 -0.046 -19.023 1.00 96.44 142 TRP A N 1
ATOM 1179 C CA . TRP A 1 142 ? 11.822 -0.877 -18.865 1.00 96.44 142 TRP A CA 1
ATOM 1180 C C . TRP A 1 142 ? 12.002 -1.969 -17.812 1.00 96.44 142 TRP A C 1
ATOM 1182 O O . TRP A 1 142 ? 11.118 -2.156 -16.977 1.00 96.44 142 TRP A O 1
ATOM 1192 N N . ILE A 1 143 ? 13.165 -2.629 -17.783 1.00 93.56 143 ILE A N 1
ATOM 1193 C CA . ILE A 1 143 ? 13.487 -3.644 -16.769 1.00 93.56 143 ILE A CA 1
ATOM 1194 C C . ILE A 1 143 ? 13.477 -3.007 -15.373 1.00 93.56 143 ILE A C 1
ATOM 1196 O O . ILE A 1 143 ? 12.793 -3.486 -14.469 1.00 93.56 143 ILE A O 1
ATOM 1200 N N . LYS A 1 144 ? 14.182 -1.880 -15.183 1.00 93.56 144 LYS A N 1
ATOM 1201 C CA . LYS A 1 144 ? 14.201 -1.166 -13.893 1.00 93.56 144 LYS A CA 1
ATOM 1202 C C . LYS A 1 144 ? 12.804 -0.704 -13.480 1.00 93.56 144 LYS A C 1
ATOM 1204 O O . LYS A 1 144 ? 12.486 -0.748 -12.293 1.00 93.56 144 LYS A O 1
ATOM 1209 N N . GLN A 1 145 ? 11.991 -0.226 -14.421 1.00 92.31 145 GLN A N 1
ATOM 1210 C CA . GLN A 1 145 ? 10.630 0.224 -14.143 1.00 92.31 145 GLN A CA 1
ATOM 1211 C C . GLN A 1 145 ? 9.734 -0.934 -13.698 1.00 92.31 145 GLN A C 1
ATOM 1213 O O . GLN A 1 145 ? 9.035 -0.788 -12.696 1.00 92.31 145 GLN A O 1
ATOM 1218 N N . ALA A 1 146 ? 9.778 -2.071 -14.397 1.00 94.62 146 ALA A N 1
ATOM 1219 C CA . ALA A 1 146 ? 8.985 -3.248 -14.062 1.00 94.62 146 ALA A CA 1
ATOM 1220 C C . ALA A 1 146 ? 9.349 -3.793 -12.674 1.00 94.62 146 ALA A C 1
ATOM 1222 O O . ALA A 1 146 ? 8.476 -3.908 -11.817 1.00 94.62 146 ALA A O 1
ATOM 1223 N N . ILE A 1 147 ? 10.646 -3.970 -12.398 1.00 91.56 147 ILE A N 1
ATOM 1224 C CA . ILE A 1 147 ? 11.141 -4.419 -11.088 1.00 91.56 147 ILE A CA 1
ATOM 1225 C C . ILE A 1 147 ? 10.713 -3.465 -9.965 1.00 91.56 147 ILE A C 1
ATOM 1227 O O . ILE A 1 147 ? 10.221 -3.894 -8.922 1.00 91.56 147 ILE A O 1
ATOM 1231 N N . ARG A 1 148 ? 10.869 -2.150 -10.164 1.00 89.62 148 ARG A N 1
ATOM 1232 C CA . ARG A 1 148 ? 10.428 -1.141 -9.189 1.00 89.62 148 ARG A CA 1
ATOM 1233 C C . ARG A 1 148 ? 8.928 -1.233 -8.935 1.00 89.62 148 ARG A C 1
ATOM 1235 O O . ARG A 1 148 ? 8.511 -1.272 -7.784 1.00 89.62 148 ARG A O 1
ATOM 1242 N N . ARG A 1 149 ? 8.123 -1.313 -9.995 1.00 88.81 149 ARG A N 1
ATOM 1243 C CA . ARG A 1 149 ? 6.667 -1.430 -9.887 1.00 88.81 149 ARG A CA 1
ATOM 1244 C C . ARG A 1 149 ? 6.257 -2.692 -9.129 1.00 88.81 149 ARG A C 1
ATOM 1246 O O . ARG A 1 149 ? 5.365 -2.617 -8.288 1.00 88.81 149 ARG A O 1
ATOM 1253 N N . ALA A 1 150 ? 6.919 -3.817 -9.387 1.00 90.75 150 ALA A N 1
ATOM 1254 C CA . ALA A 1 150 ? 6.678 -5.073 -8.690 1.00 90.75 150 ALA A CA 1
ATOM 1255 C C . ALA A 1 150 ? 7.001 -4.980 -7.198 1.00 90.75 150 ALA A C 1
ATOM 1257 O O . ALA A 1 150 ? 6.167 -5.334 -6.366 1.00 90.75 150 ALA A O 1
ATOM 1258 N N . LEU A 1 151 ? 8.154 -4.397 -6.852 1.00 85.88 151 LEU A N 1
ATOM 1259 C CA . LEU A 1 151 ? 8.502 -4.104 -5.462 1.00 85.88 151 LEU A CA 1
ATOM 1260 C C . LEU A 1 151 ? 7.421 -3.247 -4.798 1.00 85.88 151 LEU A C 1
ATOM 1262 O O . LEU A 1 151 ? 7.004 -3.540 -3.689 1.00 85.88 151 LEU A O 1
ATOM 1266 N N . TYR A 1 152 ? 6.893 -2.220 -5.460 1.00 82.06 152 TYR A N 1
ATOM 1267 C CA . TYR A 1 152 ? 5.849 -1.384 -4.846 1.00 82.06 152 TYR A CA 1
ATOM 1268 C C . TYR A 1 152 ? 4.549 -2.153 -4.633 1.00 82.06 152 TYR A C 1
ATOM 1270 O O . TYR A 1 152 ? 3.834 -1.922 -3.660 1.00 82.06 152 TYR A O 1
ATOM 1278 N N . LYS A 1 153 ? 4.248 -3.059 -5.563 1.00 82.69 153 LYS A N 1
ATOM 1279 C CA . LYS A 1 153 ? 3.017 -3.834 -5.598 1.00 82.69 153 LYS A CA 1
ATOM 1280 C C . LYS A 1 153 ? 2.992 -4.943 -4.543 1.00 82.69 153 LYS A C 1
ATOM 1282 O O . LYS A 1 153 ? 1.925 -5.162 -3.969 1.00 82.69 153 LYS A O 1
ATOM 1287 N N . ASN A 1 154 ? 4.124 -5.623 -4.350 1.00 84.44 154 ASN A N 1
ATOM 1288 C CA . ASN A 1 154 ? 4.193 -6.931 -3.695 1.00 84.44 154 ASN A CA 1
ATOM 1289 C C . ASN A 1 154 ? 5.149 -6.980 -2.488 1.00 84.44 154 ASN A C 1
ATOM 1291 O O . ASN A 1 154 ? 5.119 -7.961 -1.761 1.00 84.44 154 ASN A O 1
ATOM 1295 N N . LYS A 1 155 ? 5.985 -5.955 -2.244 1.00 81.19 155 LYS A N 1
ATOM 1296 C CA . LYS A 1 155 ? 6.954 -5.958 -1.125 1.00 81.19 155 LYS A CA 1
ATOM 1297 C C . LYS A 1 155 ? 6.299 -6.070 0.254 1.00 81.19 155 LYS A C 1
ATOM 1299 O O . LYS A 1 155 ? 6.917 -6.582 1.179 1.00 81.19 155 LYS A O 1
ATOM 1304 N N . TYR A 1 156 ? 5.119 -5.478 0.416 1.00 83.25 156 TYR A N 1
ATOM 1305 C CA . TYR A 1 156 ? 4.432 -5.394 1.702 1.00 83.25 156 TYR A CA 1
ATOM 1306 C C . TYR A 1 156 ? 3.278 -6.389 1.735 1.00 83.25 156 TYR A C 1
ATOM 1308 O O . TYR A 1 156 ? 2.508 -6.451 0.772 1.00 83.25 156 TYR A O 1
ATOM 1316 N N . THR A 1 157 ? 3.131 -7.100 2.855 1.00 87.12 157 THR A N 1
ATOM 1317 C CA . THR A 1 157 ? 2.026 -8.040 3.091 1.00 87.12 157 THR A CA 1
ATOM 1318 C C . THR A 1 157 ? 0.684 -7.328 2.966 1.00 87.12 157 THR A C 1
ATOM 1320 O O . THR A 1 157 ? -0.214 -7.783 2.255 1.00 87.12 157 THR A O 1
ATOM 1323 N N . VAL A 1 158 ? 0.563 -6.144 3.577 1.00 87.38 158 VAL A N 1
ATOM 1324 C CA . VAL A 1 158 ? -0.574 -5.256 3.338 1.00 87.38 158 VAL A CA 1
ATOM 1325 C C . VAL A 1 158 ? -0.281 -4.382 2.123 1.00 87.38 158 VAL A C 1
ATOM 1327 O O . VAL A 1 158 ? 0.564 -3.485 2.156 1.00 87.38 158 VAL A O 1
ATOM 1330 N N . ARG A 1 159 ? -1.015 -4.623 1.032 1.00 87.38 159 ARG A N 1
ATOM 1331 C CA . ARG A 1 159 ? -0.867 -3.885 -0.228 1.00 87.38 159 ARG A CA 1
ATOM 1332 C C . ARG A 1 159 ? -1.058 -2.380 -0.029 1.00 87.38 159 ARG A C 1
ATOM 1334 O O . ARG A 1 159 ? -2.088 -1.929 0.469 1.00 87.38 159 ARG A O 1
ATOM 1341 N N . ARG A 1 160 ? -0.122 -1.590 -0.562 1.00 84.06 160 ARG A N 1
ATOM 1342 C CA . ARG A 1 160 ? -0.159 -0.121 -0.502 1.00 84.06 160 ARG A CA 1
ATOM 1343 C C . ARG A 1 160 ? -0.380 0.500 -1.886 1.00 84.06 160 ARG A C 1
ATOM 1345 O O . ARG A 1 160 ? 0.120 -0.029 -2.880 1.00 84.06 160 ARG A O 1
ATOM 1352 N N . PRO A 1 161 ? -1.126 1.616 -1.984 1.00 85.00 161 PRO A N 1
ATOM 1353 C CA . PRO A 1 161 ? -1.236 2.379 -3.222 1.00 85.00 161 PRO A CA 1
ATOM 1354 C C . PRO A 1 161 ? 0.113 2.877 -3.756 1.00 85.00 161 PRO A C 1
ATOM 1356 O O . PRO A 1 161 ? 0.968 3.329 -2.996 1.00 85.00 161 PRO A O 1
ATOM 1359 N N . GLU A 1 162 ? 0.263 2.884 -5.082 1.00 78.69 162 GLU A N 1
ATOM 1360 C CA . GLU A 1 162 ? 1.513 3.253 -5.765 1.00 78.69 162 GLU A CA 1
ATOM 1361 C C . GLU A 1 162 ? 1.961 4.694 -5.469 1.00 78.69 162 GLU A C 1
ATOM 1363 O O . GLU A 1 162 ? 3.139 4.941 -5.223 1.00 78.69 162 GLU A O 1
ATOM 1368 N N . TYR A 1 163 ? 1.024 5.646 -5.396 1.00 81.88 163 TYR A N 1
ATOM 1369 C CA . TYR A 1 163 ? 1.337 7.062 -5.151 1.00 81.88 163 TYR A CA 1
ATOM 1370 C C . TYR A 1 163 ? 1.942 7.337 -3.762 1.00 81.88 163 TYR A C 1
ATOM 1372 O O . TYR A 1 163 ? 2.521 8.402 -3.547 1.00 81.88 163 TYR A O 1
ATOM 1380 N N . LEU A 1 164 ? 1.797 6.415 -2.803 1.00 84.44 164 LEU A N 1
ATOM 1381 C CA . LEU A 1 164 ? 2.401 6.557 -1.476 1.00 84.44 164 LEU A CA 1
ATOM 1382 C C . LEU A 1 164 ? 3.892 6.231 -1.497 1.00 84.44 164 LEU A C 1
ATOM 1384 O O . LEU A 1 164 ? 4.628 6.722 -0.647 1.00 84.44 164 LEU A O 1
ATOM 1388 N N . TYR A 1 165 ? 4.354 5.450 -2.473 1.00 81.31 165 TYR A N 1
ATOM 1389 C CA . TYR A 1 165 ? 5.752 5.053 -2.553 1.00 81.31 165 TYR A CA 1
ATOM 1390 C C . TYR A 1 165 ? 6.683 6.253 -2.746 1.00 81.31 165 TYR A C 1
ATOM 1392 O O . TYR A 1 165 ? 7.682 6.378 -2.039 1.00 81.31 165 TYR A O 1
ATOM 1400 N N . SER A 1 166 ? 6.345 7.159 -3.671 1.00 80.00 166 SER A N 1
ATOM 1401 C CA . SER A 1 166 ? 7.140 8.370 -3.906 1.00 80.00 166 SER A CA 1
ATOM 1402 C C . SER A 1 166 ? 7.215 9.241 -2.654 1.00 80.00 166 SER A C 1
ATOM 1404 O O . SER A 1 166 ? 8.292 9.724 -2.325 1.00 80.00 166 SER A O 1
ATOM 1406 N N . GLN A 1 167 ? 6.107 9.362 -1.916 1.00 86.00 167 GLN A N 1
ATOM 1407 C CA . GLN A 1 167 ? 6.034 10.140 -0.677 1.00 86.00 167 GLN A CA 1
ATOM 1408 C C . GLN A 1 167 ? 6.879 9.519 0.440 1.00 86.00 167 GLN A C 1
ATOM 1410 O O . GLN A 1 167 ? 7.650 10.228 1.080 1.00 86.00 167 GLN A O 1
ATOM 1415 N N . VAL A 1 168 ? 6.783 8.201 0.646 1.00 86.50 168 VAL A N 1
ATOM 1416 C CA . VAL A 1 168 ? 7.583 7.485 1.654 1.00 86.50 168 VAL A CA 1
ATOM 1417 C C . VAL A 1 168 ? 9.070 7.571 1.323 1.00 86.50 168 VAL A C 1
ATOM 1419 O O . VAL A 1 168 ? 9.876 7.891 2.188 1.00 86.50 168 VAL A O 1
ATOM 1422 N N . ASN A 1 169 ? 9.456 7.342 0.068 1.00 83.19 169 ASN A N 1
ATOM 1423 C CA . ASN A 1 169 ? 10.856 7.441 -0.330 1.00 83.19 169 ASN A CA 1
ATOM 1424 C C . ASN A 1 169 ? 11.402 8.864 -0.264 1.00 83.19 169 ASN A C 1
ATOM 1426 O O . ASN A 1 169 ? 12.563 9.033 0.090 1.00 83.19 169 ASN A O 1
ATOM 1430 N N . ALA A 1 170 ? 10.610 9.869 -0.642 1.00 84.25 170 ALA A N 1
ATOM 1431 C CA . ALA A 1 170 ? 11.013 11.263 -0.503 1.00 84.25 170 ALA A CA 1
ATOM 1432 C C . ALA A 1 170 ? 11.275 11.584 0.972 1.00 84.25 170 ALA A C 1
ATOM 1434 O O . ALA A 1 170 ? 12.345 12.088 1.297 1.00 84.25 170 ALA A O 1
ATOM 1435 N N . LEU A 1 171 ? 10.364 11.178 1.863 1.00 88.38 171 LEU A N 1
ATOM 1436 C CA . LEU A 1 171 ? 10.533 11.334 3.306 1.00 88.38 171 LEU A CA 1
ATOM 1437 C C . LEU A 1 171 ? 11.794 10.621 3.818 1.00 88.38 171 LEU A C 1
ATOM 1439 O O . LEU A 1 171 ? 12.591 11.241 4.512 1.00 88.38 171 LEU A O 1
ATOM 1443 N N . LEU A 1 172 ? 12.009 9.352 3.450 1.00 87.50 172 LEU A N 1
ATOM 1444 C CA . LEU A 1 172 ? 13.186 8.583 3.872 1.00 87.50 172 LEU A CA 1
ATOM 1445 C C . LEU A 1 172 ? 14.492 9.183 3.345 1.00 87.50 172 LEU A C 1
ATOM 1447 O O . LEU A 1 172 ? 15.457 9.270 4.092 1.00 87.50 172 LEU A O 1
ATOM 1451 N N . ARG A 1 173 ? 14.519 9.657 2.094 1.00 87.88 173 ARG A N 1
ATOM 1452 C CA . ARG A 1 173 ? 15.690 10.342 1.526 1.00 87.88 173 ARG A CA 1
ATOM 1453 C C . ARG A 1 173 ? 15.992 11.637 2.263 1.00 87.88 173 ARG A C 1
ATOM 1455 O O . ARG A 1 173 ? 17.151 11.888 2.565 1.00 87.88 173 ARG A O 1
ATOM 1462 N N . THR A 1 174 ? 14.980 12.454 2.550 1.00 88.94 174 THR A N 1
ATOM 1463 C CA . THR A 1 174 ? 15.167 13.686 3.325 1.00 88.94 174 THR A CA 1
ATOM 1464 C C . THR A 1 174 ? 15.633 13.367 4.739 1.00 88.94 174 THR A C 1
ATOM 1466 O O . THR A 1 174 ? 16.572 13.995 5.217 1.00 88.94 174 THR A O 1
ATOM 1469 N N . ARG A 1 175 ? 15.054 12.341 5.375 1.00 89.44 175 ARG A N 1
ATOM 1470 C CA . ARG A 1 175 ? 15.484 11.858 6.689 1.00 89.44 175 ARG A CA 1
ATOM 1471 C C . ARG A 1 175 ? 16.954 11.447 6.682 1.00 89.44 175 ARG A C 1
ATOM 1473 O O . ARG A 1 175 ? 17.717 11.914 7.518 1.00 89.44 175 ARG A O 1
ATOM 1480 N N . ASP A 1 176 ? 17.344 10.599 5.733 1.00 89.00 176 ASP A N 1
ATOM 1481 C CA . ASP A 1 176 ? 18.711 10.090 5.621 1.00 89.00 176 ASP A CA 1
ATOM 1482 C C . ASP A 1 176 ? 19.706 11.218 5.310 1.00 89.00 176 ASP A C 1
ATOM 1484 O O . ASP A 1 176 ? 20.776 11.242 5.906 1.00 89.00 176 ASP A O 1
ATOM 1488 N N . ARG A 1 177 ? 19.331 12.189 4.462 1.00 88.31 177 ARG A N 1
ATOM 1489 C CA . ARG A 1 177 ? 20.137 13.392 4.201 1.00 88.31 177 ARG A CA 1
ATOM 1490 C C . ARG A 1 177 ? 20.344 14.213 5.466 1.00 88.31 177 ARG A C 1
ATOM 1492 O O . ARG A 1 177 ? 21.478 14.540 5.783 1.00 88.31 177 ARG A O 1
ATOM 1499 N N . ILE A 1 178 ? 19.274 14.540 6.198 1.00 90.75 178 ILE A N 1
ATOM 1500 C CA . ILE A 1 178 ? 19.409 15.320 7.437 1.00 90.75 178 ILE A CA 1
ATOM 1501 C C . ILE A 1 178 ? 20.296 14.563 8.423 1.00 90.75 178 ILE A C 1
ATOM 1503 O O . ILE A 1 178 ? 21.223 15.161 8.952 1.00 90.75 178 ILE A O 1
ATOM 1507 N N . ARG A 1 179 ? 20.089 13.251 8.588 1.00 92.00 179 ARG A N 1
ATOM 1508 C CA . ARG A 1 179 ? 20.927 12.415 9.455 1.00 92.00 179 ARG A CA 1
ATOM 1509 C C . ARG A 1 179 ? 22.397 12.419 9.046 1.00 92.00 179 ARG A C 1
ATOM 1511 O O . ARG A 1 179 ? 23.258 12.430 9.916 1.00 92.00 179 ARG A O 1
ATOM 1518 N N . GLU A 1 180 ? 22.695 12.398 7.751 1.00 91.75 180 GLU A N 1
ATOM 1519 C CA . GLU A 1 180 ? 24.068 12.467 7.244 1.00 91.75 180 GLU A CA 1
ATOM 1520 C C . GLU A 1 180 ? 24.729 13.816 7.567 1.00 91.75 180 GLU A C 1
ATOM 1522 O O . GLU A 1 180 ? 25.889 13.847 7.968 1.00 91.75 180 GLU A O 1
ATOM 1527 N N . PHE A 1 181 ? 23.983 14.921 7.476 1.00 88.44 181 PHE A N 1
ATOM 1528 C CA . PHE A 1 181 ? 24.494 16.257 7.795 1.00 88.44 181 PHE A CA 1
ATOM 1529 C C . PHE A 1 181 ? 24.594 16.543 9.300 1.00 88.44 181 PHE A C 1
ATOM 1531 O O . PHE A 1 181 ? 25.554 17.176 9.736 1.00 88.44 181 PHE A O 1
ATOM 1538 N N . THR A 1 182 ? 23.607 16.131 10.099 1.00 90.12 182 THR A N 1
ATOM 1539 C CA . THR A 1 182 ? 23.532 16.447 11.538 1.00 90.12 182 THR A CA 1
ATOM 1540 C C . THR A 1 182 ? 24.159 15.373 12.422 1.00 90.12 182 THR A C 1
ATOM 1542 O O . THR A 1 182 ? 24.442 15.629 13.591 1.00 90.12 182 THR A O 1
ATOM 1545 N N . GLY A 1 183 ? 24.350 14.160 11.897 1.00 92.19 183 GLY A N 1
ATOM 1546 C CA . GLY A 1 183 ? 24.765 12.984 12.661 1.00 92.19 183 GLY A CA 1
ATOM 1547 C C . GLY A 1 183 ? 23.682 12.422 13.592 1.00 92.19 183 GLY A C 1
ATOM 1548 O O . GLY A 1 183 ? 23.960 11.486 14.339 1.00 92.19 183 GLY A O 1
ATOM 1549 N N . GLN A 1 184 ? 22.460 12.969 13.577 1.00 91.06 184 GLN A N 1
ATOM 1550 C CA . GLN A 1 184 ? 21.357 12.568 14.460 1.00 91.06 184 GLN A CA 1
ATOM 1551 C C . GLN A 1 184 ? 20.073 12.286 13.673 1.00 91.06 184 GLN A C 1
ATOM 1553 O O . GLN A 1 184 ? 19.861 12.824 12.588 1.00 91.06 184 GLN A O 1
ATOM 1558 N N . GLU A 1 185 ? 19.198 11.431 14.215 1.00 88.75 185 GLU A N 1
ATOM 1559 C CA . GLU A 1 185 ? 17.877 11.203 13.614 1.00 88.75 185 GLU A CA 1
ATOM 1560 C C . GLU A 1 185 ? 17.042 12.497 13.669 1.00 88.75 185 GLU A C 1
ATOM 1562 O O . GLU A 1 185 ? 16.918 13.096 14.741 1.00 88.75 185 GLU A O 1
ATOM 1567 N N . PRO A 1 186 ? 16.471 12.943 12.536 1.00 92.12 186 PRO A N 1
ATOM 1568 C CA . PRO A 1 186 ? 15.754 14.206 12.469 1.00 92.12 186 PRO A CA 1
ATOM 1569 C C . PRO A 1 186 ? 14.433 14.155 13.230 1.00 92.12 186 PRO A C 1
ATOM 1571 O O . PRO A 1 186 ? 13.688 13.171 13.195 1.00 92.12 186 PRO A O 1
ATOM 1574 N N . SER A 1 187 ? 14.098 15.271 13.864 1.00 93.12 187 SER A N 1
ATOM 1575 C CA . SER A 1 187 ? 12.802 15.471 14.498 1.00 93.12 187 SER A CA 1
ATOM 1576 C C . SER A 1 187 ? 11.684 15.627 13.459 1.00 93.12 187 SER A C 1
ATOM 1578 O O . SER A 1 187 ? 11.894 16.060 12.323 1.00 93.12 187 SER A O 1
ATOM 1580 N N . ILE A 1 188 ? 10.440 15.337 13.861 1.00 92.31 188 ILE A N 1
ATOM 1581 C CA . ILE A 1 188 ? 9.271 15.517 12.982 1.00 92.31 188 ILE A CA 1
ATOM 1582 C C . ILE A 1 188 ? 9.154 16.978 12.519 1.00 92.31 188 ILE A C 1
ATOM 1584 O O . ILE A 1 188 ? 8.778 17.224 11.377 1.00 92.31 188 ILE A O 1
ATOM 1588 N N . SER A 1 189 ? 9.504 17.945 13.371 1.00 92.12 189 SER A N 1
ATOM 1589 C CA . SER A 1 189 ? 9.485 19.372 13.027 1.00 92.12 189 SER A CA 1
ATOM 1590 C C . SER A 1 189 ? 10.479 19.715 11.914 1.00 92.12 189 SER A C 1
ATOM 1592 O O . SER A 1 189 ? 10.097 20.378 10.954 1.00 92.12 189 SER A O 1
ATOM 1594 N N . GLU A 1 190 ? 11.711 19.208 11.987 1.00 91.06 190 GLU A N 1
ATOM 1595 C CA . GLU A 1 190 ? 12.725 19.411 10.939 1.00 91.06 190 GLU A CA 1
ATOM 1596 C C . GLU A 1 190 ? 12.300 18.767 9.617 1.00 91.06 190 GLU A C 1
ATOM 1598 O O . GLU A 1 190 ? 12.488 19.341 8.547 1.00 91.06 190 GLU A O 1
ATOM 1603 N N . LEU A 1 191 ? 11.649 17.602 9.675 1.00 90.94 191 LEU A N 1
ATOM 1604 C CA . LEU A 1 191 ? 11.102 16.956 8.483 1.00 90.94 191 LEU A CA 1
ATOM 1605 C C . LEU A 1 191 ? 9.938 17.744 7.877 1.00 90.94 191 LEU A C 1
ATOM 1607 O O . LEU A 1 191 ? 9.827 17.793 6.653 1.00 90.94 191 LEU A O 1
ATOM 1611 N N . VAL A 1 192 ? 9.082 18.377 8.688 1.00 94.50 192 VAL A N 1
ATOM 1612 C CA . VAL A 1 192 ? 8.027 19.286 8.197 1.00 94.50 192 VAL A CA 1
ATOM 1613 C C . VAL A 1 192 ? 8.645 20.460 7.446 1.00 94.50 192 VAL A C 1
ATOM 1615 O O . VAL A 1 192 ? 8.186 20.788 6.354 1.00 94.50 192 VAL A O 1
ATOM 1618 N N . GLU A 1 193 ? 9.690 21.070 8.005 1.00 91.88 193 GLU A N 1
ATOM 1619 C CA . GLU A 1 193 ? 10.378 22.204 7.382 1.00 91.88 193 GLU A CA 1
ATOM 1620 C C . GLU A 1 193 ? 11.091 21.801 6.087 1.00 91.88 193 GLU A C 1
ATOM 1622 O O . GLU A 1 193 ? 10.960 22.492 5.081 1.00 91.88 193 GLU A O 1
ATOM 1627 N N . ALA A 1 194 ? 11.770 20.651 6.076 1.00 88.38 194 ALA A N 1
ATOM 1628 C CA . ALA A 1 194 ? 12.531 20.188 4.919 1.00 88.38 194 ALA A CA 1
ATOM 1629 C C . ALA A 1 194 ? 11.664 19.605 3.789 1.00 88.38 194 ALA A C 1
ATOM 1631 O O . ALA A 1 194 ? 12.049 19.664 2.625 1.00 88.38 194 ALA A O 1
ATOM 1632 N N . THR A 1 195 ? 10.515 18.999 4.107 1.00 86.12 195 THR A N 1
ATOM 1633 C CA . THR A 1 195 ? 9.638 18.362 3.102 1.00 86.12 195 THR A CA 1
ATOM 1634 C C . THR A 1 195 ? 8.432 19.213 2.707 1.00 86.12 195 THR A C 1
ATOM 1636 O O . THR A 1 195 ? 7.751 18.883 1.738 1.00 86.12 195 THR A O 1
ATOM 1639 N N . GLY A 1 196 ? 8.100 20.254 3.478 1.00 89.31 196 GLY A N 1
ATOM 1640 C CA . GLY A 1 196 ? 6.886 21.057 3.296 1.00 89.31 196 GLY A CA 1
ATOM 1641 C C . GLY A 1 196 ? 5.574 20.310 3.590 1.00 89.31 196 GLY A C 1
ATOM 1642 O O . GLY A 1 196 ? 4.486 20.858 3.393 1.00 89.31 196 GLY A O 1
ATOM 1643 N N . MET A 1 197 ? 5.636 19.057 4.058 1.00 90.44 197 MET A N 1
ATOM 1644 C CA . MET A 1 197 ? 4.460 18.247 4.382 1.00 90.44 197 MET A CA 1
ATOM 1645 C C . MET A 1 197 ? 3.925 18.579 5.779 1.00 90.44 197 MET A C 1
ATOM 1647 O O . MET A 1 197 ? 4.673 18.895 6.696 1.00 90.44 197 MET A O 1
ATOM 1651 N N . SER A 1 198 ? 2.610 18.462 5.990 1.00 95.12 198 SER A N 1
ATOM 1652 C CA . SER A 1 198 ? 2.030 18.646 7.329 1.00 95.12 198 SER A CA 1
ATOM 1653 C C . SER A 1 198 ? 2.506 17.565 8.306 1.00 95.12 198 SER A C 1
ATOM 1655 O O . SER A 1 198 ? 2.593 16.402 7.915 1.00 95.12 198 SER A O 1
ATOM 1657 N N . ARG A 1 199 ? 2.659 17.905 9.592 1.00 94.50 199 ARG A N 1
ATOM 1658 C CA . ARG A 1 199 ? 3.012 16.957 10.665 1.00 94.50 199 ARG A CA 1
ATOM 1659 C C . ARG A 1 199 ? 2.197 15.657 10.635 1.00 94.50 199 ARG A C 1
ATOM 1661 O O . ARG A 1 199 ? 2.779 14.583 10.550 1.00 94.50 199 ARG A O 1
ATOM 1668 N N . ALA A 1 200 ? 0.867 15.762 10.586 1.00 94.06 200 ALA A N 1
ATOM 1669 C CA . ALA A 1 200 ? -0.024 14.598 10.541 1.00 94.06 200 ALA A CA 1
ATOM 1670 C C . ALA A 1 200 ? 0.249 13.683 9.332 1.00 94.06 200 ALA A C 1
ATOM 1672 O O . ALA A 1 200 ? 0.125 12.465 9.410 1.00 94.06 200 ALA A O 1
ATOM 1673 N N . LYS A 1 201 ? 0.652 14.265 8.197 1.00 92.44 201 LYS A N 1
ATOM 1674 C CA . LYS A 1 201 ? 1.004 13.505 6.996 1.00 92.44 201 LYS A CA 1
ATOM 1675 C C . LYS A 1 201 ? 2.324 12.758 7.173 1.00 92.44 201 LYS A C 1
ATOM 1677 O O . LYS A 1 201 ? 2.420 11.618 6.737 1.00 92.44 201 LYS A O 1
ATOM 1682 N N . ILE A 1 202 ? 3.312 13.381 7.810 1.00 93.06 202 ILE A N 1
ATOM 1683 C CA . ILE A 1 202 ? 4.602 12.750 8.110 1.00 93.06 202 ILE A CA 1
ATOM 1684 C C . ILE A 1 202 ? 4.408 11.591 9.088 1.00 93.06 202 ILE A C 1
ATOM 1686 O O . ILE A 1 202 ? 4.901 10.501 8.823 1.00 93.06 202 ILE A O 1
ATOM 1690 N N . GLU A 1 203 ? 3.617 11.778 10.145 1.00 93.00 203 GLU A N 1
ATOM 1691 C CA . GLU A 1 203 ? 3.269 10.717 11.103 1.00 93.00 203 GLU A CA 1
ATOM 1692 C C . GLU A 1 203 ? 2.576 9.531 10.406 1.00 93.00 203 GLU A C 1
ATOM 1694 O O . GLU A 1 203 ? 2.972 8.381 10.589 1.00 93.00 203 GLU A O 1
ATOM 1699 N N . GLN A 1 204 ? 1.621 9.800 9.508 1.00 91.75 204 GLN A N 1
ATOM 1700 C CA . GLN A 1 204 ? 0.998 8.757 8.683 1.00 91.75 204 GLN A CA 1
ATOM 1701 C C . GLN A 1 204 ? 2.002 8.038 7.772 1.00 91.75 204 GLN A C 1
ATOM 1703 O O . GLN A 1 204 ? 1.934 6.821 7.617 1.00 91.75 204 GLN A O 1
ATOM 1708 N N . LEU A 1 205 ? 2.923 8.768 7.136 1.00 89.06 205 LEU A N 1
ATOM 1709 C CA . LEU A 1 205 ? 3.948 8.165 6.280 1.00 89.06 205 LEU A CA 1
ATOM 1710 C C . LEU A 1 205 ? 4.937 7.322 7.097 1.00 89.06 205 LEU A C 1
ATOM 1712 O O . LEU A 1 205 ? 5.341 6.266 6.620 1.00 89.06 205 LEU A O 1
ATOM 1716 N N . TYR A 1 206 ? 5.271 7.732 8.322 1.00 87.38 206 TYR A N 1
ATOM 1717 C CA . TYR A 1 206 ? 6.087 6.944 9.246 1.00 87.38 206 TYR A CA 1
ATOM 1718 C C . TYR A 1 206 ? 5.405 5.649 9.666 1.00 87.38 206 TYR A C 1
ATOM 1720 O O . TYR A 1 206 ? 6.060 4.609 9.663 1.00 87.38 206 TYR A O 1
ATOM 1728 N N . LEU A 1 207 ? 4.100 5.671 9.942 1.00 87.62 207 LEU A N 1
ATOM 1729 C CA . LEU A 1 207 ? 3.345 4.444 10.205 1.00 87.62 207 LEU A CA 1
ATOM 1730 C C . LEU A 1 207 ? 3.472 3.466 9.029 1.00 87.62 207 LEU A C 1
ATOM 1732 O O . LEU A 1 207 ? 3.706 2.278 9.214 1.00 87.62 207 LEU A O 1
ATOM 1736 N N . LEU A 1 208 ? 3.429 3.983 7.798 1.00 83.38 208 LEU A N 1
ATOM 1737 C CA . LEU A 1 208 ? 3.673 3.169 6.612 1.00 83.38 208 LEU A CA 1
ATOM 1738 C C . LEU A 1 208 ? 5.131 2.698 6.507 1.00 83.38 208 LEU A C 1
ATOM 1740 O O . LEU A 1 208 ? 5.395 1.744 5.801 1.00 83.38 208 LEU A O 1
ATOM 1744 N N . THR A 1 209 ? 6.124 3.287 7.164 1.00 81.00 209 THR A N 1
ATOM 1745 C CA . THR A 1 209 ? 7.490 2.723 7.106 1.00 81.00 209 THR A CA 1
ATOM 1746 C C . THR A 1 209 ? 7.654 1.440 7.919 1.00 81.00 209 THR A C 1
ATOM 1748 O O . THR A 1 209 ? 8.596 0.692 7.659 1.00 81.00 209 THR A O 1
ATOM 1751 N N . GLN A 1 210 ? 6.732 1.156 8.843 1.00 80.38 210 GLN A N 1
ATOM 1752 C CA . GLN A 1 210 ? 6.776 -0.034 9.686 1.00 80.38 210 GLN A CA 1
ATOM 1753 C C . GLN A 1 210 ? 6.543 -1.311 8.862 1.00 80.38 210 GLN A C 1
ATOM 1755 O O . GLN A 1 210 ? 5.799 -1.313 7.870 1.00 80.38 210 GLN A O 1
ATOM 1760 N N . ILE A 1 211 ? 7.239 -2.376 9.265 1.00 75.69 211 ILE A N 1
ATOM 1761 C CA . ILE A 1 211 ? 7.177 -3.714 8.671 1.00 75.69 211 ILE A CA 1
ATOM 1762 C C . ILE A 1 211 ? 6.414 -4.609 9.644 1.00 75.69 211 ILE A C 1
ATOM 1764 O O . ILE A 1 211 ? 6.618 -4.526 10.855 1.00 75.69 211 ILE A O 1
ATOM 1768 N N . GLU A 1 212 ? 5.530 -5.439 9.106 1.00 83.88 212 GLU A N 1
ATOM 1769 C CA . GLU A 1 212 ? 4.757 -6.409 9.866 1.00 83.88 212 GLU A CA 1
ATOM 1770 C C . GLU A 1 212 ? 5.677 -7.471 10.499 1.00 83.88 212 GLU A C 1
ATOM 1772 O O . GLU A 1 212 ? 6.659 -7.907 9.895 1.00 83.88 212 GLU A O 1
ATOM 1777 N N . ILE A 1 213 ? 5.361 -7.895 11.724 1.00 87.00 213 ILE A N 1
ATOM 1778 C CA . ILE A 1 213 ? 6.097 -8.943 12.444 1.00 87.00 213 ILE A CA 1
ATOM 1779 C C . ILE A 1 213 ? 5.244 -10.214 12.424 1.00 87.00 213 ILE A C 1
ATOM 1781 O O . ILE A 1 213 ? 4.025 -10.139 12.564 1.00 87.00 213 ILE A O 1
ATOM 1785 N N . SER A 1 214 ? 5.876 -11.375 12.234 1.00 89.12 214 SER A N 1
ATOM 1786 C CA . SER A 1 214 ? 5.173 -12.660 12.305 1.00 89.12 214 SER A CA 1
ATOM 1787 C C . SER A 1 214 ? 4.719 -12.952 13.733 1.00 89.12 214 SER A C 1
ATOM 1789 O O . SER A 1 214 ? 5.520 -12.822 14.657 1.00 89.12 214 SER A O 1
ATOM 1791 N N . LEU A 1 215 ? 3.471 -13.392 13.905 1.00 91.06 215 LEU A N 1
ATOM 1792 C CA . LEU A 1 215 ? 2.970 -13.881 15.194 1.00 91.06 215 LEU A CA 1
ATOM 1793 C C . LEU A 1 215 ? 3.667 -15.182 15.619 1.00 91.06 215 LEU A C 1
ATOM 1795 O O . LEU A 1 215 ? 3.880 -15.395 16.805 1.00 91.06 215 LEU A O 1
ATOM 1799 N N . ASP A 1 216 ? 4.124 -15.980 14.654 1.00 89.94 216 ASP A N 1
ATOM 1800 C CA . ASP A 1 216 ? 4.878 -17.218 14.897 1.00 89.94 216 ASP A CA 1
ATOM 1801 C C . ASP A 1 216 ? 6.338 -16.956 15.292 1.00 89.94 216 ASP A C 1
ATOM 1803 O O . ASP A 1 216 ? 7.129 -17.882 15.461 1.00 89.94 216 ASP A O 1
ATOM 1807 N N . LYS A 1 217 ? 6.750 -15.686 15.385 1.00 88.62 217 LYS A N 1
ATOM 1808 C CA . LYS A 1 217 ? 8.097 -15.352 15.831 1.00 88.62 217 LYS A CA 1
ATOM 1809 C C . LYS A 1 217 ? 8.241 -15.759 17.299 1.00 88.62 217 LYS A C 1
ATOM 1811 O O . LYS A 1 217 ? 7.557 -15.214 18.162 1.00 88.62 217 LYS A O 1
ATOM 1816 N N . GLU A 1 218 ? 9.157 -16.684 17.558 1.00 87.19 218 GLU A N 1
ATOM 1817 C CA . GLU A 1 218 ? 9.549 -17.104 18.904 1.00 87.19 218 GLU A CA 1
ATOM 1818 C C . GLU A 1 218 ? 10.101 -15.919 19.714 1.00 87.19 218 GLU A C 1
ATOM 1820 O O . GLU A 1 218 ? 10.841 -15.074 19.188 1.00 87.19 218 GLU A O 1
ATOM 1825 N N . ILE A 1 219 ? 9.756 -15.868 21.001 1.00 83.19 219 ILE A N 1
ATOM 1826 C CA . ILE A 1 219 ? 10.270 -14.895 21.967 1.00 83.19 219 ILE A CA 1
ATOM 1827 C C . ILE A 1 219 ? 10.983 -15.646 23.096 1.00 83.19 219 ILE A C 1
ATOM 1829 O O . ILE A 1 219 ? 10.396 -16.522 23.720 1.00 83.19 219 ILE A O 1
ATOM 1833 N N . GLY A 1 220 ? 12.227 -15.262 23.393 1.00 76.44 220 GLY A N 1
ATOM 1834 C CA . GLY A 1 220 ? 13.021 -15.807 24.501 1.00 76.44 220 GLY A CA 1
ATOM 1835 C C . GLY A 1 220 ? 14.494 -15.999 24.133 1.00 76.44 220 GLY A C 1
ATOM 1836 O O . GLY A 1 220 ? 14.835 -16.092 22.951 1.00 76.44 220 GLY A O 1
ATOM 1837 N N . ASP A 1 221 ? 15.365 -16.047 25.145 1.00 74.56 221 ASP A N 1
ATOM 1838 C CA . ASP A 1 221 ? 16.747 -16.514 24.978 1.00 74.56 221 ASP A CA 1
ATOM 1839 C C . ASP A 1 221 ? 16.775 -18.048 24.859 1.00 74.56 221 ASP A C 1
ATOM 1841 O O . ASP A 1 221 ? 15.835 -18.729 25.264 1.00 74.56 221 ASP A O 1
ATOM 1845 N N . SER A 1 222 ? 17.836 -18.569 24.238 1.00 63.34 222 SER A N 1
ATOM 1846 C CA . SER A 1 222 ? 17.965 -19.869 23.547 1.00 63.34 222 SER A CA 1
ATOM 1847 C C . SER A 1 222 ? 17.355 -21.129 24.170 1.00 63.34 222 SER A C 1
ATOM 1849 O O . SER A 1 222 ? 17.122 -22.077 23.419 1.00 63.34 222 SER A O 1
ATOM 1851 N N . ASP A 1 223 ? 17.086 -21.150 25.471 1.00 63.41 223 ASP A N 1
ATOM 1852 C CA . ASP A 1 223 ? 16.711 -22.357 26.208 1.00 63.41 223 ASP A CA 1
ATOM 1853 C C . ASP A 1 223 ? 15.193 -22.443 26.490 1.00 63.41 223 ASP A C 1
ATOM 1855 O O . ASP A 1 223 ? 14.687 -23.543 26.697 1.00 63.41 223 ASP A O 1
ATOM 1859 N N . ASP A 1 224 ? 14.449 -21.330 26.370 1.00 61.69 224 ASP A N 1
ATOM 1860 C CA . ASP A 1 224 ? 12.998 -21.229 26.644 1.00 61.69 224 ASP A CA 1
ATOM 1861 C C . ASP A 1 224 ? 12.185 -20.734 25.424 1.00 61.69 224 ASP A C 1
ATOM 1863 O O . ASP A 1 224 ? 11.187 -20.023 25.551 1.00 61.69 224 ASP A O 1
ATOM 1867 N N . LYS A 1 225 ? 12.581 -21.114 24.203 1.00 66.62 225 LYS A N 1
ATOM 1868 C CA . LYS A 1 225 ? 11.884 -20.766 22.941 1.00 66.62 225 LYS A CA 1
ATOM 1869 C C . LYS A 1 225 ? 10.561 -21.520 22.731 1.00 66.62 225 LYS A C 1
ATOM 1871 O O . LYS A 1 225 ? 10.302 -22.068 21.664 1.00 66.62 225 LYS A O 1
ATOM 1876 N N . THR A 1 226 ? 9.730 -21.601 23.760 1.00 69.12 226 THR A N 1
ATOM 1877 C CA . THR A 1 226 ? 8.420 -22.266 23.686 1.00 69.12 226 THR A CA 1
ATOM 1878 C C . THR A 1 226 ? 7.293 -21.302 23.339 1.00 69.12 226 THR A C 1
ATOM 1880 O O . THR A 1 226 ? 6.305 -21.731 22.753 1.00 69.12 226 THR A O 1
ATOM 1883 N N . ASN A 1 227 ? 7.457 -20.011 23.643 1.00 82.00 227 ASN A N 1
ATOM 1884 C CA . ASN A 1 227 ? 6.411 -19.013 23.461 1.00 82.00 227 ASN A CA 1
ATOM 1885 C C . ASN A 1 227 ? 6.618 -18.208 22.176 1.00 82.00 227 ASN A C 1
ATOM 1887 O O . ASN A 1 227 ? 7.713 -17.724 21.871 1.00 82.00 227 ASN A O 1
ATOM 1891 N N . THR A 1 228 ? 5.532 -18.025 21.440 1.00 88.94 228 THR A N 1
ATOM 1892 C CA . THR A 1 228 ? 5.459 -17.176 20.251 1.00 88.94 228 THR A CA 1
ATOM 1893 C C . THR A 1 228 ? 4.859 -15.811 20.593 1.00 88.94 228 THR A C 1
ATOM 1895 O O . THR A 1 228 ? 4.262 -15.625 21.655 1.00 88.94 228 THR A O 1
ATOM 1898 N N . ILE A 1 229 ? 4.985 -14.828 19.693 1.00 88.81 229 ILE A N 1
ATOM 1899 C CA . ILE A 1 229 ? 4.235 -13.565 19.816 1.00 88.81 229 ILE A CA 1
ATOM 1900 C C . ILE A 1 229 ? 2.730 -13.845 19.893 1.00 88.81 229 ILE A C 1
ATOM 1902 O O . ILE A 1 229 ? 2.042 -13.164 20.649 1.00 88.81 229 ILE A O 1
ATOM 1906 N N . ALA A 1 230 ? 2.228 -14.839 19.151 1.00 90.62 230 ALA A N 1
ATOM 1907 C CA . ALA A 1 230 ? 0.815 -15.213 19.144 1.00 90.62 230 ALA A CA 1
ATOM 1908 C C . ALA A 1 230 ? 0.289 -15.535 20.551 1.00 90.62 230 ALA A C 1
ATOM 1910 O O . ALA A 1 230 ? -0.796 -15.083 20.906 1.00 90.62 230 ALA A O 1
ATOM 1911 N N . ASP A 1 231 ? 1.084 -16.239 21.360 1.00 88.12 231 ASP A N 1
ATOM 1912 C CA . ASP A 1 231 ? 0.697 -16.675 22.708 1.00 88.12 231 ASP A CA 1
ATOM 1913 C C . ASP A 1 231 ? 0.569 -15.511 23.706 1.00 88.12 231 ASP A C 1
ATOM 1915 O O . ASP A 1 231 ? -0.056 -15.653 24.756 1.00 88.12 231 ASP A O 1
ATOM 1919 N N . LEU A 1 232 ? 1.148 -14.347 23.388 1.00 87.38 232 LEU A N 1
ATOM 1920 C CA . LEU A 1 232 ? 1.095 -13.147 24.227 1.00 87.38 232 LEU A CA 1
ATOM 1921 C C . LEU A 1 232 ? -0.035 -12.183 23.853 1.00 87.38 232 LEU A C 1
ATOM 1923 O O . LEU A 1 232 ? -0.270 -11.221 24.586 1.00 87.38 232 LEU A O 1
ATOM 1927 N N . VAL A 1 233 ? -0.699 -12.380 22.711 1.00 89.12 233 VAL A N 1
ATOM 1928 C CA . VAL A 1 233 ? -1.766 -11.480 22.261 1.00 89.12 233 VAL A CA 1
ATOM 1929 C C . VAL A 1 233 ? -3.078 -11.872 22.953 1.00 89.12 233 VAL A C 1
ATOM 1931 O O . VAL A 1 233 ? -3.570 -12.976 22.717 1.00 89.12 233 VAL A O 1
ATOM 1934 N N . PRO A 1 234 ? -3.673 -10.997 23.787 1.00 88.50 234 PRO A N 1
ATOM 1935 C CA . PRO A 1 234 ? -4.951 -11.287 24.430 1.00 88.50 234 PRO A CA 1
ATOM 1936 C C . PRO A 1 234 ? -6.097 -11.318 23.407 1.00 88.50 234 PRO A C 1
ATOM 1938 O O . PRO A 1 234 ? -6.092 -10.576 22.422 1.00 88.50 234 PRO A O 1
ATOM 1941 N N . ASP A 1 235 ? -7.103 -12.163 23.655 1.00 90.56 235 ASP A N 1
ATOM 1942 C CA . ASP A 1 235 ? -8.359 -12.155 22.898 1.00 90.56 235 ASP A CA 1
ATOM 1943 C C . ASP A 1 235 ? -9.432 -11.349 23.639 1.00 90.56 235 ASP A C 1
ATOM 1945 O O . ASP A 1 235 ? -10.208 -11.882 24.432 1.00 90.56 235 ASP A O 1
ATOM 1949 N N . ASP A 1 236 ? -9.513 -10.055 23.328 1.00 86.06 236 ASP A N 1
ATOM 1950 C CA . ASP A 1 236 ? -10.472 -9.125 23.942 1.00 86.06 236 ASP A CA 1
ATOM 1951 C C . ASP A 1 236 ? -11.942 -9.415 23.578 1.00 86.06 236 ASP A C 1
ATOM 1953 O O . ASP A 1 236 ? -12.861 -8.761 24.080 1.00 86.06 236 ASP A O 1
ATOM 1957 N N . LYS A 1 237 ? -12.203 -10.341 22.646 1.00 85.19 237 LYS A N 1
ATOM 1958 C CA . LYS A 1 237 ? -13.571 -10.730 22.266 1.00 85.19 237 LYS A CA 1
ATOM 1959 C C . LYS A 1 237 ? -14.082 -11.916 23.066 1.00 85.19 237 LYS A C 1
ATOM 1961 O O . LYS A 1 237 ? -15.286 -12.183 23.024 1.00 85.19 237 LYS A O 1
ATOM 1966 N N . MET A 1 238 ? -13.201 -12.641 23.746 1.00 86.12 238 MET A N 1
ATOM 1967 C CA . MET A 1 238 ? -13.592 -13.787 24.541 1.00 86.12 238 MET A CA 1
ATOM 1968 C C . MET A 1 238 ? -14.152 -13.301 25.876 1.00 86.12 238 MET A C 1
ATOM 1970 O O . MET A 1 238 ? -13.431 -12.748 26.701 1.00 86.12 238 MET A O 1
ATOM 1974 N N . ALA A 1 239 ? -15.452 -13.514 26.085 1.00 83.00 239 ALA A N 1
ATOM 1975 C CA . ALA A 1 239 ? -16.076 -13.228 27.369 1.00 83.00 239 ALA A CA 1
ATOM 1976 C C . ALA A 1 239 ? -15.425 -14.081 28.463 1.00 83.00 239 ALA A C 1
ATOM 1978 O O . ALA A 1 239 ? -15.175 -15.281 28.285 1.00 83.00 239 ALA A O 1
ATOM 1979 N N . THR A 1 240 ? -15.172 -13.467 29.611 1.00 87.44 240 THR A N 1
ATOM 1980 C CA . THR A 1 240 ? -14.625 -14.177 30.763 1.00 87.44 240 THR A CA 1
ATOM 1981 C C . THR A 1 240 ? -15.638 -15.208 31.278 1.00 87.44 240 THR A C 1
ATOM 1983 O O . THR A 1 240 ? -16.851 -15.029 31.133 1.00 87.44 240 THR A O 1
ATOM 1986 N N . PRO A 1 241 ? -15.196 -16.295 31.940 1.00 85.56 241 PRO A N 1
ATOM 1987 C CA . PRO A 1 241 ? -16.122 -17.250 32.547 1.00 85.56 241 PRO A CA 1
ATOM 1988 C C . PRO A 1 241 ? -17.127 -16.594 33.507 1.00 85.56 241 PRO A C 1
ATOM 1990 O O . PRO A 1 241 ? -18.274 -17.031 33.583 1.00 85.56 241 PRO A O 1
ATOM 1993 N N . ALA A 1 242 ? -16.717 -15.530 34.205 1.00 83.44 242 ALA A N 1
ATOM 1994 C CA . ALA A 1 242 ? -17.586 -14.752 35.080 1.00 83.44 242 ALA A CA 1
ATOM 1995 C C . ALA A 1 242 ? -18.674 -14.003 34.294 1.00 83.44 242 ALA A C 1
ATOM 1997 O O . ALA A 1 242 ? -19.839 -14.081 34.675 1.00 83.44 242 ALA A O 1
ATOM 1998 N N . GLU A 1 243 ? -18.319 -13.355 33.180 1.00 81.62 243 GLU A N 1
ATOM 1999 C CA . GLU A 1 243 ? -19.272 -12.684 32.284 1.00 81.62 243 GLU A CA 1
ATOM 2000 C C . GLU A 1 243 ? -20.260 -13.669 31.651 1.00 81.62 243 GLU A C 1
ATOM 2002 O O . GLU A 1 243 ? -21.454 -13.399 31.586 1.00 81.62 243 GLU A O 1
ATOM 2007 N N . ILE A 1 244 ? -19.798 -14.855 31.242 1.00 85.56 244 ILE A N 1
ATOM 2008 C CA . ILE A 1 244 ? -20.679 -15.884 30.669 1.00 85.56 244 ILE A CA 1
ATOM 2009 C C . ILE A 1 244 ? -21.694 -16.372 31.709 1.00 85.56 244 ILE A C 1
ATOM 2011 O O . ILE A 1 244 ? -22.865 -16.595 31.393 1.00 85.56 244 ILE A O 1
ATOM 2015 N N . VAL A 1 245 ? -21.254 -16.592 32.951 1.00 85.62 245 VAL A N 1
ATOM 2016 C CA . VAL A 1 245 ? -22.143 -17.037 34.032 1.00 85.62 245 VAL A CA 1
ATOM 2017 C C . VAL A 1 245 ? -23.099 -15.919 34.434 1.00 85.62 245 VAL A C 1
ATOM 2019 O O . VAL A 1 245 ? -24.286 -16.193 34.594 1.00 85.62 245 VAL A O 1
ATOM 2022 N N . SER A 1 246 ? -22.627 -14.676 34.555 1.00 81.94 246 SER A N 1
ATOM 2023 C CA . SER A 1 246 ? -23.486 -13.541 34.901 1.00 81.94 246 SER A CA 1
ATOM 2024 C C . SER A 1 246 ? -24.536 -13.286 33.822 1.00 81.94 246 SER A C 1
ATOM 2026 O O . SER A 1 246 ? -25.709 -13.154 34.157 1.00 81.94 246 SER A O 1
ATOM 2028 N N . GLU A 1 247 ? -24.165 -13.336 32.539 1.00 82.69 247 GLU A N 1
ATOM 2029 C CA . GLU A 1 247 ? -25.100 -13.201 31.420 1.00 82.69 247 GLU A CA 1
ATOM 2030 C C . GLU A 1 247 ? -26.150 -14.321 31.430 1.00 82.69 247 GLU A C 1
ATOM 2032 O O . GLU A 1 247 ? -27.342 -14.063 31.254 1.00 82.69 247 GLU A O 1
ATOM 2037 N N . LYS A 1 248 ? -25.747 -15.573 31.686 1.00 84.56 248 LYS A N 1
ATOM 2038 C CA . LYS A 1 248 ? -26.691 -16.697 31.804 1.00 84.56 248 LYS A CA 1
ATOM 2039 C C . LYS A 1 248 ? -27.652 -16.525 32.974 1.00 84.56 248 LYS A C 1
ATOM 2041 O O . LYS A 1 248 ? -28.858 -16.642 32.775 1.00 84.56 248 LYS A O 1
ATOM 2046 N N . VAL A 1 249 ? 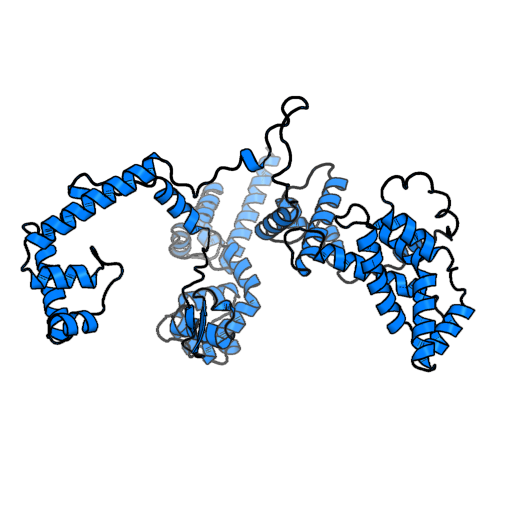-27.137 -16.227 34.167 1.00 85.12 249 VAL A N 1
ATOM 2047 C CA . VAL A 1 249 ? -27.954 -16.030 35.375 1.00 85.12 249 VAL A CA 1
ATOM 2048 C C . VAL A 1 249 ? -28.910 -14.854 35.187 1.00 85.12 249 VAL A C 1
ATOM 2050 O O . VAL A 1 249 ? -30.094 -14.975 35.499 1.00 85.12 249 VAL A O 1
ATOM 2053 N N . PHE A 1 250 ? -28.428 -13.750 34.612 1.00 82.25 250 PHE A N 1
ATOM 2054 C CA . PHE A 1 250 ? -29.249 -12.595 34.268 1.00 82.25 250 PHE A CA 1
ATOM 2055 C C . PHE A 1 250 ? -30.367 -12.986 33.301 1.00 82.25 250 PHE A C 1
ATOM 2057 O O . PHE A 1 250 ? -31.532 -12.710 33.574 1.00 82.25 250 PHE A O 1
ATOM 2064 N N . ASN A 1 251 ? -30.047 -13.682 32.209 1.00 83.12 251 ASN A N 1
ATOM 2065 C CA . ASN A 1 251 ? -31.034 -14.111 31.221 1.00 83.12 251 ASN A CA 1
ATOM 2066 C C . ASN A 1 251 ? -32.078 -15.071 31.813 1.00 83.12 251 ASN A C 1
ATOM 2068 O O . ASN A 1 251 ? -33.264 -14.937 31.512 1.00 83.12 251 ASN A O 1
ATOM 2072 N N . GLU A 1 252 ? -31.676 -16.002 32.681 1.00 84.12 252 GLU A N 1
ATOM 2073 C CA . GLU A 1 252 ? -32.591 -16.913 33.380 1.00 84.12 252 GLU A CA 1
ATOM 2074 C C . GLU A 1 252 ? -33.518 -16.165 34.345 1.00 84.12 252 GLU A C 1
ATOM 2076 O O . GLU A 1 252 ? -34.736 -16.362 34.321 1.00 84.12 252 GLU A O 1
ATOM 2081 N N . GLN A 1 253 ? -32.972 -15.269 35.170 1.00 81.12 253 GLN A N 1
ATOM 2082 C CA . GLN A 1 253 ? -33.754 -14.463 36.110 1.00 81.12 253 GLN A CA 1
ATOM 2083 C C . GLN A 1 253 ? -34.692 -13.502 35.371 1.00 81.12 253 GLN A C 1
ATOM 2085 O O . GLN A 1 253 ? -35.860 -13.360 35.739 1.00 81.12 253 GLN A O 1
ATOM 2090 N N . PHE A 1 254 ? -34.220 -12.896 34.283 1.00 81.19 254 PHE A N 1
ATOM 2091 C CA . PHE A 1 254 ? -35.012 -12.021 33.430 1.00 81.19 254 PHE A CA 1
ATOM 2092 C C . PHE A 1 254 ? -36.140 -12.782 32.724 1.00 81.19 254 PHE A C 1
ATOM 2094 O O . PHE A 1 254 ? -37.281 -12.316 32.718 1.00 81.19 254 PHE A O 1
ATOM 2101 N N . ALA A 1 255 ? -35.873 -13.985 32.208 1.00 82.56 255 ALA A N 1
ATOM 2102 C CA . ALA A 1 255 ? -36.897 -14.854 31.633 1.00 82.56 255 ALA A CA 1
ATOM 2103 C C . ALA A 1 255 ? -37.969 -15.236 32.668 1.00 82.56 255 ALA A C 1
ATOM 2105 O O . ALA A 1 255 ? -39.161 -15.108 32.388 1.00 82.56 255 ALA A O 1
ATOM 2106 N N . GLN A 1 256 ? -37.570 -15.602 33.892 1.00 82.38 256 GLN A N 1
ATOM 2107 C CA . GLN A 1 256 ? -38.510 -15.902 34.980 1.00 82.38 256 GLN A CA 1
ATOM 2108 C C . GLN A 1 256 ? -39.381 -14.696 35.357 1.00 82.38 256 GLN A C 1
ATOM 2110 O O . GLN A 1 256 ? -40.569 -14.850 35.649 1.00 82.38 256 GLN A O 1
ATOM 2115 N N . LEU A 1 257 ? -38.816 -13.486 35.363 1.00 82.00 257 LEU A N 1
ATOM 2116 C CA . LEU A 1 257 ? -39.569 -12.254 35.616 1.00 82.00 257 LEU A CA 1
ATOM 2117 C C . LEU A 1 257 ? -40.572 -11.963 34.501 1.00 82.00 257 LEU A C 1
ATOM 2119 O O . LEU A 1 257 ? -41.713 -11.588 34.784 1.00 82.00 257 LEU A O 1
ATOM 2123 N N . ILE A 1 258 ? -40.165 -12.165 33.246 1.00 83.62 258 ILE A N 1
ATOM 2124 C CA . ILE A 1 258 ? -41.056 -12.053 32.093 1.00 83.62 258 ILE A CA 1
ATOM 2125 C C . ILE A 1 258 ? -42.213 -13.041 32.242 1.00 83.62 258 ILE A C 1
ATOM 2127 O O . ILE A 1 258 ? -43.364 -12.613 32.176 1.00 83.62 258 ILE A O 1
ATOM 2131 N N . ASP A 1 259 ? -41.949 -14.319 32.513 1.00 83.56 259 ASP A N 1
ATOM 2132 C CA . ASP A 1 259 ? -43.008 -15.323 32.642 1.00 83.56 259 ASP A CA 1
ATOM 2133 C C . ASP A 1 259 ? -43.982 -15.006 33.781 1.00 83.56 259 ASP A C 1
ATOM 2135 O O . ASP A 1 259 ? -45.191 -14.970 33.543 1.00 83.56 259 ASP A O 1
ATOM 2139 N N . LYS A 1 260 ? -43.481 -14.631 34.966 1.00 83.06 260 LYS A N 1
ATOM 2140 C CA . LYS A 1 260 ? -44.326 -14.178 36.087 1.00 83.06 260 LYS A CA 1
ATOM 2141 C C . LYS A 1 260 ? -45.199 -12.981 35.713 1.00 83.06 260 LYS A C 1
ATOM 2143 O O . LYS A 1 260 ? -46.368 -12.925 36.084 1.00 83.06 260 LYS A O 1
ATOM 2148 N N . SER A 1 261 ? -44.656 -12.010 34.975 1.00 83.19 261 SER A N 1
ATOM 2149 C CA . SER A 1 261 ? -45.429 -10.838 34.542 1.00 83.19 261 SER A CA 1
ATOM 2150 C C . SER A 1 261 ? -46.520 -11.210 33.531 1.00 83.19 261 SER A C 1
ATOM 2152 O O . SER A 1 261 ? -47.643 -10.707 33.614 1.00 83.19 261 SER A O 1
ATOM 2154 N N . LEU A 1 262 ? -46.226 -12.139 32.618 1.00 85.75 262 LEU A N 1
ATOM 2155 C CA . LEU A 1 262 ? -47.164 -12.605 31.602 1.00 85.75 262 LEU A CA 1
ATOM 2156 C C . LEU A 1 262 ? -48.282 -13.473 32.194 1.00 85.75 262 LEU A C 1
ATOM 2158 O O . LEU A 1 262 ? -49.400 -13.423 31.688 1.00 85.75 262 LEU A O 1
ATOM 2162 N N . GLU A 1 263 ? -48.026 -14.205 33.280 1.00 84.56 263 GLU A N 1
ATOM 2163 C CA . GLU A 1 263 ? -49.044 -14.975 34.014 1.00 84.56 263 GLU A CA 1
ATOM 2164 C C . GLU A 1 263 ? -50.136 -14.097 34.647 1.00 84.56 263 GLU A C 1
ATOM 2166 O O . GLU A 1 263 ? -51.264 -14.551 34.829 1.00 84.56 263 GLU A O 1
ATOM 2171 N N . THR A 1 264 ? -49.847 -12.822 34.938 1.00 83.44 264 THR A N 1
ATOM 2172 C CA . THR A 1 264 ? -50.852 -11.880 35.472 1.00 83.44 264 THR A CA 1
ATOM 2173 C C . THR A 1 264 ? -51.854 -11.386 34.422 1.00 83.44 264 THR A C 1
ATOM 2175 O O . THR A 1 264 ? -52.886 -10.796 34.764 1.00 83.44 264 THR A O 1
ATOM 2178 N N . LEU A 1 265 ? -51.549 -11.593 33.138 1.00 85.69 265 LEU A N 1
ATOM 2179 C CA . LEU A 1 265 ? -52.381 -11.181 32.015 1.00 85.69 265 LEU A CA 1
ATOM 2180 C C . LEU A 1 265 ? -53.403 -12.261 31.659 1.00 85.69 265 LEU A C 1
ATOM 2182 O O . LEU A 1 265 ? -53.296 -13.427 32.034 1.00 85.69 265 LEU A O 1
ATOM 2186 N N . LYS A 1 266 ? -54.404 -11.889 30.858 1.00 89.38 266 LYS A N 1
ATOM 2187 C CA . LYS A 1 266 ? -55.322 -12.886 30.298 1.00 89.38 266 LYS A CA 1
ATOM 2188 C C . LYS A 1 266 ? -54.554 -13.829 29.359 1.00 89.38 266 LYS A C 1
ATOM 2190 O O . LYS A 1 266 ? -53.679 -13.364 28.630 1.00 89.38 266 LYS A O 1
ATOM 2195 N N . PRO A 1 267 ? -54.935 -15.114 29.256 1.00 88.44 267 PRO A N 1
ATOM 2196 C CA . PRO A 1 267 ? -54.194 -16.106 28.467 1.00 88.44 267 PRO A CA 1
ATOM 2197 C C . PRO A 1 267 ? -54.024 -15.713 26.989 1.00 88.44 267 PRO A C 1
ATOM 2199 O O . PRO A 1 267 ? -52.968 -15.929 26.403 1.00 88.44 267 PRO A O 1
ATOM 2202 N N . VAL A 1 268 ? -55.028 -15.058 26.396 1.00 88.12 268 VAL A N 1
ATOM 2203 C CA . VAL A 1 268 ? -54.956 -14.543 25.015 1.00 88.12 268 VAL A CA 1
ATOM 2204 C C . VAL A 1 268 ? -54.007 -13.344 24.899 1.00 88.12 268 VAL A C 1
ATOM 2206 O O . VAL A 1 268 ? -53.312 -13.197 23.901 1.00 88.12 268 VAL A O 1
ATOM 2209 N N . GLU A 1 269 ? -53.968 -12.477 25.910 1.00 91.31 269 GLU A N 1
ATOM 2210 C CA . GLU A 1 269 ? -53.099 -11.296 25.945 1.00 91.31 269 GLU A CA 1
ATOM 2211 C C . GLU A 1 269 ? -51.623 -11.704 26.105 1.00 91.31 269 GLU A C 1
ATOM 2213 O O . GLU A 1 269 ? -50.762 -11.185 25.394 1.00 91.31 269 GLU A O 1
ATOM 2218 N N . ALA A 1 270 ? -51.346 -12.685 26.970 1.00 89.94 270 ALA A N 1
ATOM 2219 C CA . ALA A 1 270 ? -50.015 -13.249 27.176 1.00 89.94 270 ALA A CA 1
ATOM 2220 C C . ALA A 1 270 ? -49.479 -13.968 25.924 1.00 89.94 270 ALA A C 1
ATOM 2222 O O . ALA A 1 270 ? -48.338 -13.729 25.527 1.00 89.94 270 ALA A O 1
ATOM 2223 N N . ASP A 1 271 ? -50.295 -14.798 25.258 1.00 90.00 271 ASP A N 1
ATOM 2224 C CA . ASP A 1 271 ? -49.866 -15.525 24.050 1.00 90.00 271 ASP A CA 1
ATOM 2225 C C . ASP A 1 271 ? -49.569 -14.573 22.877 1.00 90.00 271 ASP A C 1
ATOM 2227 O O . ASP A 1 271 ? -48.589 -14.760 22.153 1.00 90.00 271 ASP A O 1
ATOM 2231 N N . VAL A 1 272 ? -50.336 -13.481 22.741 1.00 92.19 272 VAL A N 1
ATOM 2232 C CA . VAL A 1 272 ? -50.048 -12.422 21.758 1.00 92.19 272 VAL A CA 1
ATOM 2233 C C . VAL A 1 272 ? -48.665 -11.809 21.991 1.00 92.19 272 VAL A C 1
ATOM 2235 O O . VAL A 1 272 ? -47.912 -11.654 21.031 1.00 92.19 272 VAL A O 1
ATOM 2238 N N . ILE A 1 273 ? -48.299 -11.492 23.238 1.00 92.06 273 ILE A N 1
ATOM 2239 C CA . ILE A 1 273 ? -46.980 -10.927 23.568 1.00 92.06 273 ILE A CA 1
ATOM 2240 C C . ILE A 1 273 ? -45.864 -11.961 23.375 1.00 92.06 273 ILE A C 1
ATOM 2242 O O . ILE A 1 273 ? -44.865 -11.644 22.727 1.00 92.06 273 ILE A O 1
ATOM 2246 N N . ARG A 1 274 ? -46.044 -13.207 23.836 1.00 90.62 274 ARG A N 1
ATOM 2247 C CA . ARG A 1 274 ? -45.047 -14.278 23.652 1.00 90.62 274 ARG A CA 1
ATOM 2248 C C . ARG A 1 274 ? -44.724 -14.503 22.180 1.00 90.62 274 ARG A C 1
ATOM 2250 O O . ARG A 1 274 ? -43.561 -14.458 21.789 1.00 90.62 274 ARG A O 1
ATOM 2257 N N . ARG A 1 275 ? -45.748 -14.640 21.333 1.00 91.50 275 ARG A N 1
ATOM 2258 C CA . ARG A 1 275 ? -45.582 -14.804 19.880 1.00 91.50 275 ARG A CA 1
ATOM 2259 C C . ARG A 1 275 ? -44.994 -13.568 19.211 1.00 91.50 275 ARG A C 1
ATOM 2261 O O . ARG A 1 275 ? -44.215 -13.692 18.268 1.00 91.50 275 ARG A O 1
ATOM 2268 N N . ARG A 1 276 ? -45.364 -12.369 19.669 1.00 92.44 276 ARG A N 1
ATOM 2269 C CA . ARG A 1 276 ? -44.886 -11.108 19.089 1.00 92.44 276 ARG A CA 1
ATOM 2270 C C . ARG A 1 276 ? -43.392 -10.904 19.310 1.00 92.44 276 ARG A C 1
ATOM 2272 O O . ARG A 1 276 ? -42.704 -10.529 18.365 1.00 92.44 276 ARG A O 1
ATOM 2279 N N . PHE A 1 277 ? -42.916 -11.170 20.523 1.00 90.00 277 PHE A N 1
ATOM 2280 C CA . PHE A 1 277 ? -41.522 -10.958 20.918 1.00 90.00 277 PHE A CA 1
ATOM 2281 C C . PHE A 1 277 ? -40.661 -12.226 20.862 1.00 90.00 277 PHE A C 1
ATOM 2283 O O . PHE A 1 277 ? -39.448 -12.123 21.009 1.00 90.00 277 PHE A O 1
ATOM 2290 N N . GLY A 1 278 ? -41.247 -13.384 20.543 1.00 87.50 278 GLY A N 1
ATOM 2291 C CA . GLY A 1 278 ? -40.518 -14.650 20.425 1.00 87.50 278 GLY A CA 1
ATOM 2292 C C . GLY A 1 278 ? -40.134 -15.250 21.780 1.00 87.50 278 GLY A C 1
ATOM 2293 O O . GLY A 1 278 ? -39.158 -15.977 21.879 1.00 87.50 278 GLY A O 1
ATOM 2294 N N . ILE A 1 279 ? -40.873 -14.935 22.845 1.00 86.88 279 ILE A N 1
ATOM 2295 C CA . ILE A 1 279 ? -40.600 -15.461 24.188 1.00 86.88 279 ILE A CA 1
ATOM 2296 C C . ILE A 1 279 ? -41.109 -16.906 24.235 1.00 86.88 279 ILE A C 1
ATOM 2298 O O . ILE A 1 279 ? -42.314 -17.132 24.111 1.00 86.88 279 ILE A O 1
ATOM 2302 N N . GLY A 1 280 ? -40.196 -17.872 24.368 1.00 81.00 280 GLY A N 1
ATOM 2303 C CA . GLY A 1 280 ? -40.514 -19.306 24.309 1.00 81.00 280 GLY A CA 1
ATOM 2304 C C . GLY A 1 280 ? -40.812 -19.833 22.898 1.00 81.00 280 GLY A C 1
ATOM 2305 O O . GLY A 1 280 ? -41.333 -20.936 22.759 1.00 81.00 280 GLY A O 1
ATOM 2306 N N . TYR A 1 281 ? -40.504 -19.052 21.856 1.00 82.62 281 TYR A N 1
ATOM 2307 C CA . TYR A 1 281 ? -40.671 -19.430 20.453 1.00 82.62 281 TYR A CA 1
ATOM 2308 C C . TYR A 1 281 ? -39.397 -19.118 19.665 1.00 82.62 281 TYR A C 1
ATOM 2310 O O . TYR A 1 281 ? -38.745 -18.110 19.904 1.00 82.62 281 TYR A O 1
ATOM 2318 N N . ASP A 1 282 ? -39.104 -19.914 18.640 1.00 82.56 282 ASP A N 1
ATOM 2319 C CA . ASP A 1 282 ? -37.874 -19.806 17.838 1.00 82.56 282 ASP A CA 1
ATOM 2320 C C . ASP A 1 282 ? -37.713 -18.448 17.128 1.00 82.56 282 ASP A C 1
ATOM 2322 O O . ASP A 1 282 ? -36.621 -18.070 16.706 1.00 82.56 282 ASP A O 1
ATOM 2326 N N . ARG A 1 283 ? -38.823 -17.725 16.920 1.00 88.56 283 ARG A N 1
ATOM 2327 C CA . ARG A 1 283 ? -38.845 -16.441 16.213 1.00 88.56 283 ARG A CA 1
ATOM 2328 C C . ARG A 1 283 ? -40.041 -15.575 16.583 1.00 88.56 283 ARG A C 1
ATOM 2330 O O . ARG A 1 283 ? -41.125 -16.062 16.905 1.00 88.56 283 ARG A O 1
ATOM 2337 N N . GLN A 1 284 ? -39.860 -14.275 16.388 1.00 93.19 284 GLN A N 1
ATOM 2338 C CA . GLN A 1 284 ? -40.924 -13.277 16.443 1.00 93.19 284 GLN A CA 1
ATOM 2339 C C . GLN A 1 284 ? -41.943 -13.479 15.312 1.00 93.19 284 GLN A C 1
ATOM 2341 O O . GLN A 1 284 ? -41.583 -13.734 14.160 1.00 93.19 284 GLN A O 1
ATOM 2346 N N . GLN A 1 285 ? -43.230 -13.330 15.627 1.00 92.38 285 GLN A N 1
ATOM 2347 C CA . GLN A 1 285 ? -44.332 -13.440 14.670 1.00 92.38 285 GLN A CA 1
ATOM 2348 C C . GLN A 1 285 ? -44.899 -12.060 14.302 1.00 92.38 285 GLN A C 1
ATOM 2350 O O . GLN A 1 285 ? -44.923 -11.110 15.094 1.00 92.38 285 GLN A O 1
ATOM 2355 N N . THR A 1 286 ? -45.377 -11.925 13.061 1.00 94.62 286 THR A N 1
ATOM 2356 C CA . THR A 1 286 ? -46.035 -10.686 12.624 1.00 94.62 286 THR A CA 1
ATOM 2357 C C . THR A 1 286 ? -47.457 -10.607 13.177 1.00 94.62 286 THR A C 1
ATOM 2359 O O . THR A 1 286 ? -48.101 -11.631 13.410 1.00 94.62 286 THR A O 1
ATOM 2362 N N . LEU A 1 287 ? -47.983 -9.387 13.332 1.00 94.19 287 LEU A N 1
ATOM 2363 C CA . LEU A 1 287 ? -49.359 -9.151 13.795 1.00 94.19 287 LEU A CA 1
ATOM 2364 C C . LEU A 1 287 ? -50.407 -9.885 12.944 1.00 94.19 287 LEU A C 1
ATOM 2366 O O . LEU A 1 287 ? -51.456 -10.273 13.447 1.00 94.19 287 LEU A O 1
ATOM 2370 N N . GLU A 1 288 ? -50.127 -10.078 11.653 1.00 92.31 288 GLU A N 1
ATOM 2371 C CA . GLU A 1 288 ? -51.018 -10.798 10.748 1.00 92.31 288 GLU A CA 1
ATOM 2372 C C . GLU A 1 288 ? -51.004 -12.308 11.019 1.00 92.31 288 GLU A C 1
ATOM 2374 O O . GLU A 1 288 ? -52.062 -12.935 11.067 1.00 92.31 288 GLU A O 1
ATOM 2379 N N . THR A 1 289 ? -49.824 -12.890 11.255 1.00 92.19 289 THR A N 1
ATOM 2380 C CA . THR A 1 289 ? -49.681 -14.312 11.598 1.00 92.19 289 THR A CA 1
ATOM 2381 C C . THR A 1 289 ? -50.355 -14.629 12.935 1.00 92.19 289 THR A C 1
ATOM 2383 O O . THR A 1 289 ? -51.077 -15.617 13.046 1.00 92.19 289 THR A O 1
ATOM 2386 N N . ILE A 1 290 ? -50.178 -13.749 13.925 1.00 93.50 290 ILE A N 1
ATOM 2387 C CA . ILE A 1 290 ? -50.804 -13.859 15.251 1.00 93.50 290 ILE A CA 1
ATOM 2388 C C . ILE A 1 290 ? -52.329 -13.698 15.139 1.00 93.50 290 ILE A C 1
ATOM 2390 O O . ILE A 1 290 ? -53.084 -14.467 15.733 1.00 93.50 290 ILE A O 1
ATOM 2394 N N . GLY A 1 291 ? -52.801 -12.750 14.322 1.00 92.44 291 GLY A N 1
ATOM 2395 C CA . GLY A 1 291 ? -54.230 -12.552 14.065 1.00 92.44 291 GLY A CA 1
ATOM 2396 C C . GLY A 1 291 ? -54.898 -13.783 13.452 1.00 92.44 291 GLY A C 1
ATOM 2397 O O . GLY A 1 291 ? -55.964 -14.197 13.908 1.00 92.44 291 GLY A O 1
ATOM 2398 N N . LYS A 1 292 ? -54.235 -14.436 12.486 1.0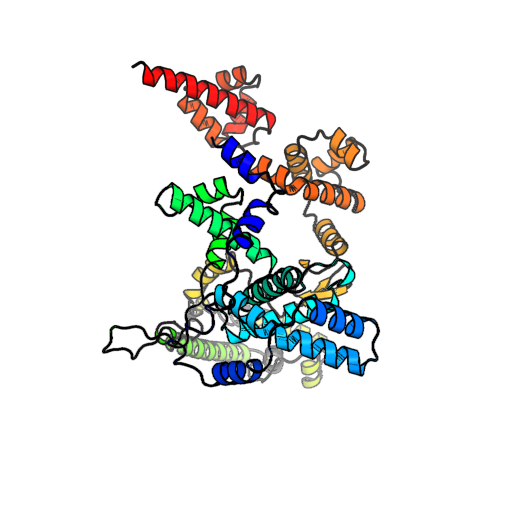0 92.50 292 LYS A N 1
ATOM 2399 C CA . LYS A 1 292 ? -54.706 -15.703 11.899 1.00 92.50 292 LYS A CA 1
ATOM 2400 C C . LYS A 1 292 ? -54.810 -16.817 12.949 1.00 92.50 292 LYS A C 1
ATOM 2402 O O . LYS A 1 292 ? -55.809 -17.531 12.954 1.00 92.50 292 LYS A O 1
ATOM 2407 N N . ALA A 1 293 ? -53.842 -16.927 13.861 1.00 90.56 293 ALA A N 1
ATOM 2408 C CA . ALA A 1 293 ? -53.843 -17.941 14.920 1.00 90.56 293 ALA A CA 1
ATOM 2409 C C . ALA A 1 293 ? -54.999 -17.763 15.924 1.00 90.56 293 ALA A C 1
ATOM 2411 O O . ALA A 1 293 ? -55.653 -18.739 16.284 1.00 90.56 293 ALA A O 1
ATOM 2412 N N . HIS A 1 294 ? -55.306 -16.524 16.323 1.00 90.00 294 HIS A N 1
ATOM 2413 C CA . HIS A 1 294 ? -56.403 -16.237 17.259 1.00 90.00 294 HIS A CA 1
ATOM 2414 C C . HIS A 1 294 ? -57.765 -16.005 16.584 1.00 90.00 294 HIS A C 1
ATOM 2416 O O . HIS A 1 294 ? -58.756 -15.803 17.282 1.00 90.00 294 HIS A O 1
ATOM 2422 N N . ARG A 1 295 ? -57.837 -16.046 15.244 1.00 92.19 295 ARG A N 1
ATOM 2423 C CA . ARG A 1 295 ? -59.030 -15.711 14.438 1.00 92.19 295 ARG A CA 1
ATOM 2424 C C . ARG A 1 295 ? -59.538 -14.284 14.681 1.00 92.19 295 ARG A C 1
ATOM 2426 O O . ARG A 1 295 ? -60.737 -14.036 14.764 1.00 92.19 295 ARG A O 1
ATOM 2433 N N . ILE A 1 296 ? -58.611 -13.336 14.785 1.00 93.69 296 ILE A N 1
ATOM 2434 C CA . ILE A 1 296 ? -58.895 -11.919 15.024 1.00 93.69 296 ILE A CA 1
ATOM 2435 C C . ILE A 1 296 ? -58.164 -11.067 13.974 1.00 93.69 296 ILE A C 1
ATOM 2437 O O . ILE A 1 296 ? -57.115 -11.451 13.457 1.00 93.69 296 ILE A O 1
ATOM 2441 N N . SER A 1 297 ? -58.700 -9.890 13.640 1.00 94.38 297 SER A N 1
ATOM 2442 C CA . SER A 1 297 ? -58.038 -8.958 12.726 1.00 94.38 297 SER A CA 1
ATOM 2443 C C . SER A 1 297 ? -56.668 -8.502 13.247 1.00 94.38 297 SER A C 1
ATOM 2445 O O . SER A 1 297 ? -56.448 -8.331 14.449 1.00 94.38 297 SER A O 1
ATOM 2447 N N . ARG A 1 298 ? -55.754 -8.220 12.314 1.00 94.62 298 ARG A N 1
ATOM 2448 C CA . ARG A 1 298 ? -54.433 -7.636 12.596 1.00 94.62 298 ARG A CA 1
ATOM 2449 C C . ARG A 1 298 ? -54.523 -6.391 13.487 1.00 94.62 298 ARG A C 1
ATOM 2451 O O . ARG A 1 298 ? -53.728 -6.234 14.410 1.00 94.62 298 ARG A O 1
ATOM 2458 N N . GLU A 1 299 ? -55.482 -5.509 13.210 1.00 91.81 299 GLU A N 1
ATOM 2459 C CA . GLU A 1 299 ? -55.650 -4.261 13.963 1.00 91.81 299 GLU A CA 1
ATOM 2460 C C . GLU A 1 299 ? -56.062 -4.526 15.411 1.00 91.81 299 GLU A C 1
ATOM 2462 O O . GLU A 1 299 ? -55.593 -3.861 16.332 1.00 91.81 299 GLU A O 1
ATOM 2467 N N . ARG A 1 300 ? -56.874 -5.556 15.649 1.00 91.94 300 ARG A N 1
ATOM 2468 C CA . ARG A 1 300 ? -57.248 -5.933 17.008 1.00 91.94 300 ARG A CA 1
ATOM 2469 C C . ARG A 1 300 ? -56.071 -6.519 17.791 1.00 91.94 300 ARG A C 1
ATOM 2471 O O . ARG A 1 300 ? -55.952 -6.216 18.973 1.00 91.94 300 ARG A O 1
ATOM 2478 N N . ILE A 1 301 ? -55.174 -7.278 17.154 1.00 94.12 301 ILE A N 1
ATOM 2479 C CA . ILE A 1 301 ? -53.916 -7.716 17.788 1.00 94.12 301 ILE A CA 1
ATOM 2480 C C . ILE A 1 301 ? -53.044 -6.508 18.158 1.00 94.12 301 ILE A C 1
ATOM 2482 O O . ILE A 1 301 ? -52.542 -6.453 19.275 1.00 94.12 301 ILE A O 1
ATOM 2486 N N . ARG A 1 302 ? -52.935 -5.496 17.284 1.00 94.88 302 ARG A N 1
ATOM 2487 C CA . ARG A 1 302 ? -52.214 -4.239 17.580 1.00 94.88 302 ARG A CA 1
ATOM 2488 C C . ARG A 1 302 ? -52.806 -3.491 18.781 1.00 94.88 302 ARG A C 1
ATOM 2490 O O . ARG A 1 302 ? -52.074 -2.934 19.601 1.00 94.88 302 ARG A O 1
ATOM 2497 N N . GLN A 1 303 ? -54.136 -3.470 18.893 1.00 93.94 303 GLN A N 1
ATOM 2498 C CA . GLN A 1 303 ? -54.833 -2.888 20.045 1.00 93.94 303 GLN A CA 1
ATOM 2499 C C . GLN A 1 303 ? -54.536 -3.660 21.334 1.00 93.94 303 GLN A C 1
ATOM 2501 O O . GLN A 1 303 ? -54.262 -3.035 22.356 1.00 93.94 303 GLN A O 1
ATOM 2506 N N . ILE A 1 304 ? -54.568 -4.997 21.280 1.00 91.75 304 ILE A N 1
ATOM 2507 C CA . ILE A 1 304 ? -54.219 -5.866 22.411 1.00 91.75 304 ILE A CA 1
ATOM 2508 C C . ILE A 1 304 ? -52.764 -5.624 22.830 1.00 91.75 304 ILE A C 1
ATOM 2510 O O . ILE A 1 304 ? -52.527 -5.327 23.993 1.00 91.75 304 ILE A O 1
ATOM 2514 N N . GLU A 1 305 ? -51.814 -5.636 21.893 1.00 92.88 305 GLU A N 1
ATOM 2515 C CA . GLU A 1 305 ? -50.393 -5.339 22.139 1.00 92.88 305 GLU A CA 1
ATOM 2516 C C . GLU A 1 305 ? -50.220 -3.981 22.835 1.00 92.88 305 GLU A C 1
ATOM 2518 O O . GLU A 1 305 ? -49.607 -3.893 23.896 1.00 92.88 305 GLU A O 1
ATOM 2523 N N . SER A 1 306 ? -50.828 -2.922 22.293 1.00 91.88 306 SER A N 1
ATOM 2524 C CA . SER A 1 306 ? -50.720 -1.567 22.853 1.00 91.88 306 SER A CA 1
ATOM 2525 C C . SER A 1 306 ? -51.324 -1.458 24.257 1.00 91.88 306 SER A C 1
ATOM 2527 O O . SER A 1 306 ? -50.797 -0.738 25.108 1.00 91.88 306 SER A O 1
ATOM 2529 N N . LYS A 1 307 ? -52.440 -2.155 24.501 1.00 92.00 307 LYS A N 1
ATOM 2530 C CA . LYS A 1 307 ? -53.104 -2.207 25.807 1.00 92.00 307 LYS A CA 1
ATOM 2531 C C . LYS A 1 307 ? -52.235 -2.948 26.823 1.00 92.00 307 LYS A C 1
ATOM 2533 O O . LYS A 1 307 ? -51.969 -2.419 27.896 1.00 92.00 307 LYS A O 1
ATOM 2538 N N . VAL A 1 308 ? -51.757 -4.133 26.462 1.00 89.38 308 VAL A N 1
ATOM 2539 C CA . VAL A 1 308 ? -50.957 -5.000 27.330 1.00 89.38 308 VAL A CA 1
ATOM 2540 C C . VAL A 1 308 ? -49.611 -4.365 27.658 1.00 89.38 308 VAL A C 1
ATOM 2542 O O . VAL A 1 308 ? -49.238 -4.317 28.823 1.00 89.38 308 VAL A O 1
ATOM 2545 N N . LEU A 1 309 ? -48.918 -3.770 26.681 1.00 88.56 309 LEU A N 1
ATOM 2546 C CA . LEU A 1 309 ? -47.674 -3.030 26.929 1.00 88.56 309 LEU A CA 1
ATOM 2547 C C . LEU A 1 309 ? -47.876 -1.827 27.857 1.00 88.56 309 LEU A C 1
ATOM 2549 O O . LEU A 1 309 ? -46.937 -1.409 28.529 1.00 88.56 309 LEU A O 1
ATOM 2553 N N . ARG A 1 310 ? -49.078 -1.241 27.892 1.00 86.25 310 ARG A N 1
ATOM 2554 C CA . ARG A 1 310 ? -49.416 -0.177 28.844 1.00 86.25 310 ARG A CA 1
ATOM 2555 C C . ARG A 1 310 ? -49.672 -0.741 30.241 1.00 86.25 310 ARG A C 1
ATOM 2557 O O . ARG A 1 310 ? -49.203 -0.150 31.207 1.00 86.25 310 ARG A O 1
ATOM 2564 N N . GLU A 1 311 ? -50.368 -1.872 30.346 1.00 83.69 311 GLU A N 1
ATOM 2565 C CA . GLU A 1 311 ? -50.587 -2.569 31.622 1.00 83.69 311 GLU A CA 1
ATOM 2566 C C . GLU A 1 311 ? -49.267 -3.076 32.232 1.00 83.69 311 GLU A C 1
ATOM 2568 O O . GLU A 1 311 ? -49.019 -2.845 33.412 1.00 83.69 311 GLU A O 1
ATOM 2573 N N . LEU A 1 312 ? -48.374 -3.652 31.420 1.00 82.56 312 LEU A N 1
ATOM 2574 C CA . LEU A 1 312 ? -47.041 -4.121 31.827 1.00 82.56 312 LEU A CA 1
ATOM 2575 C C . LEU A 1 312 ? -46.060 -2.988 32.180 1.00 82.56 312 LEU A C 1
ATOM 2577 O O . LEU A 1 312 ? -45.001 -3.251 32.737 1.00 82.56 312 LEU A O 1
ATOM 2581 N N . ARG A 1 313 ? -46.378 -1.724 31.871 1.00 82.00 313 ARG A N 1
ATOM 2582 C CA . ARG A 1 313 ? -45.606 -0.558 32.348 1.00 82.00 313 ARG A CA 1
ATOM 2583 C C . ARG A 1 313 ? -46.068 -0.064 33.717 1.00 82.00 313 ARG A C 1
ATOM 2585 O O . ARG A 1 313 ? -45.408 0.792 34.301 1.00 82.00 313 ARG A O 1
ATOM 2592 N N . HIS A 1 314 ? -47.209 -0.540 34.214 1.00 78.38 314 HIS A N 1
ATOM 2593 C CA . HIS A 1 314 ? -47.755 -0.077 35.482 1.00 78.38 314 HIS A CA 1
ATOM 2594 C C . HIS A 1 314 ? -46.976 -0.708 36.649 1.00 78.38 314 HIS A C 1
ATOM 2596 O O . HIS A 1 314 ? -46.853 -1.927 36.682 1.00 78.38 314 HIS A O 1
ATOM 2602 N N . PRO A 1 315 ? -46.492 0.055 37.646 1.00 67.00 315 PRO A N 1
ATOM 2603 C CA . PRO A 1 315 ? -45.598 -0.453 38.700 1.00 67.00 315 PRO A CA 1
ATOM 2604 C C . PRO A 1 315 ? -46.185 -1.581 39.568 1.00 67.00 315 PRO A C 1
ATOM 2606 O O . PRO A 1 315 ? -45.442 -2.277 40.245 1.00 67.00 315 PRO A O 1
ATOM 2609 N N . SER A 1 316 ? -47.507 -1.769 39.546 1.00 65.25 316 SER A N 1
ATOM 2610 C CA . SER A 1 316 ? -48.227 -2.822 40.274 1.00 65.25 316 SER A CA 1
ATOM 2611 C C . SER A 1 316 ? -48.392 -4.143 39.506 1.00 65.25 316 SER A C 1
ATOM 2613 O O . SER A 1 316 ? -48.724 -5.149 40.122 1.00 65.25 316 SER A O 1
ATOM 2615 N N . LYS A 1 317 ? -48.205 -4.148 38.179 1.00 64.25 317 LYS A N 1
ATOM 2616 C CA . LYS A 1 317 ? -48.335 -5.333 37.299 1.00 64.25 317 LYS A CA 1
ATOM 2617 C C . LYS A 1 317 ? -47.133 -5.541 36.372 1.00 64.25 317 LYS A C 1
ATOM 2619 O O . LYS A 1 317 ? -47.081 -6.510 35.621 1.00 64.25 317 LYS A O 1
ATOM 2624 N N . GLY A 1 318 ? -46.224 -4.579 36.353 1.00 58.06 318 GLY A N 1
ATOM 2625 C CA . GLY A 1 318 ? -45.170 -4.476 35.369 1.00 58.06 318 GLY A CA 1
ATOM 2626 C C . GLY A 1 318 ? -43.899 -5.190 35.773 1.00 58.06 318 GLY A C 1
ATOM 2627 O O . GLY A 1 318 ? -43.616 -5.368 36.956 1.00 58.06 318 GLY A O 1
ATOM 2628 N N . ILE A 1 319 ? -43.120 -5.545 34.755 1.00 59.62 319 ILE A N 1
ATOM 2629 C CA . ILE A 1 319 ? -41.744 -6.013 34.899 1.00 59.62 319 ILE A CA 1
ATOM 2630 C C . ILE A 1 319 ? -40.977 -4.885 35.609 1.00 59.62 319 ILE A C 1
ATOM 2632 O O . ILE A 1 319 ? -40.905 -3.776 35.061 1.00 59.62 319 ILE A O 1
ATOM 2636 N N . PRO A 1 320 ? -40.456 -5.094 36.832 1.00 58.19 320 PRO A N 1
ATOM 2637 C CA . PRO A 1 320 ? -39.650 -4.078 37.486 1.00 58.19 320 PRO A CA 1
ATOM 2638 C C . PRO A 1 320 ? -38.444 -3.767 36.598 1.00 58.19 320 PRO A C 1
ATOM 2640 O O . PRO A 1 320 ? -37.890 -4.661 35.961 1.00 58.19 320 PRO A O 1
ATOM 2643 N N . HIS A 1 321 ? -38.050 -2.495 36.527 1.00 55.28 321 HIS A N 1
ATOM 2644 C CA . HIS A 1 321 ? -36.841 -2.110 35.798 1.00 55.28 321 HIS A CA 1
ATOM 2645 C C . HIS A 1 321 ? -35.665 -2.968 36.307 1.00 55.28 321 HIS A C 1
ATOM 2647 O O . HIS A 1 321 ? -35.540 -3.056 37.528 1.00 55.28 321 HIS A O 1
ATOM 2653 N N . PRO A 1 322 ? -34.826 -3.581 35.448 1.00 51.69 322 PRO A N 1
ATOM 2654 C CA . PRO A 1 322 ? -33.782 -4.528 35.876 1.00 51.69 322 PRO A CA 1
ATOM 2655 C C . PRO A 1 322 ? -32.894 -3.969 37.007 1.00 51.69 322 PRO A C 1
ATOM 2657 O O . PRO A 1 322 ? -32.774 -4.584 38.063 1.00 51.69 322 PRO A O 1
ATOM 2660 N N . VAL A 1 323 ? -32.486 -2.702 36.877 1.00 49.91 323 VAL A N 1
ATOM 2661 C CA . VAL A 1 323 ? -31.769 -1.904 37.901 1.00 49.91 323 VAL A CA 1
ATOM 2662 C C . VAL A 1 323 ? -32.460 -1.841 39.285 1.00 49.91 323 VAL A C 1
ATOM 2664 O O . VAL A 1 323 ? -31.808 -1.665 40.304 1.00 49.91 323 VAL A O 1
ATOM 2667 N N . LYS A 1 324 ? -33.790 -1.981 39.378 1.00 52.44 324 LYS A N 1
ATOM 2668 C CA . LYS A 1 324 ? -34.531 -1.961 40.660 1.00 52.44 324 LYS A CA 1
ATOM 2669 C C . LYS A 1 324 ? -34.576 -3.318 41.374 1.00 52.44 324 LYS A C 1
ATOM 2671 O O . LYS A 1 324 ? -35.037 -3.366 42.510 1.00 52.44 324 LYS A O 1
ATOM 2676 N N . LEU A 1 325 ? -34.151 -4.400 40.722 1.00 51.31 325 LEU A N 1
ATOM 2677 C CA . LEU A 1 325 ? -34.151 -5.765 41.266 1.00 51.31 325 LEU A CA 1
ATOM 2678 C C . LEU A 1 325 ? -32.759 -6.243 41.708 1.00 51.31 325 LEU A C 1
ATOM 2680 O O . LEU A 1 325 ? -32.634 -7.393 42.116 1.00 51.31 325 LEU A O 1
ATOM 2684 N N . GLY A 1 326 ? -31.726 -5.394 41.622 1.00 49.09 326 GLY A N 1
ATOM 2685 C CA . GLY A 1 326 ? -30.332 -5.822 41.808 1.00 49.09 326 GLY A CA 1
ATOM 2686 C C . GLY A 1 326 ? -29.844 -6.753 40.692 1.00 49.09 326 GLY A C 1
ATOM 2687 O O . GLY A 1 326 ? -28.874 -7.480 40.874 1.00 49.09 326 GLY A O 1
ATOM 2688 N N . LEU A 1 327 ? -30.556 -6.762 39.558 1.00 49.41 327 LEU A N 1
ATOM 2689 C CA . LEU A 1 327 ? -30.108 -7.348 38.301 1.00 49.41 327 LEU A CA 1
ATOM 2690 C C . LEU A 1 327 ? -29.417 -6.237 37.532 1.00 49.41 327 LEU A C 1
ATOM 2692 O O . LEU A 1 327 ? -30.011 -5.614 36.646 1.00 49.41 327 LEU A O 1
ATOM 2696 N N . ASP A 1 328 ? -28.200 -5.929 37.953 1.00 45.78 328 ASP A N 1
ATOM 2697 C CA . ASP A 1 328 ? -27.360 -5.021 37.197 1.00 45.78 328 ASP A CA 1
ATOM 2698 C C . ASP A 1 328 ? -27.110 -5.682 35.833 1.00 45.78 328 ASP A C 1
ATOM 2700 O O . ASP A 1 328 ? -26.795 -6.875 35.756 1.00 45.78 328 ASP A O 1
ATOM 2704 N N . GLU A 1 329 ? -27.316 -4.936 34.737 1.00 45.31 329 GLU A N 1
ATOM 2705 C CA . GLU A 1 329 ? -26.644 -5.313 33.489 1.00 45.31 329 GLU A CA 1
ATOM 2706 C C . GLU A 1 329 ? -25.175 -5.495 33.866 1.00 45.31 329 GLU A C 1
ATOM 2708 O O . GLU A 1 329 ? -24.683 -4.656 34.627 1.00 45.31 329 GLU A O 1
ATOM 2713 N N . PRO A 1 330 ? -24.488 -6.566 33.419 1.00 45.72 330 PRO A N 1
ATOM 2714 C CA . PRO A 1 330 ? -23.069 -6.684 33.695 1.00 45.72 330 PRO A CA 1
ATOM 2715 C C . PRO A 1 330 ? -22.446 -5.352 33.294 1.00 45.72 330 PRO A C 1
ATOM 2717 O O . PRO A 1 330 ? -22.545 -4.953 32.129 1.00 45.72 330 PRO A O 1
ATOM 2720 N N . GLU A 1 331 ? -21.920 -4.621 34.281 1.00 43.62 331 GLU A N 1
ATOM 2721 C CA . GLU A 1 331 ? -21.161 -3.408 34.043 1.00 43.62 331 GLU A CA 1
ATOM 2722 C C . GLU A 1 331 ? -19.952 -3.878 33.251 1.00 43.62 331 GLU A C 1
ATOM 2724 O O . GLU A 1 331 ? -18.939 -4.298 33.798 1.00 43.62 331 GLU A O 1
ATOM 2729 N N . SER A 1 332 ? -20.086 -3.914 31.927 1.00 40.66 332 SER A N 1
ATOM 2730 C CA . SER A 1 332 ? -18.935 -4.078 31.078 1.00 40.66 332 SER A CA 1
ATOM 2731 C C . SER A 1 332 ? -18.145 -2.798 31.312 1.00 40.66 332 SER A C 1
ATOM 2733 O O . SER A 1 332 ? -18.503 -1.742 30.777 1.00 40.66 332 SER A O 1
ATOM 2735 N N . GLU A 1 333 ? -17.103 -2.876 32.135 1.00 39.53 333 GLU A N 1
ATOM 2736 C CA . GLU A 1 333 ? -16.064 -1.847 32.257 1.00 39.53 333 GLU A CA 1
ATOM 2737 C C . GLU A 1 333 ? -15.555 -1.460 30.851 1.00 39.53 333 GLU A C 1
ATOM 2739 O O . GLU A 1 333 ? -15.269 -0.300 30.563 1.00 39.53 333 GLU A O 1
ATOM 2744 N N . ALA A 1 334 ? -15.656 -2.391 29.894 1.00 38.59 334 ALA A N 1
ATOM 2745 C CA . ALA A 1 334 ? -15.459 -2.163 28.469 1.00 38.59 334 ALA A CA 1
ATOM 2746 C C . ALA A 1 334 ? -16.376 -1.098 27.822 1.00 38.59 334 ALA A C 1
ATOM 2748 O O . ALA A 1 334 ? -16.103 -0.699 26.696 1.00 38.59 334 ALA A O 1
ATOM 2749 N N . SER A 1 335 ? -17.473 -0.638 28.434 1.00 37.84 335 SER A N 1
ATOM 2750 C CA . SER A 1 335 ? -18.423 0.292 27.793 1.00 37.84 335 SER A CA 1
ATOM 2751 C C . SER A 1 335 ? -18.066 1.772 27.947 1.00 37.84 335 SER A C 1
ATOM 2753 O O . SER A 1 335 ? -18.475 2.574 27.102 1.00 37.84 335 SER A O 1
ATOM 2755 N N . GLU A 1 336 ? -17.286 2.154 28.962 1.00 34.75 336 GLU A N 1
ATOM 2756 C CA . GLU A 1 336 ? -16.785 3.529 29.103 1.00 34.75 336 GLU A CA 1
ATOM 2757 C C . GLU A 1 336 ? -15.498 3.745 28.300 1.00 34.75 336 GLU A C 1
ATOM 2759 O O . GLU A 1 336 ? -15.400 4.742 27.578 1.00 34.75 336 GLU A O 1
ATOM 2764 N N . GLU A 1 337 ? -14.592 2.761 28.281 1.00 37.00 337 GLU A N 1
ATOM 2765 C CA . GLU A 1 337 ? -13.407 2.776 27.411 1.00 37.00 337 GLU A CA 1
ATOM 2766 C C . GLU A 1 337 ? -13.791 2.651 25.927 1.00 37.00 337 GLU A C 1
ATOM 2768 O O . GLU A 1 337 ? -13.334 3.448 25.104 1.00 37.00 337 GLU A O 1
ATOM 2773 N N . LYS A 1 338 ? -14.764 1.792 25.569 1.00 35.22 338 LYS A N 1
ATOM 2774 C CA . LYS A 1 338 ? -15.294 1.754 24.190 1.00 35.22 338 LYS A CA 1
ATOM 2775 C C . LYS A 1 338 ? -16.027 3.033 23.797 1.00 35.22 338 LYS A C 1
ATOM 2777 O O . LYS A 1 338 ? -16.029 3.350 22.616 1.00 35.22 338 LYS A O 1
ATOM 2782 N N . LYS A 1 339 ? -16.633 3.802 24.713 1.00 37.84 339 LYS A N 1
ATOM 2783 C CA . LYS A 1 339 ? -17.238 5.108 24.364 1.00 37.84 339 LYS A CA 1
ATOM 2784 C C . LYS A 1 339 ? -16.182 6.167 24.048 1.00 37.84 339 LYS A C 1
ATOM 2786 O O . LYS A 1 339 ? -16.446 7.037 23.215 1.00 37.84 339 LYS A O 1
ATOM 2791 N N . GLN A 1 340 ? -15.006 6.093 24.673 1.00 35.62 340 GLN A N 1
ATOM 2792 C CA . GLN A 1 340 ? -13.883 6.975 24.355 1.00 35.62 340 GLN A CA 1
ATOM 2793 C C . GLN A 1 340 ? -13.165 6.532 23.069 1.00 35.62 340 GLN A C 1
ATOM 2795 O O . GLN A 1 340 ? -12.948 7.372 22.196 1.00 35.62 340 GLN A O 1
ATOM 2800 N N . GLU A 1 341 ? -12.941 5.233 22.849 1.00 35.06 341 GLU A N 1
ATOM 2801 C CA . GLU A 1 341 ? -12.317 4.721 21.614 1.00 35.06 341 GLU A CA 1
ATOM 2802 C C . GLU A 1 341 ? -13.245 4.739 20.380 1.00 35.06 341 GLU A C 1
ATOM 2804 O O . GLU A 1 341 ? -12.801 5.018 19.263 1.00 35.06 341 GLU A O 1
ATOM 2809 N N . GLN A 1 342 ? -14.562 4.544 20.535 1.00 31.52 342 GLN A N 1
ATOM 2810 C CA . GLN A 1 342 ? -15.535 4.676 19.433 1.00 31.52 342 GLN A CA 1
ATOM 2811 C C . GLN A 1 342 ? -15.732 6.124 18.968 1.00 31.52 342 GLN A C 1
ATOM 2813 O O . GLN A 1 342 ? -16.325 6.349 17.911 1.00 31.52 342 GLN A O 1
ATOM 2818 N N . SER A 1 343 ? -15.225 7.112 19.711 1.00 37.44 343 SER A N 1
ATOM 2819 C CA . SER A 1 343 ? -15.178 8.491 19.223 1.00 37.44 343 SER A CA 1
ATOM 2820 C C . SER A 1 343 ? -14.052 8.725 18.200 1.00 37.44 343 SER A C 1
ATOM 2822 O O . SER A 1 343 ? -14.140 9.677 17.421 1.00 37.44 343 SER A O 1
ATOM 2824 N N . GLU A 1 344 ? -13.068 7.816 18.107 1.00 39.28 344 GLU A N 1
ATOM 2825 C CA . GLU A 1 344 ? -11.948 7.903 17.154 1.00 39.28 344 GLU A CA 1
ATOM 2826 C C . GLU A 1 344 ? -11.873 6.755 16.130 1.00 39.28 344 GLU A C 1
ATOM 2828 O O . GLU A 1 344 ? -11.166 6.878 15.126 1.00 39.28 344 GLU A O 1
ATOM 2833 N N . ILE A 1 345 ? -12.683 5.700 16.263 1.00 36.19 345 ILE A N 1
ATOM 2834 C CA . ILE A 1 345 ? -12.806 4.645 15.246 1.00 36.19 345 ILE A CA 1
ATOM 2835 C C . ILE A 1 345 ? -14.165 4.749 14.549 1.00 36.19 345 ILE A C 1
ATOM 2837 O O . ILE A 1 345 ? -15.197 4.331 15.073 1.00 36.19 345 ILE A O 1
ATOM 2841 N N . VAL A 1 346 ? -14.165 5.253 13.309 1.00 35.62 346 VAL A N 1
ATOM 2842 C CA . VAL A 1 346 ? -15.306 5.126 12.386 1.00 35.62 346 VAL A CA 1
ATOM 2843 C C . VAL A 1 346 ? -15.501 3.639 12.073 1.00 35.62 346 VAL A C 1
ATOM 2845 O O . VAL A 1 346 ? -14.921 3.100 11.131 1.00 35.62 346 VAL A O 1
ATOM 2848 N N . THR A 1 347 ? -16.300 2.955 12.886 1.00 33.44 347 THR A N 1
ATOM 2849 C CA . THR A 1 347 ? -16.752 1.588 12.630 1.00 33.44 347 THR A CA 1
ATOM 2850 C C . THR A 1 347 ? -17.779 1.630 11.503 1.00 33.44 347 THR A C 1
ATOM 2852 O O . THR A 1 347 ? -18.927 2.026 11.681 1.00 33.44 347 THR A O 1
ATOM 2855 N N . ILE A 1 348 ? -17.343 1.236 10.306 1.00 37.75 348 ILE A N 1
ATOM 2856 C CA . ILE A 1 348 ? -18.218 1.039 9.150 1.00 37.75 348 ILE A CA 1
ATOM 2857 C C . ILE A 1 348 ? -19.148 -0.127 9.488 1.00 37.75 348 ILE A C 1
ATOM 2859 O O . ILE A 1 348 ? -18.703 -1.272 9.532 1.00 37.75 348 ILE A O 1
ATOM 2863 N N . ASN A 1 349 ? -20.433 0.145 9.715 1.00 40.22 349 ASN A N 1
ATOM 2864 C CA . ASN A 1 349 ? -21.442 -0.903 9.841 1.00 40.22 349 ASN A CA 1
ATOM 2865 C C . ASN A 1 349 ? -21.690 -1.520 8.444 1.00 40.22 349 ASN A C 1
ATOM 2867 O O . ASN A 1 349 ? -22.246 -0.840 7.576 1.00 40.22 349 ASN A O 1
ATOM 2871 N N . PRO A 1 350 ? -21.306 -2.784 8.168 1.00 42.34 350 PRO A N 1
ATOM 2872 C CA . PRO A 1 350 ? -21.370 -3.352 6.815 1.00 42.34 350 PRO A CA 1
ATOM 2873 C C . PRO A 1 350 ? -22.800 -3.625 6.316 1.00 42.34 350 PRO A C 1
ATOM 2875 O O . PRO A 1 350 ? -22.987 -3.935 5.139 1.00 42.34 350 PRO A O 1
ATOM 2878 N N . ASN A 1 351 ? -23.809 -3.518 7.192 1.00 43.41 351 ASN A N 1
ATOM 2879 C CA . ASN A 1 351 ? -25.180 -3.960 6.919 1.00 43.41 351 ASN A CA 1
ATOM 2880 C C . ASN A 1 351 ? -26.237 -2.847 6.854 1.00 43.41 351 ASN A C 1
ATOM 2882 O O . ASN A 1 351 ? -27.391 -3.137 6.530 1.00 43.41 351 ASN A O 1
ATOM 2886 N N . SER A 1 352 ? -25.891 -1.577 7.074 1.00 47.38 352 SER A N 1
ATOM 2887 C CA . SER A 1 352 ? -26.834 -0.475 6.864 1.00 47.38 352 SER A CA 1
ATOM 2888 C C . SER A 1 352 ? -26.710 0.048 5.429 1.00 47.38 352 SER A C 1
ATOM 2890 O O . SER A 1 352 ? -25.794 0.785 5.081 1.00 47.38 352 SER A O 1
ATOM 2892 N N . TYR A 1 353 ? -27.615 -0.384 4.548 1.00 52.75 353 TYR A N 1
ATOM 2893 C CA . TYR A 1 353 ? -27.693 0.123 3.177 1.00 52.75 353 TYR A CA 1
ATOM 2894 C C . TYR A 1 353 ? -28.784 1.188 3.070 1.00 52.75 353 TYR A C 1
ATOM 2896 O O . TYR A 1 353 ? -29.973 0.879 3.160 1.00 52.75 353 TYR A O 1
ATOM 2904 N N . GLU A 1 354 ? -28.389 2.426 2.797 1.00 59.06 354 GLU A N 1
ATOM 2905 C CA . GLU A 1 354 ? -29.288 3.538 2.501 1.00 59.06 354 GLU A CA 1
ATOM 2906 C C . GLU A 1 354 ? -29.438 3.728 0.986 1.00 59.06 354 GLU A C 1
ATOM 2908 O O . GLU A 1 354 ? -28.563 3.379 0.188 1.00 59.06 354 GLU A O 1
ATOM 2913 N N . ARG A 1 355 ? -30.578 4.274 0.551 1.00 59.62 355 ARG A N 1
ATOM 2914 C CA . ARG A 1 355 ? -30.751 4.704 -0.842 1.00 59.62 355 ARG A CA 1
ATOM 2915 C C . ARG A 1 355 ? -30.451 6.188 -0.960 1.00 59.62 355 ARG A C 1
ATOM 2917 O O . ARG A 1 355 ? -30.959 6.996 -0.187 1.00 59.62 355 ARG A O 1
ATOM 2924 N N . CYS A 1 356 ? -29.675 6.559 -1.974 1.00 58.28 356 CYS A N 1
ATOM 2925 C CA . CYS A 1 356 ? -29.472 7.963 -2.303 1.00 58.28 356 CYS A CA 1
ATOM 2926 C C . CYS A 1 356 ? -30.812 8.617 -2.674 1.00 58.28 356 CYS A C 1
ATOM 2928 O O . CYS A 1 356 ? -31.432 8.215 -3.653 1.00 58.28 356 CYS A O 1
ATOM 2930 N N . VAL A 1 357 ? -31.227 9.662 -1.954 1.00 57.06 357 VAL A N 1
ATOM 2931 C CA . VAL A 1 357 ? -32.499 10.381 -2.195 1.00 57.06 357 VAL A CA 1
ATOM 2932 C C . VAL A 1 357 ? -32.559 11.015 -3.598 1.00 57.06 357 VAL A C 1
ATOM 2934 O O . VAL A 1 357 ? -33.634 11.279 -4.122 1.00 57.06 357 VAL A O 1
ATOM 2937 N N . VAL A 1 358 ? -31.401 11.213 -4.242 1.00 58.84 358 VAL A N 1
ATOM 2938 C CA . VAL A 1 358 ? -31.281 11.879 -5.548 1.00 58.84 358 VAL A CA 1
ATOM 2939 C C . VAL A 1 358 ? -31.205 10.893 -6.718 1.00 58.84 358 VAL A C 1
ATOM 2941 O O . VAL A 1 358 ? -31.882 11.100 -7.718 1.00 58.84 358 VAL A O 1
ATOM 2944 N N . CYS A 1 359 ? -30.390 9.833 -6.628 1.00 67.38 359 CYS A N 1
ATOM 2945 C CA . CYS A 1 359 ? -30.207 8.865 -7.726 1.00 67.38 359 CYS A CA 1
ATOM 2946 C C . CYS A 1 359 ? -30.751 7.457 -7.437 1.00 67.38 359 CYS A C 1
ATOM 2948 O O . CYS A 1 359 ? -30.588 6.559 -8.260 1.00 67.38 359 CYS A O 1
ATOM 2950 N N . ASN A 1 360 ? -31.364 7.247 -6.269 1.00 63.56 360 ASN A N 1
ATOM 2951 C CA . ASN A 1 360 ? -32.003 6.007 -5.814 1.00 63.56 360 ASN A CA 1
ATOM 2952 C C . ASN A 1 360 ? -31.101 4.751 -5.781 1.00 63.56 360 ASN A C 1
ATOM 2954 O O . ASN A 1 360 ? -31.592 3.634 -5.614 1.00 63.56 360 ASN A O 1
ATOM 2958 N N . ARG A 1 361 ? -29.773 4.903 -5.909 1.00 66.44 361 ARG A N 1
ATOM 2959 C CA . ARG A 1 361 ? -28.812 3.794 -5.770 1.00 66.44 361 ARG A CA 1
ATOM 2960 C C . ARG A 1 361 ? -28.691 3.366 -4.307 1.00 66.44 361 ARG A C 1
ATOM 2962 O O . ARG A 1 361 ? -28.585 4.220 -3.428 1.00 66.44 361 ARG A O 1
ATOM 2969 N N . LYS A 1 362 ? -28.692 2.051 -4.070 1.00 60.50 362 LYS A N 1
ATOM 2970 C CA . LYS A 1 362 ? -28.517 1.413 -2.756 1.00 60.50 362 LYS A CA 1
ATOM 2971 C C . LYS A 1 362 ? -27.023 1.329 -2.427 1.00 60.50 362 LYS A C 1
ATOM 2973 O O . LYS A 1 362 ? -26.270 0.757 -3.211 1.00 60.50 362 LYS A O 1
ATOM 2978 N N . MET A 1 363 ? -26.595 1.923 -1.318 1.00 64.00 363 MET A N 1
ATOM 2979 C CA . MET A 1 363 ? -25.186 2.035 -0.919 1.00 64.00 363 MET A CA 1
ATOM 2980 C C . MET A 1 363 ? -25.055 1.915 0.609 1.00 64.00 363 MET A C 1
ATOM 2982 O O . MET A 1 363 ? -26.009 2.251 1.305 1.00 64.00 363 MET A O 1
ATOM 2986 N N . PRO A 1 364 ? -23.914 1.455 1.149 1.00 61.53 364 PRO A N 1
ATOM 2987 C CA . PRO A 1 364 ? -23.661 1.482 2.593 1.00 61.53 364 PRO A CA 1
ATOM 2988 C C . PRO A 1 364 ? -23.826 2.901 3.171 1.00 61.53 364 PRO A C 1
ATOM 2990 O O . PRO A 1 364 ? -23.474 3.869 2.493 1.00 61.53 364 PRO A O 1
ATOM 2993 N N . SER A 1 365 ? -24.331 3.042 4.401 1.00 55.81 365 SER A N 1
ATOM 2994 C CA . SER A 1 365 ? -24.663 4.331 5.042 1.00 55.81 365 SER A CA 1
ATOM 2995 C C . SER A 1 365 ? -23.511 5.337 5.069 1.00 55.81 365 SER A C 1
ATOM 2997 O O . SER A 1 365 ? -23.762 6.536 5.018 1.00 55.81 365 SER A O 1
ATOM 2999 N N . ASP A 1 366 ? -22.257 4.878 5.050 1.00 52.16 366 ASP A N 1
ATOM 3000 C CA . ASP A 1 366 ? -21.064 5.739 5.055 1.00 52.16 366 ASP A CA 1
ATOM 3001 C C . ASP A 1 366 ? -20.417 5.910 3.664 1.00 52.16 366 ASP A C 1
ATOM 3003 O O . ASP A 1 366 ? -19.481 6.692 3.471 1.00 52.16 366 ASP A O 1
ATOM 3007 N N . ALA A 1 367 ? -20.958 5.241 2.639 1.00 53.38 367 ALA A N 1
ATOM 3008 C CA . ALA A 1 367 ? -20.446 5.222 1.268 1.00 53.38 367 ALA A CA 1
ATOM 3009 C C . ALA A 1 367 ? -20.983 6.362 0.377 1.00 53.38 367 ALA A C 1
ATOM 3011 O O . ALA A 1 367 ? -20.783 6.348 -0.841 1.00 53.38 367 ALA A O 1
ATOM 3012 N N . TRP A 1 368 ? -21.595 7.410 0.948 1.00 55.19 368 TRP A N 1
ATOM 3013 C CA . TRP A 1 368 ? -22.046 8.593 0.190 1.00 55.19 368 TRP A CA 1
ATOM 3014 C C . TRP A 1 368 ? -20.916 9.258 -0.615 1.00 55.19 368 TRP A C 1
ATOM 3016 O O . TRP A 1 368 ? -21.183 9.880 -1.644 1.00 55.19 368 TRP A O 1
ATOM 3026 N N . LYS A 1 369 ? -19.651 9.086 -0.192 1.00 51.75 369 LYS A N 1
ATOM 3027 C CA . LYS A 1 369 ? -18.437 9.527 -0.910 1.00 51.75 369 LYS A CA 1
ATOM 3028 C C . LYS A 1 369 ? -18.290 8.919 -2.315 1.00 51.75 369 LYS A C 1
ATOM 3030 O O . LYS A 1 369 ? -17.616 9.519 -3.146 1.00 51.75 369 LYS A O 1
ATOM 3035 N N . TYR A 1 370 ? -18.940 7.791 -2.601 1.00 50.22 370 TYR A N 1
ATOM 3036 C CA . TYR A 1 370 ? -18.905 7.114 -3.905 1.00 50.22 370 TYR A CA 1
ATOM 3037 C C . TYR A 1 370 ? -20.089 7.473 -4.813 1.00 50.22 370 TYR A C 1
ATOM 3039 O O . TYR A 1 370 ? -20.156 7.033 -5.961 1.00 50.22 370 TYR A O 1
ATOM 3047 N N . CYS A 1 371 ? -21.031 8.289 -4.332 1.00 62.12 371 CYS A N 1
ATOM 3048 C CA . CYS A 1 371 ? -22.089 8.831 -5.173 1.00 62.12 371 CYS A CA 1
ATOM 3049 C C . CYS A 1 371 ? -21.538 9.953 -6.074 1.00 62.12 371 CYS A C 1
ATOM 3051 O O . CYS A 1 371 ? -20.539 10.605 -5.737 1.00 62.12 371 CYS A O 1
ATOM 3053 N N . SER A 1 372 ? -22.196 10.206 -7.213 1.00 67.38 372 SER A N 1
ATOM 3054 C CA . SER A 1 372 ? -21.824 11.320 -8.101 1.00 67.38 372 SER A CA 1
ATOM 3055 C C . SER A 1 372 ? -21.709 12.629 -7.309 1.00 67.38 372 SER A C 1
ATOM 3057 O O . SER A 1 372 ? -22.462 12.854 -6.356 1.00 67.38 372 SER A O 1
ATOM 3059 N N . ASP A 1 373 ? -20.751 13.483 -7.668 1.00 65.94 373 ASP A N 1
ATOM 3060 C CA . ASP A 1 373 ? -20.465 14.715 -6.920 1.00 65.94 373 ASP A CA 1
ATOM 3061 C C . ASP A 1 373 ? -21.710 15.623 -6.809 1.00 65.94 373 ASP A C 1
ATOM 3063 O O . ASP A 1 373 ? -22.018 16.163 -5.749 1.00 65.94 373 ASP A O 1
ATOM 3067 N N . LEU A 1 374 ? -22.534 15.649 -7.862 1.00 64.94 374 LEU A N 1
ATOM 3068 C CA . LEU A 1 374 ? -23.848 16.302 -7.890 1.00 64.94 374 LEU A CA 1
ATOM 3069 C C . LEU A 1 374 ? -24.821 15.775 -6.820 1.00 64.94 374 LEU A C 1
ATOM 3071 O O . LEU A 1 374 ? -25.492 16.567 -6.157 1.00 64.94 374 LEU A O 1
ATOM 3075 N N . CYS A 1 375 ? -24.889 14.456 -6.604 1.00 65.88 375 CYS A N 1
ATOM 3076 C CA . CYS A 1 375 ? -25.741 13.870 -5.564 1.00 65.88 375 CYS A CA 1
ATOM 3077 C C . CYS A 1 375 ? -25.254 14.237 -4.158 1.00 65.88 375 CYS A C 1
ATOM 3079 O O . CYS A 1 375 ? -26.068 14.563 -3.294 1.00 65.88 375 CYS A O 1
ATOM 3081 N N . ARG A 1 376 ? -23.935 14.245 -3.928 1.00 70.00 376 ARG A N 1
ATOM 3082 C CA . ARG A 1 376 ? -23.352 14.674 -2.646 1.00 70.00 376 ARG A CA 1
ATOM 3083 C C . ARG A 1 376 ? -23.651 16.139 -2.352 1.00 70.00 376 ARG A C 1
ATOM 3085 O O . ARG A 1 376 ? -24.116 16.461 -1.260 1.00 70.00 376 ARG A O 1
ATOM 3092 N N . ARG A 1 377 ? -23.445 17.016 -3.337 1.00 75.12 377 ARG A N 1
ATOM 3093 C CA . ARG A 1 377 ? -23.733 18.454 -3.235 1.00 75.12 377 ARG A CA 1
ATOM 3094 C C . ARG A 1 377 ? -25.202 18.719 -2.923 1.00 75.12 377 ARG A C 1
ATOM 3096 O O . ARG A 1 377 ? -25.496 19.530 -2.050 1.00 75.12 377 ARG A O 1
ATOM 3103 N N . LYS A 1 378 ? -26.122 17.994 -3.566 1.00 73.56 378 LYS A N 1
ATOM 3104 C CA . LYS A 1 378 ? -27.566 18.145 -3.341 1.00 73.56 378 LYS A CA 1
ATOM 3105 C C . LYS A 1 378 ? -27.996 17.709 -1.937 1.00 73.56 378 LYS A C 1
ATOM 3107 O O . LYS A 1 378 ? -28.754 18.427 -1.295 1.00 73.56 378 LYS A O 1
ATOM 3112 N N . VAL A 1 379 ? -27.408 16.640 -1.395 1.00 67.69 379 VAL A N 1
ATOM 3113 C CA . VAL A 1 379 ? -27.621 16.239 0.010 1.00 67.69 379 VAL A CA 1
ATOM 3114 C C . VAL A 1 379 ? -27.079 17.286 0.993 1.00 67.69 379 VAL A C 1
ATOM 3116 O O . VAL A 1 379 ? -27.735 17.592 1.986 1.00 67.69 379 VAL A O 1
ATOM 3119 N N . ILE A 1 380 ? -25.898 17.866 0.737 1.00 70.12 380 ILE A N 1
ATOM 3120 C CA . ILE A 1 380 ? -25.326 18.934 1.583 1.00 70.12 380 ILE A CA 1
ATOM 3121 C C . ILE A 1 380 ? -26.214 20.186 1.549 1.00 70.12 380 ILE A C 1
ATOM 3123 O O . ILE A 1 380 ? -26.448 20.808 2.590 1.00 70.12 380 ILE A O 1
ATOM 3127 N N . TYR A 1 381 ? -26.725 20.528 0.366 1.00 76.94 381 TYR A N 1
ATOM 3128 C CA . TYR A 1 381 ? -27.648 21.634 0.160 1.00 76.94 381 TYR A CA 1
ATOM 3129 C C . TYR A 1 381 ? -28.967 21.428 0.915 1.00 76.94 381 TYR A C 1
ATOM 3131 O O . TYR A 1 381 ? -29.391 22.315 1.659 1.00 76.94 381 TYR A O 1
ATOM 3139 N N . GLU A 1 382 ? -29.596 20.258 0.789 1.00 70.94 382 GLU A N 1
ATOM 3140 C CA . GLU A 1 382 ? -30.862 19.921 1.455 1.00 70.94 382 GLU A CA 1
ATOM 3141 C C . GLU A 1 382 ? -30.713 19.864 2.981 1.00 70.94 382 GLU A C 1
ATOM 3143 O O . GLU A 1 382 ? -31.530 20.448 3.689 1.00 70.94 382 GLU A O 1
ATOM 3148 N N . LYS A 1 383 ? -29.609 19.300 3.496 1.00 69.25 383 LYS A N 1
ATOM 3149 C CA . LYS A 1 383 ? -29.291 19.269 4.938 1.00 69.25 383 LYS A CA 1
ATOM 3150 C C . LYS A 1 383 ? -28.888 20.632 5.527 1.00 69.25 383 LYS A C 1
ATOM 3152 O O . LYS A 1 383 ? -28.605 20.709 6.718 1.00 69.25 383 LYS A O 1
ATOM 3157 N N . GLY A 1 384 ? -28.817 21.697 4.720 1.00 63.97 384 GLY A N 1
ATOM 3158 C CA . GLY A 1 384 ? -28.610 23.069 5.205 1.00 63.97 384 GLY A CA 1
ATOM 3159 C C . GLY A 1 384 ? -27.247 23.328 5.857 1.00 63.97 384 GLY A C 1
ATOM 3160 O O . GLY A 1 384 ? -27.118 24.252 6.651 1.00 63.97 384 GLY A O 1
ATOM 3161 N N . LYS A 1 385 ? -26.215 22.537 5.529 1.00 62.03 385 LYS A N 1
ATOM 3162 C CA . LYS A 1 385 ? -24.901 22.604 6.203 1.00 62.03 385 LYS A CA 1
ATOM 3163 C C . LYS A 1 385 ? -24.077 23.867 5.899 1.00 62.03 385 LYS A C 1
ATOM 3165 O O . LYS A 1 385 ? -23.066 24.094 6.557 1.00 62.03 385 LYS A O 1
ATOM 3170 N N . ILE A 1 386 ? -24.476 24.676 4.916 1.00 68.12 386 ILE A N 1
ATOM 3171 C CA . ILE A 1 386 ? -23.843 25.969 4.618 1.00 68.12 386 ILE A CA 1
ATOM 3172 C C . ILE A 1 386 ? -24.711 27.083 5.201 1.00 68.12 386 ILE A C 1
ATOM 3174 O O . ILE A 1 386 ? -25.750 27.423 4.640 1.00 68.12 386 ILE A O 1
ATOM 3178 N N . SER A 1 387 ? -24.266 27.646 6.324 1.00 77.88 387 SER A N 1
ATOM 3179 C CA . SER A 1 387 ? -24.868 28.831 6.937 1.00 77.88 387 SER A CA 1
ATOM 3180 C C . SER A 1 387 ? -24.283 30.128 6.361 1.00 77.88 387 SER A C 1
ATOM 3182 O O . SER A 1 387 ? -23.190 30.153 5.797 1.00 77.88 387 SER A O 1
ATOM 3184 N N . GLY A 1 388 ? -24.968 31.248 6.557 1.00 76.06 388 GLY A N 1
ATOM 3185 C CA . GLY A 1 388 ? -24.462 32.586 6.249 1.00 76.06 388 GLY A CA 1
ATOM 3186 C C . GLY A 1 388 ? -23.140 32.899 6.947 1.00 76.06 388 GLY A C 1
ATOM 3187 O O . GLY A 1 388 ? -22.226 33.448 6.333 1.00 76.06 388 GLY A O 1
ATOM 3188 N N . GLY A 1 389 ? -22.977 32.434 8.191 1.00 74.81 389 GLY A N 1
ATOM 3189 C CA . GLY A 1 389 ? -21.708 32.510 8.920 1.00 74.81 389 GLY A CA 1
ATOM 3190 C C . GLY A 1 389 ? -20.578 31.728 8.239 1.00 74.81 389 GLY A C 1
ATOM 3191 O O . GLY A 1 389 ? -19.452 32.217 8.167 1.00 74.81 389 GLY A O 1
ATOM 3192 N N . TYR A 1 390 ? -20.879 30.557 7.668 1.00 81.75 390 TYR A N 1
ATOM 3193 C CA . TYR A 1 390 ? -19.922 29.762 6.889 1.00 81.75 390 TYR A CA 1
ATOM 3194 C C . TYR A 1 390 ? -19.458 30.504 5.627 1.00 81.75 390 TYR A C 1
ATOM 3196 O O . TYR A 1 390 ? -18.264 30.497 5.315 1.00 81.75 390 TYR A O 1
ATOM 3204 N N . ILE A 1 391 ? -20.384 31.151 4.908 1.00 83.38 391 ILE A N 1
ATOM 3205 C CA . ILE A 1 391 ? -20.082 31.917 3.686 1.00 83.38 391 ILE A CA 1
ATOM 3206 C C . ILE A 1 391 ? -19.208 33.124 4.033 1.00 83.38 391 ILE A C 1
ATOM 3208 O O . ILE A 1 391 ? -18.156 33.315 3.419 1.00 83.38 391 ILE A O 1
ATOM 3212 N N . ARG A 1 392 ? -19.591 33.881 5.068 1.00 81.06 392 ARG A N 1
ATOM 3213 C CA . ARG A 1 392 ? -18.845 35.051 5.540 1.00 81.06 392 ARG A CA 1
ATOM 3214 C C . ARG A 1 392 ? -17.421 34.694 5.954 1.00 81.06 392 ARG A C 1
ATOM 3216 O O . ARG A 1 392 ? -16.472 35.313 5.483 1.00 81.06 392 ARG A O 1
ATOM 3223 N N . GLN A 1 393 ? -17.265 33.656 6.777 1.00 78.12 393 GLN A N 1
ATOM 3224 C CA . GLN A 1 393 ? -15.961 33.230 7.284 1.00 78.12 393 GLN A CA 1
ATOM 3225 C C . GLN A 1 393 ? -15.005 32.828 6.153 1.00 78.12 393 GLN A C 1
ATOM 3227 O O . GLN A 1 393 ? -13.826 33.172 6.192 1.00 78.12 393 GLN A O 1
ATOM 3232 N N . ARG A 1 394 ? -15.501 32.122 5.129 1.00 82.81 394 ARG A N 1
ATOM 3233 C CA . ARG A 1 394 ? -14.684 31.717 3.975 1.00 82.81 394 ARG A CA 1
ATOM 3234 C C . ARG A 1 394 ? -14.399 32.864 3.015 1.00 82.81 394 ARG A C 1
ATOM 3236 O O . ARG A 1 394 ? -13.296 32.929 2.486 1.00 82.81 394 ARG A O 1
ATOM 3243 N N . ARG A 1 395 ? -15.342 33.791 2.823 1.00 88.31 395 ARG A N 1
ATOM 3244 C CA . ARG A 1 395 ? -15.096 35.015 2.051 1.00 88.31 395 ARG A CA 1
ATOM 3245 C C . ARG A 1 395 ? -13.977 35.843 2.686 1.00 88.31 395 ARG A C 1
ATOM 3247 O O . ARG A 1 395 ? -13.047 36.243 1.992 1.00 88.31 395 ARG A O 1
ATOM 3254 N N . GLU A 1 396 ? -14.053 36.061 3.997 1.00 78.94 396 GLU A N 1
ATOM 3255 C CA . GLU A 1 396 ? -13.046 36.810 4.757 1.00 78.94 396 GLU A CA 1
ATOM 3256 C C . GLU A 1 396 ? -11.687 36.094 4.765 1.00 78.94 396 GLU A C 1
ATOM 3258 O O . GLU A 1 396 ? -10.657 36.743 4.609 1.00 78.94 396 GLU A O 1
ATOM 3263 N N . ALA A 1 397 ? -11.675 34.760 4.855 1.00 73.69 397 ALA A N 1
ATOM 3264 C CA . ALA A 1 397 ? -10.465 33.941 4.733 1.00 73.69 397 ALA A CA 1
ATOM 3265 C C . ALA A 1 397 ? -9.770 34.078 3.362 1.00 73.69 397 ALA A C 1
ATOM 3267 O O . ALA A 1 397 ? -8.550 33.958 3.270 1.00 73.69 397 ALA A O 1
ATOM 3268 N N . LEU A 1 398 ? -10.535 34.363 2.305 1.00 77.25 398 LEU A N 1
ATOM 3269 C CA . LEU A 1 398 ? -10.018 34.664 0.966 1.00 77.25 398 LEU A CA 1
ATOM 3270 C C . LEU A 1 398 ? -9.673 36.145 0.759 1.00 77.25 398 LEU A C 1
ATOM 3272 O O . LEU A 1 398 ? -9.181 36.499 -0.308 1.00 77.25 398 LEU A O 1
ATOM 3276 N N . GLY A 1 399 ? -9.938 37.008 1.745 1.00 73.25 399 GLY A N 1
ATOM 3277 C CA . GLY A 1 399 ? -9.725 38.451 1.635 1.00 73.25 399 GLY A CA 1
ATOM 3278 C C . GLY A 1 399 ? -10.675 39.160 0.665 1.00 73.25 399 GLY A C 1
ATOM 3279 O O . GLY A 1 399 ? -10.389 40.285 0.274 1.00 73.25 399 GLY A O 1
ATOM 3280 N N . LEU A 1 400 ? -11.785 38.526 0.271 1.00 80.00 400 LEU A N 1
ATOM 3281 C CA . LEU A 1 400 ? -12.702 39.071 -0.734 1.00 80.00 400 LEU A CA 1
ATOM 3282 C C . LEU A 1 400 ? -13.720 40.036 -0.118 1.00 80.00 400 LEU A C 1
ATOM 3284 O O . LEU A 1 400 ? -14.319 39.753 0.928 1.00 80.00 400 LEU A O 1
ATOM 3288 N N . TYR A 1 401 ? -14.019 41.131 -0.812 1.00 82.81 401 TYR A N 1
ATOM 3289 C CA . TYR A 1 401 ? -15.173 41.973 -0.486 1.00 82.81 401 TYR A CA 1
ATOM 3290 C C . TYR A 1 401 ? -16.489 41.317 -0.939 1.00 82.81 401 TYR A C 1
ATOM 3292 O O . TYR A 1 401 ? -16.514 40.460 -1.824 1.00 82.81 401 TYR A O 1
ATOM 3300 N N . GLN A 1 402 ? -17.622 41.719 -0.346 1.00 84.81 402 GLN A N 1
ATOM 3301 C CA . GLN A 1 402 ? -18.946 41.193 -0.732 1.00 84.81 402 GLN A CA 1
ATOM 3302 C C . GLN A 1 402 ? -19.226 41.384 -2.233 1.00 84.81 402 GLN A C 1
ATOM 3304 O O . GLN A 1 402 ? -19.804 40.503 -2.862 1.00 84.81 402 GLN A O 1
ATOM 3309 N N . GLN A 1 403 ? -18.772 42.503 -2.809 1.00 83.19 403 GLN A N 1
ATOM 3310 C CA . GLN A 1 403 ? -18.916 42.817 -4.232 1.00 83.19 403 GLN A CA 1
ATOM 3311 C C . GLN A 1 403 ? -18.096 41.881 -5.131 1.00 83.19 403 GLN A C 1
ATOM 3313 O O . GLN A 1 403 ? -18.572 41.455 -6.178 1.00 83.19 403 GLN A O 1
ATOM 3318 N N . GLU A 1 404 ? -16.889 41.512 -4.708 1.00 80.75 404 GLU A N 1
ATOM 3319 C CA . GLU A 1 404 ? -16.003 40.618 -5.462 1.00 80.75 404 GLU A CA 1
ATOM 3320 C C . GLU A 1 404 ? -16.494 39.172 -5.417 1.00 80.75 404 GLU A C 1
ATOM 3322 O O . GLU A 1 404 ? -16.445 38.465 -6.424 1.00 80.75 404 GLU A O 1
ATOM 3327 N N . LEU A 1 405 ? -17.020 38.733 -4.267 1.00 85.75 405 LEU A N 1
ATOM 3328 C CA . LEU A 1 405 ? -17.679 37.434 -4.159 1.00 85.75 405 LEU A CA 1
ATOM 3329 C C . LEU A 1 405 ? -18.930 37.386 -5.049 1.00 85.75 405 LEU A C 1
ATOM 3331 O O . LEU A 1 405 ? -19.133 36.408 -5.766 1.00 85.75 405 LEU A O 1
ATOM 3335 N N . ALA A 1 406 ? -19.733 38.454 -5.038 1.00 87.69 406 ALA A N 1
ATOM 3336 C CA . ALA A 1 406 ? -20.915 38.587 -5.883 1.00 87.69 406 ALA A CA 1
ATOM 3337 C C . ALA A 1 406 ? -20.548 38.511 -7.378 1.00 87.69 406 ALA A C 1
ATOM 3339 O O . ALA A 1 406 ? -21.146 37.729 -8.116 1.00 87.69 406 ALA A O 1
ATOM 3340 N N . GLY A 1 407 ? -19.489 39.217 -7.793 1.00 84.88 407 GLY A N 1
ATOM 3341 C CA . GLY A 1 407 ? -18.958 39.169 -9.158 1.00 84.88 407 GLY A CA 1
ATOM 3342 C C . GLY A 1 407 ? -18.447 37.785 -9.572 1.00 84.88 407 GLY A C 1
ATOM 3343 O O . GLY A 1 407 ? -18.734 37.335 -10.675 1.00 84.88 407 GLY A O 1
ATOM 3344 N N . LYS A 1 408 ? -17.757 37.061 -8.679 1.00 84.38 408 LYS A N 1
ATOM 3345 C CA . LYS A 1 408 ? -17.259 35.699 -8.962 1.00 84.38 408 LYS A CA 1
ATOM 3346 C C . LYS A 1 408 ? -18.367 34.645 -9.077 1.00 84.38 408 LYS A C 1
ATOM 3348 O O . LYS A 1 408 ? -18.160 33.632 -9.737 1.00 84.38 408 LYS A O 1
ATOM 3353 N N . ILE A 1 409 ? -19.516 34.857 -8.435 1.00 85.94 409 ILE A N 1
ATOM 3354 C CA . ILE A 1 409 ? -20.672 33.939 -8.489 1.00 85.94 409 ILE A CA 1
ATOM 3355 C C . ILE A 1 409 ? -21.667 34.358 -9.586 1.00 85.94 409 ILE A C 1
ATOM 3357 O O . ILE A 1 409 ? -22.454 33.532 -10.049 1.00 85.94 409 ILE A O 1
ATOM 3361 N N . GLY A 1 410 ? -21.620 35.618 -10.030 1.00 84.25 410 GLY A N 1
ATOM 3362 C CA . GLY A 1 410 ? -22.557 36.180 -11.004 1.00 84.25 410 GLY A CA 1
ATOM 3363 C C . GLY A 1 410 ? -23.895 36.582 -10.381 1.00 84.25 410 GLY A C 1
ATOM 3364 O O . GLY A 1 410 ? -24.942 36.374 -10.985 1.00 84.25 410 GLY A O 1
ATOM 3365 N N . VAL A 1 411 ? -23.874 37.117 -9.157 1.00 88.81 411 VAL A N 1
ATOM 3366 C CA . VAL A 1 411 ? -25.068 37.596 -8.438 1.00 88.81 411 VAL A CA 1
ATOM 3367 C C . VAL A 1 411 ? -24.894 39.039 -7.971 1.00 88.81 411 VAL A C 1
ATOM 3369 O O . VAL A 1 411 ? -23.793 39.584 -7.997 1.00 88.81 411 VAL A O 1
ATOM 3372 N N . HIS A 1 412 ? -25.980 39.678 -7.536 1.00 88.81 412 HIS A N 1
ATOM 3373 C CA . HIS A 1 412 ? -25.933 41.046 -7.025 1.00 88.81 412 HIS A CA 1
ATOM 3374 C C . HIS A 1 412 ? -25.377 41.100 -5.586 1.00 88.81 412 HIS A C 1
ATOM 3376 O O . HIS A 1 412 ? -25.531 40.168 -4.801 1.00 88.81 412 HIS A O 1
ATOM 3382 N N . ILE A 1 413 ? -24.757 42.210 -5.177 1.00 87.19 413 ILE A N 1
ATOM 3383 C CA . ILE A 1 413 ? -24.184 42.341 -3.820 1.00 87.19 413 ILE A CA 1
ATOM 3384 C C . ILE A 1 413 ? -25.236 42.180 -2.705 1.00 87.19 413 ILE A C 1
ATOM 3386 O O . ILE A 1 413 ? -24.933 41.671 -1.623 1.00 87.19 413 ILE A O 1
ATOM 3390 N N . SER A 1 414 ? -26.486 42.576 -2.966 1.00 85.81 414 SER A N 1
ATOM 3391 C CA . SER A 1 414 ? -27.592 42.435 -2.010 1.00 85.81 414 SER A CA 1
ATOM 3392 C C . SER A 1 414 ? -27.904 40.973 -1.689 1.00 85.81 414 SER A C 1
ATOM 3394 O O . SER A 1 414 ? -28.161 40.668 -0.527 1.00 85.81 414 SER A O 1
ATOM 3396 N N . THR A 1 415 ? -27.806 40.057 -2.657 1.00 86.62 415 THR A N 1
ATOM 3397 C CA . THR A 1 415 ? -28.079 38.631 -2.416 1.00 86.62 415 THR A CA 1
ATOM 3398 C C . THR A 1 415 ? -27.002 38.008 -1.535 1.00 86.62 415 THR A C 1
ATOM 3400 O O . THR A 1 415 ? -27.320 37.259 -0.618 1.00 86.62 415 THR A O 1
ATOM 3403 N N . VAL A 1 416 ? -25.731 38.390 -1.716 1.00 85.00 416 VAL A N 1
ATOM 3404 C CA . VAL A 1 416 ? -24.637 37.950 -0.830 1.00 85.00 416 VAL A CA 1
ATOM 3405 C C . VAL A 1 416 ? -24.854 38.446 0.603 1.00 85.00 416 VAL A C 1
ATOM 3407 O O . VAL A 1 416 ? -24.665 37.683 1.548 1.00 85.00 416 VAL A O 1
ATOM 3410 N N . ARG A 1 417 ? -25.315 39.692 0.784 1.00 86.00 417 ARG A N 1
ATOM 3411 C CA . ARG A 1 417 ? -25.657 40.233 2.114 1.00 86.00 417 ARG A CA 1
ATOM 3412 C C . ARG A 1 417 ? -26.793 39.460 2.780 1.00 86.00 417 ARG A C 1
ATOM 3414 O O . ARG A 1 417 ? -26.714 39.180 3.974 1.00 86.00 417 ARG A O 1
ATOM 3421 N N . LEU A 1 418 ? -27.833 39.109 2.022 1.00 86.00 418 LEU A N 1
ATOM 3422 C CA . LEU A 1 418 ? -28.962 38.323 2.527 1.00 86.00 418 LEU A CA 1
ATOM 3423 C C . LEU A 1 418 ? -28.533 36.902 2.916 1.00 86.00 418 LEU A C 1
ATOM 3425 O O . LEU A 1 418 ? -28.970 36.408 3.957 1.00 86.00 418 LEU A O 1
ATOM 3429 N N . TRP A 1 419 ? -27.625 36.287 2.151 1.00 88.31 419 TRP A N 1
ATOM 3430 C CA . TRP A 1 419 ? -27.052 34.980 2.482 1.00 88.31 419 TRP A CA 1
ATOM 3431 C C . TRP A 1 419 ? -26.195 35.030 3.746 1.00 88.31 419 TRP A C 1
ATOM 3433 O O . TRP A 1 419 ? -26.395 34.217 4.643 1.00 88.31 419 TRP A O 1
ATOM 3443 N N . GLU A 1 420 ? -25.278 35.997 3.865 1.00 84.50 420 GLU A N 1
ATOM 3444 C CA . GLU A 1 420 ? -24.429 36.147 5.059 1.00 84.50 420 GLU A CA 1
ATOM 3445 C C . GLU A 1 420 ? -25.242 36.439 6.329 1.00 84.50 420 GLU A C 1
ATOM 3447 O O . GLU A 1 420 ? -24.864 36.001 7.415 1.00 84.50 420 GLU A O 1
ATOM 3452 N N . ALA A 1 421 ? -26.380 37.125 6.190 1.00 82.12 421 ALA A N 1
ATOM 3453 C CA . ALA A 1 421 ? -27.306 37.420 7.280 1.00 82.12 421 ALA A CA 1
ATOM 3454 C C . ALA A 1 421 ? -28.284 36.272 7.610 1.00 82.12 421 ALA A C 1
ATOM 3456 O O . ALA A 1 421 ? -29.158 36.468 8.451 1.00 82.12 421 ALA A O 1
ATOM 3457 N N . ASN A 1 422 ? -28.172 35.103 6.959 1.00 82.38 422 ASN A N 1
ATOM 3458 C CA . ASN A 1 422 ? -29.122 33.981 7.063 1.00 82.38 422 ASN A CA 1
ATOM 3459 C C . ASN A 1 422 ? -30.583 34.346 6.721 1.00 82.38 422 ASN A C 1
ATOM 3461 O O . ASN A 1 422 ? -31.500 33.632 7.119 1.00 82.38 422 ASN A O 1
ATOM 3465 N N . LYS A 1 423 ? -30.821 35.446 5.995 1.00 81.56 423 LYS A N 1
ATOM 3466 C CA . LYS A 1 423 ? -32.177 35.887 5.624 1.00 81.56 423 LYS A CA 1
ATOM 3467 C C . LYS A 1 423 ? -32.712 35.144 4.404 1.00 81.56 423 LYS A C 1
ATOM 3469 O O . LYS A 1 423 ? -33.906 34.891 4.324 1.00 81.56 423 LYS A O 1
ATOM 3474 N N . GLU A 1 424 ? -31.827 34.767 3.485 1.00 82.81 424 GLU A N 1
ATOM 3475 C CA . GLU A 1 424 ? -32.159 33.955 2.314 1.00 82.81 424 GLU A CA 1
ATOM 3476 C C . GLU A 1 424 ? -31.139 32.832 2.131 1.00 82.81 424 GLU A C 1
ATOM 3478 O O . GLU A 1 424 ? -29.947 33.003 2.391 1.00 82.81 424 GLU A O 1
ATOM 3483 N N . LYS A 1 425 ? -31.601 31.673 1.653 1.00 81.31 425 LYS A N 1
ATOM 3484 C CA . LYS A 1 425 ? -30.731 30.545 1.307 1.00 81.31 425 LYS A CA 1
ATOM 3485 C C . LYS A 1 425 ? -30.292 30.669 -0.160 1.00 81.31 425 LYS A C 1
ATOM 3487 O O . LYS A 1 425 ? -31.137 30.970 -1.003 1.00 81.31 425 LYS A O 1
ATOM 3492 N N . PRO A 1 426 ? -29.018 30.399 -0.509 1.00 85.69 426 PRO A N 1
ATOM 3493 C CA . PRO A 1 426 ? -28.596 30.348 -1.908 1.00 85.69 426 PRO A CA 1
ATOM 3494 C C . PRO A 1 426 ? -29.436 29.340 -2.703 1.00 85.69 426 PRO A C 1
ATOM 3496 O O . PRO A 1 426 ? -29.851 28.321 -2.154 1.00 85.69 426 PRO A O 1
ATOM 3499 N N . THR A 1 427 ? -29.664 29.570 -3.996 1.00 86.25 427 THR A N 1
ATOM 3500 C CA . THR A 1 427 ? -30.206 28.533 -4.895 1.00 86.25 427 THR A CA 1
ATOM 3501 C C . THR A 1 427 ? -29.186 27.404 -5.073 1.00 86.25 427 THR A C 1
ATOM 3503 O O . THR A 1 427 ? -28.000 27.593 -4.803 1.00 86.25 427 THR A O 1
ATOM 3506 N N . PHE A 1 428 ? -29.611 26.223 -5.533 1.00 79.75 428 PHE A N 1
ATOM 3507 C CA . PHE A 1 428 ? -28.689 25.091 -5.706 1.00 79.75 428 PHE A CA 1
ATOM 3508 C C . PHE A 1 428 ? -27.553 25.386 -6.706 1.00 79.75 428 PHE A C 1
ATOM 3510 O O . PHE A 1 428 ? -26.414 24.982 -6.485 1.00 79.75 428 PHE A O 1
ATOM 3517 N N . ASP A 1 429 ? -27.832 26.151 -7.763 1.00 79.00 429 ASP A N 1
ATOM 3518 C CA . ASP A 1 429 ? -26.815 26.575 -8.733 1.00 79.00 429 ASP A CA 1
ATOM 3519 C C . ASP A 1 429 ? -25.783 27.531 -8.108 1.00 79.00 429 ASP A C 1
ATOM 3521 O O . ASP A 1 429 ? -24.573 27.314 -8.192 1.00 79.00 429 ASP A O 1
ATOM 3525 N N . ASN A 1 430 ? -26.257 28.535 -7.365 1.00 85.31 430 ASN A N 1
ATOM 3526 C CA . ASN A 1 430 ? -25.387 29.461 -6.639 1.00 85.31 430 ASN A CA 1
ATOM 3527 C C . ASN A 1 430 ? -24.595 28.761 -5.527 1.00 85.31 430 ASN A C 1
ATOM 3529 O O . ASN A 1 430 ? -23.440 29.101 -5.274 1.00 85.31 430 ASN A O 1
ATOM 3533 N N . PHE A 1 431 ? -25.189 27.751 -4.887 1.00 85.88 431 PHE A N 1
ATOM 3534 C CA . PHE A 1 431 ? -24.506 26.878 -3.940 1.00 85.88 431 PHE A CA 1
ATOM 3535 C C . PHE A 1 431 ? -23.366 26.108 -4.608 1.00 85.88 431 PHE A C 1
ATOM 3537 O O . PHE A 1 431 ? -22.278 26.067 -4.045 1.00 85.88 431 PHE A O 1
ATOM 3544 N N . ASN A 1 432 ? -23.572 25.542 -5.802 1.00 81.38 432 ASN A N 1
ATOM 3545 C CA . ASN A 1 432 ? -22.511 24.827 -6.516 1.00 81.38 432 ASN A CA 1
ATOM 3546 C C . ASN A 1 432 ? -21.347 25.762 -6.858 1.00 81.38 432 ASN A C 1
ATOM 3548 O O . ASN A 1 432 ? -20.203 25.430 -6.561 1.00 81.38 432 ASN A O 1
ATOM 3552 N N . LYS A 1 433 ? -21.640 26.969 -7.357 1.00 84.44 433 LYS A N 1
ATOM 3553 C CA . LYS A 1 433 ? -20.627 28.000 -7.639 1.00 84.44 433 LYS A CA 1
ATOM 3554 C C . LYS A 1 433 ? -19.839 28.408 -6.388 1.00 84.44 433 LYS A C 1
ATOM 3556 O O . LYS A 1 433 ? -18.614 28.497 -6.435 1.00 84.44 433 LYS A O 1
ATOM 3561 N N . LEU A 1 434 ? -20.521 28.608 -5.256 1.00 86.00 434 LEU A N 1
ATOM 3562 C CA . LEU A 1 434 ? -19.886 28.870 -3.956 1.00 86.00 434 LEU A CA 1
ATOM 3563 C C . LEU A 1 434 ? -19.005 27.701 -3.501 1.00 86.00 434 LEU A C 1
ATOM 3565 O O . LEU A 1 434 ? -17.889 27.907 -3.027 1.00 86.00 434 LEU A O 1
ATOM 3569 N N . PHE A 1 435 ? -19.516 26.479 -3.631 1.00 83.75 435 PHE A N 1
ATOM 3570 C CA . PHE A 1 435 ? -18.835 25.262 -3.211 1.00 83.75 435 PHE A CA 1
ATOM 3571 C C . PHE A 1 435 ? -17.557 25.030 -4.026 1.00 83.75 435 PHE A C 1
ATOM 3573 O O . PHE A 1 435 ? -16.505 24.774 -3.445 1.00 83.75 435 PHE A O 1
ATOM 3580 N N . ASP A 1 436 ? -17.618 25.213 -5.346 1.00 81.81 436 ASP A N 1
ATOM 3581 C CA . ASP A 1 436 ? -16.459 25.112 -6.237 1.00 81.81 436 ASP A CA 1
ATOM 3582 C C . ASP A 1 436 ? -15.418 26.193 -5.949 1.00 81.81 436 ASP A C 1
ATOM 3584 O O . ASP A 1 436 ? -14.229 25.891 -5.833 1.00 81.81 436 ASP A O 1
ATOM 3588 N N . LEU A 1 437 ? -15.853 27.443 -5.756 1.00 85.56 437 LEU A N 1
ATOM 3589 C CA . LEU A 1 437 ? -14.962 28.552 -5.420 1.00 85.56 437 LEU A CA 1
ATOM 3590 C C . LEU A 1 437 ? -14.228 28.301 -4.096 1.00 85.56 437 LEU A C 1
ATOM 3592 O O . LEU A 1 437 ? -13.013 28.476 -4.020 1.00 85.56 437 LEU A O 1
ATOM 3596 N N . PHE A 1 438 ? -14.936 27.863 -3.055 1.00 87.12 438 PHE A N 1
ATOM 3597 C CA . PHE A 1 438 ? -14.316 27.608 -1.756 1.00 87.12 438 PHE A CA 1
ATOM 3598 C C . PHE A 1 438 ? -13.426 26.366 -1.748 1.00 87.12 438 PHE A C 1
ATOM 3600 O O . PHE A 1 438 ? -12.376 26.398 -1.110 1.00 87.12 438 PHE A O 1
ATOM 3607 N N . ASN A 1 439 ? -13.796 25.304 -2.465 1.00 81.56 439 ASN A N 1
ATOM 3608 C CA . ASN A 1 439 ? -12.952 24.114 -2.571 1.00 81.56 439 ASN A CA 1
ATOM 3609 C C . ASN A 1 439 ? -11.676 24.395 -3.365 1.00 81.56 439 ASN A C 1
ATOM 3611 O O . ASN A 1 439 ? -10.596 23.980 -2.950 1.00 81.56 439 ASN A O 1
ATOM 3615 N N . LYS A 1 440 ? -11.770 25.170 -4.454 1.00 81.94 440 LYS A N 1
ATOM 3616 C CA . LYS A 1 440 ? -10.603 25.583 -5.245 1.00 81.94 440 LYS A CA 1
ATOM 3617 C C . LYS A 1 440 ? -9.559 26.315 -4.397 1.00 81.94 440 LYS A C 1
ATOM 3619 O O . LYS A 1 440 ? -8.366 26.144 -4.618 1.00 81.94 440 LYS A O 1
ATOM 3624 N N . HIS A 1 441 ? -9.999 27.088 -3.405 1.00 81.25 441 HIS A N 1
ATOM 3625 C CA . HIS A 1 441 ? -9.123 27.846 -2.511 1.00 81.25 441 HIS A CA 1
ATOM 3626 C C . HIS A 1 441 ? -9.061 27.279 -1.079 1.00 81.25 441 HIS A C 1
ATOM 3628 O O . HIS A 1 441 ? -8.731 27.993 -0.129 1.00 81.25 441 HIS A O 1
ATOM 3634 N N . GLN A 1 442 ? -9.353 25.987 -0.893 1.00 78.44 442 GLN A N 1
ATOM 3635 C CA . GLN A 1 442 ? -9.468 25.378 0.436 1.00 78.44 442 GLN A CA 1
ATOM 3636 C C . GLN A 1 442 ? -8.161 25.430 1.242 1.00 78.44 442 GLN A C 1
ATOM 3638 O O . GLN A 1 442 ? -8.202 25.665 2.449 1.00 78.44 442 GLN A O 1
ATOM 3643 N N . GLN A 1 443 ? -7.004 25.273 0.591 1.00 66.94 443 GLN A N 1
ATOM 3644 C CA . GLN A 1 443 ? -5.695 25.386 1.247 1.00 66.94 443 GLN A CA 1
ATOM 3645 C C . GLN A 1 443 ? -5.431 26.806 1.771 1.00 66.94 443 GLN A C 1
ATOM 3647 O O . GLN A 1 443 ? -5.027 26.966 2.921 1.00 66.94 443 GLN A O 1
ATOM 3652 N N . GLN A 1 444 ? -5.738 27.838 0.979 1.00 72.00 444 GLN A N 1
ATOM 3653 C CA . GLN A 1 444 ? -5.600 29.244 1.377 1.00 72.00 444 GLN A CA 1
ATOM 3654 C C . GLN A 1 444 ? -6.534 29.587 2.547 1.00 72.00 444 GLN A C 1
ATOM 3656 O O . GLN A 1 444 ? -6.121 30.199 3.536 1.00 72.00 444 GLN A O 1
ATOM 3661 N N . ILE A 1 445 ? -7.783 29.118 2.479 1.00 70.19 445 ILE A N 1
ATOM 3662 C CA . ILE A 1 445 ? -8.750 29.252 3.573 1.00 70.19 445 ILE A CA 1
ATOM 3663 C C . ILE A 1 445 ? -8.204 28.582 4.840 1.00 70.19 445 ILE A C 1
ATOM 3665 O O . ILE A 1 445 ? -8.203 29.196 5.903 1.00 70.19 445 ILE A O 1
ATOM 3669 N N . HIS A 1 446 ? -7.685 27.358 4.743 1.00 64.00 446 HIS A N 1
ATOM 3670 C CA . HIS A 1 446 ? -7.146 26.634 5.893 1.00 64.00 446 HIS A CA 1
ATOM 3671 C C . HIS A 1 446 ? -5.930 27.340 6.517 1.00 64.00 446 HIS A C 1
ATOM 3673 O O . HIS A 1 446 ? -5.881 27.512 7.733 1.00 64.00 446 HIS A O 1
ATOM 3679 N N . GLN A 1 447 ? -4.987 27.820 5.700 1.00 57.47 447 GLN A N 1
ATOM 3680 C CA . GLN A 1 447 ? -3.803 28.558 6.156 1.00 57.47 447 GLN A CA 1
ATOM 3681 C C . GLN A 1 447 ? -4.154 29.898 6.824 1.00 57.47 447 GLN A C 1
ATOM 3683 O O . GLN A 1 447 ? -3.516 30.289 7.802 1.00 57.47 447 GLN A O 1
ATOM 3688 N N . SER A 1 448 ? -5.175 30.606 6.329 1.00 59.94 448 SER A N 1
ATOM 3689 C CA . SER A 1 448 ? -5.655 31.845 6.960 1.00 59.94 448 SER A CA 1
ATOM 3690 C C . SER A 1 448 ? -6.402 31.586 8.278 1.00 59.94 448 SER A C 1
ATOM 3692 O O . SER A 1 448 ? -6.292 32.375 9.217 1.00 59.94 448 SER A O 1
ATOM 3694 N N . MET A 1 449 ? -7.134 30.469 8.387 1.00 57.19 449 MET A N 1
ATOM 3695 C CA . MET A 1 449 ? -7.906 30.130 9.585 1.00 57.19 449 MET A CA 1
ATOM 3696 C C . MET A 1 449 ? -7.068 29.491 10.699 1.00 57.19 449 MET A C 1
ATOM 3698 O O . MET A 1 449 ? -7.373 29.721 11.868 1.00 57.19 449 MET A O 1
ATOM 3702 N N . SER A 1 450 ? -6.005 28.748 10.371 1.00 47.94 450 SER A N 1
ATOM 3703 C CA . SER A 1 450 ? -5.091 28.132 11.349 1.00 47.94 450 SER A CA 1
ATOM 3704 C C . SER A 1 450 ? -4.156 29.138 12.032 1.00 47.94 450 SER A C 1
ATOM 3706 O O . SER A 1 450 ? -3.593 28.858 13.085 1.00 47.94 450 SER A O 1
ATOM 3708 N N . ARG A 1 451 ? -4.007 30.338 11.459 1.00 54.31 451 ARG A N 1
ATOM 3709 C CA . ARG A 1 451 ? -3.129 31.414 11.945 1.00 54.31 451 ARG A CA 1
ATOM 3710 C C . ARG A 1 451 ? -3.860 32.480 12.775 1.00 54.31 451 ARG A C 1
ATOM 3712 O O . ARG A 1 451 ? -3.305 33.560 12.993 1.00 54.31 451 ARG A O 1
ATOM 3719 N N . LYS A 1 452 ? -5.077 32.208 13.257 1.00 61.91 452 LYS A N 1
ATOM 3720 C CA . LYS A 1 452 ? -5.855 33.186 14.030 1.00 61.91 452 LYS A CA 1
ATOM 3721 C C . LYS A 1 452 ? -5.203 33.483 15.378 1.00 61.91 452 LYS A C 1
ATOM 3723 O O . LYS A 1 452 ? -5.000 32.592 16.197 1.00 61.91 452 LYS A O 1
ATOM 3728 N N . ILE A 1 453 ? -4.900 34.757 15.611 1.00 66.38 453 ILE A N 1
ATOM 3729 C CA . ILE A 1 453 ? -4.496 35.239 16.931 1.00 66.38 453 ILE A CA 1
ATOM 3730 C C . ILE A 1 453 ? -5.714 35.161 17.859 1.00 66.38 453 ILE A C 1
ATOM 3732 O O . ILE A 1 453 ? -6.758 35.740 17.558 1.00 66.38 453 ILE A O 1
ATOM 3736 N N . THR A 1 454 ? -5.583 34.449 18.977 1.00 75.12 454 THR A N 1
ATOM 3737 C CA . THR A 1 454 ? -6.644 34.333 19.985 1.00 75.12 454 THR A CA 1
ATOM 3738 C C . THR A 1 454 ? -6.701 35.581 20.868 1.00 75.12 454 THR A C 1
ATOM 3740 O O . THR A 1 454 ? -5.679 36.229 21.101 1.00 75.12 454 THR A O 1
ATOM 3743 N N . GLY A 1 455 ? -7.876 35.904 21.420 1.00 76.69 455 GLY A N 1
ATOM 3744 C CA . GLY A 1 455 ? -8.024 37.009 22.375 1.00 76.69 455 GLY A CA 1
ATOM 3745 C C . GLY A 1 455 ? -7.101 36.881 23.588 1.00 76.69 455 GLY A C 1
ATOM 3746 O O . GLY A 1 455 ? -6.501 37.860 24.028 1.00 76.69 455 GLY A O 1
ATOM 3747 N N . ALA A 1 456 ? -6.890 35.646 24.054 1.00 75.44 456 ALA A N 1
ATOM 3748 C CA . ALA A 1 456 ? -5.953 35.328 25.129 1.00 75.44 456 ALA A CA 1
ATOM 3749 C C . ALA A 1 456 ? -4.497 35.675 24.771 1.00 75.44 456 ALA A C 1
ATOM 3751 O O . ALA A 1 456 ? -3.766 36.197 25.611 1.00 75.44 456 ALA A O 1
ATOM 3752 N N . TYR A 1 457 ? -4.077 35.438 23.523 1.00 80.25 457 TYR A N 1
ATOM 3753 C CA . TYR A 1 457 ? -2.743 35.820 23.058 1.00 80.25 457 TYR A CA 1
ATOM 3754 C C . TYR A 1 457 ? -2.571 37.343 23.024 1.00 80.25 457 TYR A C 1
ATOM 3756 O O . TYR A 1 457 ? -1.540 37.842 23.465 1.00 80.25 457 TYR A O 1
ATOM 3764 N N . ILE A 1 458 ? -3.581 38.085 22.556 1.00 82.44 458 ILE A N 1
ATOM 3765 C CA . ILE A 1 458 ? -3.548 39.559 22.517 1.00 82.44 458 ILE A CA 1
ATOM 3766 C C . ILE A 1 458 ? -3.401 40.115 23.931 1.00 82.44 458 ILE A C 1
ATOM 3768 O O . ILE A 1 458 ? -2.502 40.918 24.173 1.00 82.44 458 ILE A O 1
ATOM 3772 N N . LYS A 1 459 ? -4.223 39.626 24.868 1.00 84.62 459 LYS A N 1
ATOM 3773 C CA . LYS A 1 459 ? -4.175 40.032 26.275 1.00 84.62 459 LYS A CA 1
ATOM 3774 C C . LYS A 1 459 ? -2.806 39.743 26.896 1.00 84.62 459 LYS A C 1
ATOM 3776 O O . LYS A 1 459 ? -2.198 40.638 27.476 1.00 84.62 459 LYS A O 1
ATOM 3781 N N . LYS A 1 460 ? -2.280 38.529 26.692 1.00 82.38 460 LYS A N 1
ATOM 3782 C CA . LYS A 1 460 ? -0.966 38.114 27.203 1.00 82.38 460 LYS A CA 1
ATOM 3783 C C . LYS A 1 460 ? 0.168 38.981 26.651 1.00 82.38 460 LYS A C 1
ATOM 3785 O O . LYS A 1 460 ? 1.017 39.423 27.414 1.00 82.38 460 LYS A O 1
ATOM 3790 N N . GLN A 1 461 ? 0.193 39.249 25.345 1.00 82.38 461 GLN A N 1
ATOM 3791 C CA . GLN A 1 461 ? 1.226 40.103 24.745 1.00 82.38 461 GLN A CA 1
ATOM 3792 C C . GLN A 1 461 ? 1.107 41.553 25.222 1.00 82.38 461 GLN A C 1
ATOM 3794 O O . GLN A 1 461 ? 2.111 42.172 25.567 1.00 82.38 461 GLN A O 1
ATOM 3799 N N . ARG A 1 462 ? -0.116 42.083 25.321 1.00 89.31 462 ARG A N 1
ATOM 3800 C CA . ARG A 1 462 ? -0.365 43.425 25.854 1.00 89.31 462 ARG A CA 1
ATOM 3801 C C . ARG A 1 462 ? 0.179 43.572 27.283 1.00 89.31 462 ARG A C 1
ATOM 3803 O O . ARG A 1 462 ? 0.871 44.547 27.564 1.00 89.31 462 ARG A O 1
ATOM 3810 N N . GLU A 1 463 ? -0.082 42.593 28.148 1.00 84.94 463 GLU A N 1
ATOM 3811 C CA . GLU A 1 463 ? 0.431 42.549 29.524 1.00 84.94 463 GLU A CA 1
ATOM 3812 C C . GLU A 1 463 ? 1.963 42.416 29.568 1.00 84.94 463 GLU A C 1
ATOM 3814 O O . GLU A 1 463 ? 2.615 43.156 30.301 1.00 84.94 463 GLU A O 1
ATOM 3819 N N . ILE A 1 464 ? 2.561 41.563 28.724 1.00 84.00 464 ILE A N 1
ATOM 3820 C CA . ILE A 1 464 ? 4.026 41.412 28.617 1.00 84.00 464 ILE A CA 1
ATOM 3821 C C . ILE A 1 464 ? 4.712 42.738 28.267 1.00 84.00 464 ILE A C 1
ATOM 3823 O O . ILE A 1 464 ? 5.807 43.018 28.764 1.00 84.00 464 ILE A O 1
ATOM 3827 N N . TYR A 1 465 ? 4.107 43.557 27.408 1.00 82.12 465 TYR A N 1
ATOM 3828 C CA . TYR A 1 465 ? 4.659 44.854 27.007 1.00 82.12 465 TYR A CA 1
ATOM 3829 C C . TYR A 1 465 ? 4.156 46.032 27.854 1.00 82.12 465 TYR A C 1
ATOM 3831 O O . TYR A 1 465 ? 4.545 47.161 27.572 1.00 82.12 465 TYR A O 1
ATOM 3839 N N . GLY A 1 466 ? 3.358 45.784 28.900 1.00 81.06 466 GLY A N 1
ATOM 3840 C CA . GLY A 1 466 ? 2.874 46.817 29.821 1.00 81.06 466 GLY A CA 1
ATOM 3841 C C . GLY A 1 466 ? 1.933 47.841 29.180 1.00 81.06 466 GLY A C 1
ATOM 3842 O O . GLY A 1 466 ? 1.861 48.972 29.643 1.00 81.06 466 GLY A O 1
ATOM 3843 N N . LEU A 1 467 ? 1.242 47.471 28.100 1.00 85.94 467 LEU A N 1
ATOM 3844 C CA . LEU A 1 467 ? 0.359 48.373 27.360 1.00 85.94 467 LEU A CA 1
ATOM 3845 C C . LEU A 1 467 ? -1.054 48.371 27.959 1.00 85.94 467 LEU A C 1
ATOM 3847 O O . LEU A 1 467 ? -1.611 47.318 28.293 1.00 85.94 467 LEU A O 1
ATOM 3851 N N . MET A 1 468 ? -1.698 49.533 28.029 1.00 89.19 468 MET A N 1
ATOM 3852 C CA . MET A 1 468 ? -3.134 49.600 28.296 1.00 89.19 468 MET A CA 1
ATOM 3853 C C . MET A 1 468 ? -3.919 49.253 27.025 1.00 89.19 468 MET A C 1
ATOM 3855 O O . MET A 1 468 ? -3.415 49.342 25.904 1.00 89.19 468 MET A O 1
ATOM 3859 N N . GLN A 1 469 ? -5.184 48.835 27.171 1.00 87.69 469 GLN A N 1
ATOM 3860 C CA . GLN A 1 469 ? -6.044 48.549 26.007 1.00 87.69 469 GLN A CA 1
ATOM 3861 C C . GLN A 1 469 ? -6.185 49.773 25.086 1.00 87.69 469 GLN A C 1
ATOM 3863 O O . GLN A 1 469 ? -6.345 49.613 23.880 1.00 87.69 469 GLN A O 1
ATOM 3868 N N . GLN A 1 470 ? -6.112 50.978 25.658 1.00 88.44 470 GLN A N 1
ATOM 3869 C CA . GLN A 1 470 ? -6.188 52.248 24.940 1.00 88.44 470 GLN A CA 1
ATOM 3870 C C . GLN A 1 470 ? -4.934 52.495 24.087 1.00 88.44 470 GLN A C 1
ATOM 3872 O O . GLN A 1 470 ? -5.065 52.764 22.899 1.00 88.44 470 GLN A O 1
ATOM 3877 N N . ASP A 1 471 ? -3.740 52.245 24.628 1.00 84.62 471 ASP A N 1
ATOM 3878 C CA . ASP A 1 471 ? -2.471 52.396 23.899 1.00 84.62 471 ASP A CA 1
ATOM 3879 C C . ASP A 1 471 ? -2.359 51.421 22.717 1.00 84.62 471 ASP A C 1
ATOM 3881 O O . ASP A 1 471 ? -1.850 51.759 21.647 1.00 84.62 471 ASP A O 1
ATOM 3885 N N . LEU A 1 472 ? -2.845 50.185 22.897 1.00 85.81 472 LEU A N 1
ATOM 3886 C CA . LEU A 1 472 ? -2.880 49.194 21.820 1.00 85.81 472 LEU A CA 1
ATOM 3887 C C . LEU A 1 472 ? -3.876 49.599 20.723 1.00 85.81 472 LEU A C 1
ATOM 3889 O O . LEU A 1 472 ? -3.612 49.377 19.541 1.00 85.81 472 LEU A O 1
ATOM 3893 N N . ALA A 1 473 ? -5.001 50.201 21.111 1.00 87.81 473 ALA A N 1
ATOM 3894 C CA . ALA A 1 473 ? -6.007 50.699 20.185 1.00 87.81 473 ALA A CA 1
ATOM 3895 C C . ALA A 1 473 ? -5.468 51.883 19.362 1.00 87.81 473 ALA A C 1
ATOM 3897 O O . ALA A 1 473 ? -5.557 51.852 18.135 1.00 87.81 473 ALA A O 1
ATOM 3898 N N . GLU A 1 474 ? -4.808 52.854 20.001 1.00 86.88 474 GLU A N 1
ATOM 3899 C CA . GLU A 1 474 ? -4.194 54.010 19.332 1.00 86.88 474 GLU A CA 1
ATOM 3900 C C . GLU A 1 474 ? -3.139 53.591 18.303 1.00 86.88 474 GLU A C 1
ATOM 3902 O O . GLU A 1 474 ? -3.177 54.031 17.154 1.00 86.88 474 GLU A O 1
ATOM 3907 N N . ARG A 1 475 ? -2.248 52.658 18.659 1.00 83.69 475 ARG A N 1
ATOM 3908 C CA . ARG A 1 475 ? -1.199 52.175 17.742 1.00 83.69 475 ARG A CA 1
ATOM 3909 C C . ARG A 1 475 ? -1.733 51.377 16.551 1.00 83.69 475 ARG A C 1
ATOM 3911 O O . ARG A 1 475 ? -1.052 51.265 15.533 1.00 83.69 475 ARG A O 1
ATOM 3918 N N . LEU A 1 476 ? -2.930 50.806 16.666 1.00 83.44 476 LEU A N 1
ATOM 3919 C CA . LEU A 1 476 ? -3.592 50.079 15.580 1.00 83.44 476 LEU A CA 1
ATOM 3920 C C . LEU A 1 476 ? -4.591 50.949 14.800 1.00 83.44 476 LEU A C 1
ATOM 3922 O O . LEU A 1 476 ? -5.096 50.496 13.767 1.00 83.44 476 LEU A O 1
ATOM 3926 N N . GLY A 1 477 ? -4.855 52.180 15.258 1.00 82.56 477 GLY A N 1
ATOM 3927 C CA . GLY A 1 477 ? -5.879 53.068 14.707 1.00 82.56 477 GLY A CA 1
ATOM 3928 C C . GLY A 1 477 ? -7.302 52.544 14.928 1.00 82.56 477 GLY A C 1
ATOM 3929 O O . GLY A 1 477 ? -8.132 52.618 14.025 1.00 82.56 477 GLY A O 1
ATOM 3930 N N . LEU A 1 478 ? -7.560 51.938 16.088 1.00 88.19 478 LEU A N 1
ATOM 3931 C CA . LEU A 1 478 ? -8.816 51.283 16.455 1.00 88.19 478 LEU A CA 1
ATOM 3932 C C . LEU A 1 478 ? -9.378 51.870 17.756 1.00 88.19 478 LEU A C 1
ATOM 3934 O O . LEU A 1 478 ? -8.708 52.635 18.444 1.00 88.19 478 LEU A O 1
ATOM 3938 N N . THR A 1 479 ? -10.610 51.503 18.115 1.00 86.50 479 THR A N 1
ATOM 3939 C CA . THR A 1 479 ? -11.227 51.927 19.380 1.00 86.50 479 THR A CA 1
ATOM 3940 C C . THR A 1 479 ? -10.960 50.926 20.500 1.00 86.50 479 THR A C 1
ATOM 3942 O O . THR A 1 479 ? -10.816 49.721 20.266 1.00 86.50 479 THR A O 1
ATOM 3945 N N . LYS A 1 480 ? -10.931 51.394 21.750 1.00 88.50 480 LYS A N 1
ATOM 3946 C CA . LYS A 1 480 ? -10.694 50.548 22.932 1.00 88.50 480 LYS A CA 1
ATOM 3947 C C . LYS A 1 480 ? -11.714 49.407 23.046 1.00 88.50 480 LYS A C 1
ATOM 3949 O O . LYS A 1 480 ? -11.370 48.298 23.457 1.00 88.50 480 LYS A O 1
ATOM 3954 N N . GLU A 1 481 ? -12.954 49.647 22.631 1.00 84.00 481 GLU A N 1
ATOM 3955 C CA . GLU A 1 481 ? -14.051 48.676 22.646 1.00 84.00 481 GLU A CA 1
ATOM 3956 C C . GLU A 1 481 ? -13.775 47.493 21.710 1.00 84.00 481 GLU A C 1
ATOM 3958 O O . GLU A 1 481 ? -14.126 46.356 22.037 1.00 84.00 481 GLU A O 1
ATOM 3963 N N . THR A 1 482 ? -13.106 47.728 20.574 1.00 82.38 482 THR A N 1
ATOM 3964 C CA . THR A 1 482 ? -12.742 46.656 19.631 1.00 82.38 482 THR A CA 1
ATOM 3965 C C . THR A 1 482 ? -11.670 45.741 20.216 1.00 82.38 482 THR A C 1
ATOM 3967 O O . THR A 1 482 ? -11.834 44.522 20.191 1.00 82.38 482 THR A O 1
ATOM 3970 N N . ILE A 1 483 ? -10.643 46.308 20.858 1.00 85.81 483 ILE A N 1
ATOM 3971 C CA . ILE A 1 483 ? -9.599 45.544 21.556 1.00 85.81 483 ILE A CA 1
ATOM 3972 C C . ILE A 1 483 ? -10.194 44.752 22.726 1.00 85.81 483 ILE A C 1
ATOM 3974 O O . ILE A 1 483 ? -9.919 43.563 22.875 1.00 85.81 483 ILE A O 1
ATOM 3978 N N . SER A 1 484 ? -11.074 45.373 23.516 1.00 86.00 484 SER A N 1
ATOM 3979 C CA . SER A 1 484 ? -11.777 44.708 24.622 1.00 86.00 484 SER A CA 1
ATOM 3980 C C . SER A 1 484 ? -12.664 43.552 24.136 1.00 86.00 484 SER A C 1
ATOM 3982 O O . SER A 1 484 ? -12.684 42.478 24.742 1.00 86.00 484 SER A O 1
ATOM 3984 N N . SER A 1 485 ? -13.345 43.726 22.999 1.00 82.88 485 SER A N 1
ATOM 3985 C CA . SER A 1 485 ? -14.153 42.672 22.370 1.00 82.88 485 SER A CA 1
ATOM 3986 C C . SER A 1 485 ? -13.299 41.498 21.886 1.00 82.88 485 SER A C 1
ATOM 3988 O O . SER A 1 485 ? -13.716 40.346 22.025 1.00 82.88 485 SER A O 1
ATOM 3990 N N . TRP A 1 486 ? -12.095 41.767 21.368 1.00 84.19 486 TRP A N 1
ATOM 3991 C CA . TRP A 1 486 ? -11.142 40.729 20.972 1.00 84.19 486 TRP A CA 1
ATOM 3992 C C . TRP A 1 486 ? -10.575 39.978 22.173 1.00 84.19 486 TRP A C 1
ATOM 3994 O O . TRP A 1 486 ? -10.565 38.752 22.156 1.00 84.19 486 TRP A O 1
ATOM 4004 N N . GLU A 1 487 ? -10.161 40.673 23.237 1.00 84.19 487 GLU A N 1
ATOM 4005 C CA . GLU A 1 487 ? -9.634 40.032 24.454 1.00 84.19 487 GLU A CA 1
ATOM 4006 C C . GLU A 1 487 ? -10.674 39.149 25.154 1.00 84.19 487 GLU A C 1
ATOM 4008 O O . GLU A 1 487 ? -10.324 38.114 25.719 1.00 84.19 487 GLU A O 1
ATOM 4013 N N . ARG A 1 488 ? -11.958 39.522 25.075 1.00 79.00 488 ARG A N 1
ATOM 4014 C CA . ARG A 1 488 ? -13.089 38.735 25.593 1.00 79.00 488 ARG A CA 1
ATOM 4015 C C . ARG A 1 488 ? -13.593 37.660 24.621 1.00 79.00 488 ARG A C 1
ATOM 4017 O O . ARG A 1 488 ? -14.575 36.997 24.933 1.00 79.00 488 ARG A O 1
ATOM 4024 N N . ASN A 1 489 ? -12.950 37.482 23.461 1.00 74.38 489 ASN A N 1
ATOM 4025 C CA . ASN A 1 489 ? -13.348 36.548 22.399 1.00 74.38 489 ASN A CA 1
ATOM 4026 C C . ASN A 1 489 ? -14.798 36.730 21.887 1.00 74.38 489 ASN A C 1
ATOM 4028 O O . ASN A 1 489 ? -15.399 35.777 21.397 1.00 74.38 489 ASN A O 1
ATOM 4032 N N . VAL A 1 490 ? -15.365 37.942 21.949 1.00 68.69 490 VAL A N 1
ATOM 4033 C CA . VAL A 1 490 ? -16.718 38.225 21.418 1.00 68.69 490 VAL A CA 1
ATOM 4034 C C . VAL A 1 490 ? -16.742 38.065 19.893 1.00 68.69 490 VAL A C 1
ATOM 4036 O O . VAL A 1 490 ? -17.679 37.511 19.323 1.00 68.69 490 VAL A O 1
ATOM 4039 N N . TYR A 1 491 ? -15.681 38.516 19.225 1.00 67.00 491 TYR A N 1
ATOM 4040 C CA . TYR A 1 491 ? -15.359 38.189 17.838 1.00 67.00 491 TYR A CA 1
ATOM 4041 C C . TYR A 1 491 ? -13.841 38.263 17.644 1.00 67.00 491 TYR A C 1
ATOM 4043 O O . TYR A 1 491 ? -13.143 38.937 18.401 1.00 67.00 491 TYR A O 1
ATOM 4051 N N . ALA A 1 492 ? -13.314 37.549 16.650 1.00 65.75 492 ALA A N 1
ATOM 4052 C CA . ALA A 1 492 ? -11.880 37.533 16.370 1.00 65.75 492 ALA A CA 1
ATOM 4053 C C . ALA A 1 492 ? -11.461 38.738 15.502 1.00 65.75 492 ALA A C 1
ATOM 4055 O O . ALA A 1 492 ? -12.255 39.172 14.661 1.00 65.75 492 ALA A O 1
ATOM 4056 N N . PRO A 1 493 ? -10.218 39.241 15.637 1.00 74.31 493 PRO A N 1
ATOM 4057 C CA . PRO A 1 493 ? -9.665 40.198 14.683 1.00 74.31 493 PRO A CA 1
ATOM 4058 C C . PRO A 1 493 ? -9.654 39.597 13.275 1.00 74.31 493 PRO A C 1
ATOM 4060 O O . PRO A 1 493 ? -9.373 38.408 13.097 1.00 74.31 493 PRO A O 1
ATOM 4063 N N . ASP A 1 494 ? -9.938 40.416 12.270 1.00 70.25 494 ASP A N 1
ATOM 4064 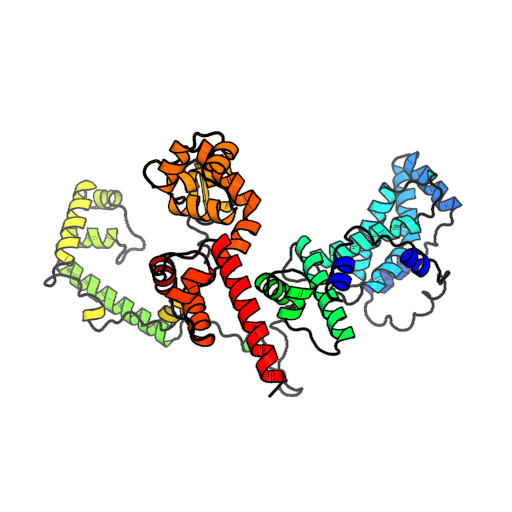C CA . ASP A 1 494 ? -9.821 40.041 10.861 1.00 70.25 494 ASP A CA 1
ATOM 4065 C C . ASP A 1 494 ? -8.347 39.873 10.440 1.00 70.25 494 ASP A C 1
ATOM 4067 O O . ASP A 1 494 ? -7.417 40.238 11.163 1.00 70.25 494 ASP A O 1
ATOM 4071 N N . LEU A 1 495 ? -8.107 39.297 9.258 1.00 62.19 495 LEU A N 1
ATOM 4072 C CA . LEU A 1 495 ? -6.752 38.964 8.799 1.00 62.19 495 LEU A CA 1
ATOM 4073 C C . LEU A 1 495 ? -5.827 40.194 8.753 1.00 62.19 495 LEU A C 1
ATOM 4075 O O . LEU A 1 495 ? -4.651 40.104 9.110 1.00 62.19 495 LEU A O 1
ATOM 4079 N N . ARG A 1 496 ? -6.368 41.359 8.376 1.00 69.06 496 ARG A N 1
ATOM 4080 C CA . ARG A 1 496 ? -5.623 42.622 8.321 1.00 69.06 496 ARG A CA 1
ATOM 4081 C C . ARG A 1 496 ? -5.179 43.070 9.711 1.00 69.06 496 ARG A C 1
ATOM 4083 O O . ARG A 1 496 ? -4.008 43.403 9.896 1.00 69.06 496 ARG A O 1
ATOM 4090 N N . ASN A 1 497 ? -6.074 43.053 10.699 1.00 78.12 497 ASN A N 1
ATOM 4091 C CA . ASN A 1 497 ? -5.707 43.426 12.060 1.00 78.12 497 ASN A CA 1
ATOM 4092 C C . ASN A 1 497 ? -4.826 42.371 12.735 1.00 78.12 497 ASN A C 1
ATOM 4094 O O . ASN A 1 497 ? -3.943 42.732 13.505 1.00 78.12 497 ASN A O 1
ATOM 4098 N N . GLN A 1 498 ? -4.965 41.089 12.387 1.00 76.25 498 GLN A N 1
ATOM 4099 C CA . GLN A 1 498 ? -4.029 40.050 12.826 1.00 76.25 498 GLN A CA 1
ATOM 4100 C C . GLN A 1 498 ? -2.608 40.295 12.306 1.00 76.25 498 GLN A C 1
ATOM 4102 O O . GLN A 1 498 ? -1.649 40.179 13.065 1.00 76.25 498 GLN A O 1
ATOM 4107 N N . GLN A 1 499 ? -2.446 40.669 11.035 1.00 73.94 499 GLN A N 1
ATOM 4108 C CA . GLN A 1 499 ? -1.132 41.015 10.481 1.00 73.94 499 GLN A CA 1
ATOM 4109 C C . GLN A 1 499 ? -0.535 42.253 11.163 1.00 73.94 499 GLN A C 1
ATOM 4111 O O . GLN A 1 499 ? 0.644 42.246 11.515 1.00 73.94 499 GLN A O 1
ATOM 4116 N N . ARG A 1 500 ? -1.354 43.281 11.419 1.00 80.62 500 ARG A N 1
ATOM 4117 C CA . ARG A 1 500 ? -0.933 44.483 12.158 1.00 80.62 500 ARG A CA 1
ATOM 4118 C C . ARG A 1 500 ? -0.509 44.166 13.592 1.00 80.62 500 ARG A C 1
ATOM 4120 O O . ARG A 1 500 ? 0.550 44.616 14.011 1.00 80.62 500 ARG A O 1
ATOM 4127 N N . LEU A 1 501 ? -1.274 43.335 14.305 1.00 82.50 501 LEU A N 1
ATOM 4128 C CA . LEU A 1 501 ? -0.936 42.861 15.651 1.00 82.50 501 LEU A CA 1
ATOM 4129 C C . LEU A 1 501 ? 0.396 42.103 15.670 1.00 82.50 501 LEU A C 1
ATOM 4131 O O . LEU A 1 501 ? 1.226 42.345 16.540 1.00 82.50 501 LEU A O 1
ATOM 4135 N N . ARG A 1 502 ? 0.636 41.214 14.697 1.00 79.25 502 ARG A N 1
ATOM 4136 C CA . ARG A 1 502 ? 1.910 40.479 14.594 1.00 79.25 502 ARG A CA 1
ATOM 4137 C C . ARG A 1 502 ? 3.089 41.409 14.356 1.00 79.25 502 ARG A C 1
ATOM 4139 O O . ARG A 1 502 ? 4.108 41.256 15.018 1.00 79.25 502 ARG A O 1
ATOM 4146 N N . LYS A 1 503 ? 2.940 42.362 13.434 1.00 81.12 503 LYS A N 1
ATOM 4147 C CA . LYS A 1 503 ? 3.990 43.335 13.125 1.00 81.12 503 LYS A CA 1
ATOM 4148 C C . LYS A 1 503 ? 4.319 44.190 14.351 1.00 81.12 503 LYS A C 1
ATOM 4150 O O . LYS A 1 503 ? 5.479 44.282 14.732 1.00 81.12 503 LYS A O 1
ATOM 4155 N N . LEU A 1 504 ? 3.292 44.706 15.022 1.00 84.38 504 LEU A N 1
ATOM 4156 C CA . LEU A 1 504 ? 3.438 45.535 16.216 1.00 84.38 504 LEU A CA 1
ATOM 4157 C C . LEU A 1 504 ? 4.089 44.774 17.382 1.00 84.38 504 LEU A C 1
ATOM 4159 O O . LEU A 1 504 ? 4.991 45.300 18.030 1.00 84.38 504 LEU A O 1
ATOM 4163 N N . PHE A 1 505 ? 3.688 43.525 17.642 1.00 83.25 505 PHE A N 1
ATOM 4164 C CA . PHE A 1 505 ? 4.322 42.723 18.695 1.00 83.25 505 PHE A CA 1
ATOM 4165 C C . PHE A 1 505 ? 5.755 42.301 18.340 1.00 83.25 505 PHE A C 1
ATOM 4167 O O . PHE A 1 505 ? 6.598 42.253 19.231 1.00 83.25 505 PHE A O 1
ATOM 4174 N N . ALA A 1 506 ? 6.066 42.060 17.062 1.00 77.25 506 ALA A N 1
ATOM 4175 C CA . ALA A 1 506 ? 7.435 41.791 16.621 1.00 77.25 506 ALA A CA 1
ATOM 4176 C C . ALA A 1 506 ? 8.350 43.021 16.781 1.00 77.25 506 ALA A C 1
ATOM 4178 O O . ALA A 1 506 ? 9.476 42.896 17.260 1.00 77.25 506 ALA A O 1
ATOM 4179 N N . GLU A 1 507 ? 7.856 44.218 16.451 1.00 80.44 507 GLU A N 1
ATOM 4180 C CA . GLU A 1 507 ? 8.581 45.479 16.665 1.00 80.44 507 GLU A CA 1
ATOM 4181 C C . GLU A 1 507 ? 8.866 45.711 18.159 1.00 80.44 507 GLU A C 1
ATOM 4183 O O . GLU A 1 507 ? 10.002 45.991 18.543 1.00 80.44 507 GLU A O 1
ATOM 4188 N N . LEU A 1 508 ? 7.870 45.501 19.025 1.00 80.31 508 LEU A N 1
ATOM 4189 C CA . LEU A 1 508 ? 8.030 45.613 20.480 1.00 80.31 508 LEU A CA 1
ATOM 4190 C C . LEU A 1 508 ? 8.982 44.559 21.071 1.00 80.31 508 LEU A C 1
ATOM 4192 O O . LEU A 1 508 ? 9.701 44.846 22.033 1.00 80.31 508 LEU A O 1
ATOM 4196 N N . ALA A 1 509 ? 9.019 43.350 20.501 1.00 75.75 509 ALA A N 1
ATOM 4197 C CA . ALA A 1 509 ? 9.952 42.299 20.900 1.00 75.75 509 ALA A CA 1
ATOM 4198 C C . ALA A 1 509 ? 11.411 42.686 20.619 1.00 75.75 509 ALA A C 1
ATOM 4200 O O . ALA A 1 509 ? 12.262 42.527 21.497 1.00 75.75 509 ALA A O 1
ATOM 4201 N N . ASN A 1 510 ? 11.689 43.252 19.441 1.00 69.50 510 ASN A N 1
ATOM 4202 C CA . ASN A 1 510 ? 13.037 43.678 19.054 1.00 69.50 510 ASN A CA 1
ATOM 4203 C C . ASN A 1 510 ? 13.566 44.815 19.942 1.00 69.50 510 ASN A C 1
ATOM 4205 O O . ASN A 1 510 ? 14.739 44.812 20.315 1.00 69.50 510 ASN A O 1
ATOM 4209 N N . VAL A 1 511 ? 12.697 45.742 20.361 1.00 62.19 511 VAL A N 1
ATOM 4210 C CA . VAL A 1 511 ? 13.071 46.834 21.275 1.00 62.19 511 VAL A CA 1
ATOM 4211 C C . VAL A 1 511 ? 13.447 46.302 22.667 1.00 62.19 511 VAL A C 1
ATOM 4213 O O . VAL A 1 511 ? 14.483 46.689 23.203 1.00 62.19 511 VAL A O 1
ATOM 4216 N N . LYS A 1 512 ? 12.684 45.357 23.241 1.00 58.00 512 LYS A N 1
ATOM 4217 C CA . LYS A 1 512 ? 13.049 44.714 24.525 1.00 58.00 512 LYS A CA 1
ATOM 4218 C C . LYS A 1 512 ? 14.294 43.819 24.424 1.00 58.00 512 LYS A C 1
ATOM 4220 O O . LYS A 1 512 ? 15.034 43.709 25.400 1.00 58.00 512 LYS A O 1
ATOM 4225 N N . GLY A 1 513 ? 14.532 43.191 23.270 1.00 50.66 513 GLY A N 1
ATOM 4226 C CA . GLY A 1 513 ? 15.712 42.357 23.015 1.00 50.66 513 GLY A CA 1
ATOM 4227 C C . GLY A 1 513 ? 17.029 43.141 23.001 1.00 50.66 513 GLY A C 1
ATOM 4228 O O . GLY A 1 513 ? 18.029 42.646 23.513 1.00 50.66 513 GLY A O 1
ATOM 4229 N N . ASN A 1 514 ? 17.019 44.380 22.498 1.00 46.16 514 ASN A N 1
ATOM 4230 C CA . ASN A 1 514 ? 18.196 45.258 22.520 1.00 46.16 514 ASN A CA 1
ATOM 4231 C C . ASN A 1 514 ? 18.504 45.825 23.914 1.00 46.16 514 ASN A C 1
ATOM 4233 O O . ASN A 1 514 ? 19.671 46.001 24.246 1.00 46.16 514 ASN A O 1
ATOM 4237 N N . VAL A 1 515 ? 17.493 46.051 24.759 1.00 47.16 515 VAL A N 1
ATOM 4238 C CA . VAL A 1 515 ? 17.711 46.515 26.143 1.00 47.16 515 VAL A CA 1
ATOM 4239 C C . VAL A 1 515 ? 18.362 45.424 27.003 1.00 47.16 515 VAL A C 1
ATOM 4241 O O . VAL A 1 515 ? 19.252 45.732 27.779 1.00 47.16 515 VAL A O 1
ATOM 4244 N N . LYS A 1 516 ? 18.006 44.145 26.810 1.00 45.25 516 LYS A N 1
ATOM 4245 C CA . LYS A 1 516 ? 18.614 43.006 27.533 1.00 45.25 516 LYS A CA 1
ATOM 4246 C C . LYS A 1 516 ? 20.027 42.617 27.079 1.00 45.25 516 LYS A C 1
ATOM 4248 O O . LYS A 1 516 ? 20.648 41.796 27.740 1.00 45.25 516 LYS A O 1
ATOM 4253 N N . ARG A 1 517 ? 20.506 43.119 25.936 1.00 41.22 517 ARG A N 1
ATOM 4254 C CA . ARG A 1 517 ? 21.877 42.870 25.447 1.00 41.22 517 ARG A CA 1
ATOM 4255 C C . ARG A 1 517 ? 22.871 43.966 25.845 1.00 41.22 517 ARG A C 1
ATOM 4257 O O . ARG A 1 517 ? 24.066 43.725 25.758 1.00 41.22 517 ARG A O 1
ATOM 4264 N N . ASN A 1 518 ? 22.380 45.130 26.275 1.00 40.94 518 ASN A N 1
ATOM 4265 C CA . ASN A 1 518 ? 23.188 46.290 26.674 1.00 40.94 518 ASN A CA 1
ATOM 4266 C C . ASN A 1 518 ? 23.126 46.591 28.188 1.00 40.94 518 ASN A C 1
ATOM 4268 O O . ASN A 1 518 ? 23.589 47.646 28.617 1.00 40.94 518 ASN A O 1
ATOM 4272 N N . THR A 1 519 ? 22.564 45.680 28.982 1.00 36.00 519 THR A N 1
ATOM 4273 C CA . THR A 1 519 ? 22.633 45.632 30.454 1.00 36.00 519 THR A CA 1
ATOM 4274 C C . THR A 1 519 ? 23.214 44.293 30.849 1.00 36.00 519 THR A C 1
ATOM 4276 O O . THR A 1 519 ? 24.084 44.267 31.739 1.00 36.00 519 THR A O 1
#

Radius of gyration: 37.24 Å; chains: 1; bounding box: 93×80×83 Å